Protein AF-A0A453CLT5-F1 (afdb_monomer)

InterPro domains:
  IPR008528 Protein unc-13 homologue [PTHR31280] (2-597)
  IPR014770 Munc13 homology 1 [PS51258] (158-284)
  IPR014772 Mammalian uncoordinated homology 13, domain 2 [PS51259] (436-546)
  IPR057984 PATROL1-like, C-terminal [PF25761] (194-598)
  IPR060298 Protein unc-13 homolog, third domain [PF27629] (1-44)

Mean predicted aligned error: 12.85 Å

Nearest PDB structures (foldseek):
  3sf4-assembly2_B  TM=1.846E-01  e=1.393E+00  Homo sapiens

Secondary structure (DSSP, 8-state):
-HHHHHHTTHHHH--GGGHHHHHHHHHHHHTTGGG--GGGTTT-SSPPPTT--HHHHHHHHHHHHHHHHHHHHHHHHHHHHHHHHT--HHHHHHHHHHHHHHHIIIIIHHHHTTT-TTHHHHHHHHHHHHHHHHHHHHHTSS---TTHHHHHHHHHHHHHHHHHHHHHHHTT----GGGGG-----HHHHHHHHHHHHHHHHHHHHHHHHHHHHHT-----SSSS--S-HHHHHHHHHHHHHHHHHHTT-SPP-HHHHHHHHHHHHHHHHHHHHHHHHT---HHHHSPPPPPP-B----S-TT--PPP-PPP---HHHHHHHHTSSHHHHHHHHHHHHHHHHHHHHHHHHHHHHHHHHHHHHHHHHHHHHHT-TT--------THHHHHHHHHHHHHHHHHHHHHHHHHHHHHHIIIIIITHHHHTTTTTSS-TTTS-GGGTHHHHHHHHHHHHHHS-HHHHHHHHHHHHHHHHHHHHHHHHHS-TT--B-TTHHHHHHHHHHHHHHHHHGGGTSS-HHHHHHHHHHHHHHHHHHHS-HHHHHHHHHHHHHHGGG------S----TTSHHHHHHHHHHB--HHHHHHHHHTS-PPBTTSGGGS-TTS---SPPPHHHHTTS-------HHHHHHHHHHHHHHHHHT--

Structure (mmCIF, N/CA/C/O backbone):
data_AF-A0A453CLT5-F1
#
_entry.id   AF-A0A453CLT5-F1
#
loop_
_atom_site.group_PDB
_atom_site.id
_atom_site.type_symbol
_atom_site.label_atom_id
_atom_site.label_alt_id
_atom_site.label_comp_id
_atom_site.label_asym_id
_atom_site.label_entity_id
_atom_site.label_seq_id
_atom_site.pdbx_PDB_ins_code
_atom_site.Cartn_x
_atom_site.Cartn_y
_atom_site.Cartn_z
_atom_site.occupancy
_atom_site.B_iso_or_equiv
_atom_site.auth_seq_id
_atom_site.auth_comp_id
_atom_site.auth_asym_id
_atom_site.auth_atom_id
_atom_site.pdbx_PDB_model_num
ATOM 1 N N . MET A 1 1 ? -49.923 3.909 52.647 1.00 74.25 1 MET A N 1
ATOM 2 C CA . MET A 1 1 ? -49.180 2.649 52.908 1.00 74.25 1 MET A CA 1
ATOM 3 C C . MET A 1 1 ? -49.037 1.741 51.689 1.00 74.25 1 MET A C 1
ATOM 5 O O . MET A 1 1 ? -47.903 1.484 51.310 1.00 74.25 1 MET A O 1
ATOM 9 N N . TRP A 1 2 ? -50.114 1.253 51.053 1.00 84.56 2 TRP A N 1
ATOM 10 C CA . TRP A 1 2 ? -49.980 0.349 49.893 1.00 84.56 2 TRP A CA 1
ATOM 11 C C . TRP A 1 2 ? -49.246 0.995 48.702 1.00 84.56 2 TRP A C 1
ATOM 13 O O . TRP A 1 2 ? -48.237 0.445 48.272 1.00 84.56 2 TRP A O 1
ATOM 23 N N . CYS A 1 3 ? -49.648 2.197 48.257 1.00 84.25 3 CYS A N 1
ATOM 24 C CA . CYS A 1 3 ? -48.964 2.916 47.165 1.00 84.25 3 CYS A CA 1
ATOM 25 C C . CYS A 1 3 ? -47.474 3.147 47.464 1.00 84.25 3 CYS A C 1
ATOM 27 O O . CYS A 1 3 ? -46.628 2.925 46.610 1.00 84.25 3 CYS A O 1
ATOM 29 N N . HIS A 1 4 ? -47.141 3.502 48.708 1.00 81.88 4 HIS A N 1
ATOM 30 C CA . HIS A 1 4 ? -45.757 3.704 49.142 1.00 81.88 4 HIS A CA 1
ATOM 31 C C . HIS A 1 4 ? -44.910 2.418 49.029 1.00 81.88 4 HIS A C 1
ATOM 33 O O . HIS A 1 4 ? -43.766 2.475 48.591 1.00 81.88 4 HIS A O 1
ATOM 39 N N . ARG A 1 5 ? -45.471 1.236 49.336 1.00 84.19 5 ARG A N 1
ATOM 40 C CA . ARG A 1 5 ? -44.775 -0.051 49.121 1.00 84.19 5 ARG A CA 1
ATOM 41 C C . ARG A 1 5 ? -44.568 -0.374 47.640 1.00 84.19 5 ARG A C 1
ATOM 43 O O . ARG A 1 5 ? -43.521 -0.908 47.297 1.00 84.19 5 ARG A O 1
ATOM 50 N N . GLN A 1 6 ? -45.543 -0.060 46.783 1.00 87.44 6 GLN A N 1
ATOM 51 C CA . GLN A 1 6 ? -45.415 -0.258 45.333 1.00 87.44 6 GLN A CA 1
ATOM 52 C C . GLN A 1 6 ? -44.332 0.657 44.747 1.00 87.44 6 GLN A C 1
ATOM 54 O O . GLN A 1 6 ? -43.494 0.202 43.975 1.00 87.44 6 GLN A O 1
ATOM 59 N N . LEU A 1 7 ? -44.291 1.925 45.174 1.00 88.19 7 LEU A N 1
ATOM 60 C CA . LEU A 1 7 ? -43.272 2.884 44.742 1.00 88.19 7 LEU A CA 1
ATOM 61 C C . LEU A 1 7 ? -41.869 2.545 45.270 1.00 88.19 7 LEU A C 1
ATOM 63 O O . LEU A 1 7 ? -40.902 2.790 44.569 1.00 88.19 7 LEU A O 1
ATOM 67 N N . LYS A 1 8 ? -41.721 1.906 46.440 1.00 87.19 8 LYS A N 1
ATOM 68 C CA . LYS A 1 8 ? -40.410 1.399 46.908 1.00 87.19 8 LYS A CA 1
ATOM 69 C C . LYS A 1 8 ? -39.799 0.328 45.982 1.00 87.19 8 LYS A C 1
ATOM 71 O O . LYS A 1 8 ? -38.637 -0.015 46.161 1.00 87.19 8 LYS A O 1
ATOM 76 N N . ASN A 1 9 ? -40.551 -0.207 45.017 1.00 90.06 9 ASN A N 1
ATOM 77 C CA . ASN A 1 9 ? -40.067 -1.152 44.008 1.00 90.06 9 ASN A CA 1
ATOM 78 C C . ASN A 1 9 ? -40.721 -0.883 42.638 1.00 90.06 9 ASN A C 1
ATOM 80 O O . ASN A 1 9 ? -41.242 -1.789 41.982 1.00 90.06 9 ASN A O 1
ATOM 84 N N . TYR A 1 10 ? -40.751 0.385 42.217 1.00 93.12 10 TYR A N 1
ATOM 85 C CA . TYR A 1 10 ? -41.467 0.789 41.007 1.00 93.12 10 TYR A CA 1
ATOM 86 C C . TYR A 1 10 ? -40.907 0.146 39.726 1.00 93.12 10 TYR A C 1
ATOM 88 O O . TYR A 1 10 ? -41.662 -0.102 38.787 1.00 93.12 10 TYR A O 1
ATOM 96 N N . HIS A 1 11 ? -39.618 -0.206 39.701 1.00 92.69 11 HIS A N 1
ATOM 97 C CA . HIS A 1 11 ? -38.995 -0.908 38.576 1.00 92.69 11 HIS A CA 1
ATOM 98 C C . HIS A 1 11 ? -39.641 -2.268 38.271 1.00 92.69 11 HIS A C 1
ATOM 100 O O . HIS A 1 11 ? -39.634 -2.687 37.111 1.00 92.69 11 HIS A O 1
ATOM 106 N N . LEU A 1 12 ? -40.205 -2.944 39.279 1.00 90.44 12 LEU A N 1
ATOM 107 C CA . LEU A 1 12 ? -40.882 -4.233 39.120 1.00 90.44 12 LEU A CA 1
ATOM 108 C C . LEU A 1 12 ? -42.325 -4.074 38.618 1.00 90.44 12 LEU A C 1
ATOM 110 O O . LEU A 1 12 ? -42.779 -4.854 37.785 1.00 90.44 12 LEU A O 1
ATOM 114 N N . TYR A 1 13 ? -43.049 -3.079 39.132 1.00 89.62 13 TYR A N 1
ATOM 115 C CA . TYR A 1 13 ? -44.499 -2.955 38.930 1.00 89.62 13 TYR A CA 1
ATOM 116 C C . TYR A 1 13 ? -44.898 -2.035 37.774 1.00 89.62 13 TYR A C 1
ATOM 118 O O . TYR A 1 13 ? -46.012 -2.134 37.252 1.00 89.62 13 TYR A O 1
ATOM 126 N N . PHE A 1 14 ? -44.002 -1.140 37.361 1.00 90.56 14 PHE A N 1
ATOM 127 C CA . PHE A 1 14 ? -44.271 -0.153 36.325 1.00 90.56 14 PHE A CA 1
ATOM 128 C C . PHE A 1 14 ? -43.300 -0.285 35.149 1.00 90.56 14 PHE A C 1
ATOM 130 O O . PHE A 1 14 ? -42.234 -0.900 35.215 1.00 90.56 14 PHE A O 1
ATOM 137 N N . SER A 1 15 ? -43.713 0.282 34.029 1.00 87.06 15 SER A N 1
ATOM 138 C CA . SER A 1 15 ? -43.074 0.273 32.721 1.00 87.06 15 SER A CA 1
ATOM 139 C C . SER A 1 15 ? -43.464 1.553 31.981 1.00 87.06 15 SER A C 1
ATOM 141 O O . SER A 1 15 ? -44.337 2.302 32.426 1.00 87.06 15 SER A O 1
ATOM 143 N N . GLN A 1 16 ? -42.872 1.782 30.813 1.00 79.81 16 GLN A N 1
ATOM 144 C CA . GLN A 1 16 ? -43.212 2.940 29.992 1.00 79.81 16 GLN A CA 1
ATOM 145 C C . GLN A 1 16 ? -44.701 2.963 29.590 1.00 79.81 16 GLN A C 1
ATOM 147 O O . GLN A 1 16 ? -45.319 4.024 29.574 1.00 79.81 16 GLN A O 1
ATOM 152 N N . ALA A 1 17 ? -45.312 1.793 29.364 1.00 82.19 17 ALA A N 1
ATOM 153 C CA . ALA A 1 17 ? -46.714 1.675 28.954 1.00 82.19 17 ALA A CA 1
ATOM 154 C C . ALA A 1 17 ? -47.724 2.091 30.043 1.00 82.19 17 ALA A C 1
ATOM 156 O O . ALA A 1 17 ? -48.846 2.477 29.728 1.00 82.19 17 ALA A O 1
ATOM 157 N N . ASN A 1 18 ? -47.343 2.026 31.322 1.00 87.06 18 ASN A N 1
ATOM 158 C CA . ASN A 1 18 ? -48.191 2.387 32.465 1.00 87.06 18 ASN A CA 1
ATOM 159 C C . ASN A 1 18 ? -47.590 3.519 33.320 1.00 87.06 18 ASN A C 1
ATOM 161 O O . ASN A 1 18 ? -47.897 3.639 34.508 1.00 87.06 18 ASN A O 1
ATOM 165 N N . CYS A 1 19 ? -46.781 4.383 32.701 1.00 84.31 19 CYS A N 1
ATOM 166 C CA . CYS A 1 19 ? -46.155 5.546 33.334 1.00 84.31 19 CYS A CA 1
ATOM 167 C C . CYS A 1 19 ? -47.181 6.528 33.949 1.00 84.31 19 CYS A C 1
ATOM 169 O O . CYS A 1 19 ? -46.962 7.066 35.032 1.00 84.31 19 CYS A O 1
ATOM 171 N N . SER A 1 20 ? -48.365 6.682 33.345 1.00 86.69 20 SER A N 1
ATOM 172 C CA . SER A 1 20 ? -49.446 7.525 33.891 1.00 86.69 20 SER A CA 1
ATOM 173 C C . SER A 1 20 ? -49.999 7.021 35.233 1.00 86.69 20 SER A C 1
ATOM 175 O O . SER A 1 20 ? -50.385 7.813 36.098 1.00 86.69 20 SER A O 1
ATOM 177 N N . ILE A 1 21 ? -50.011 5.698 35.440 1.00 89.62 21 ILE A N 1
ATOM 178 C CA . ILE A 1 21 ? -50.420 5.078 36.709 1.00 89.62 21 ILE A CA 1
ATOM 179 C C . ILE A 1 21 ? -49.354 5.340 37.775 1.00 89.62 21 ILE A C 1
ATOM 181 O O . ILE A 1 21 ? -49.693 5.674 38.911 1.00 89.62 21 ILE A O 1
ATOM 185 N N . PHE A 1 22 ? -48.077 5.239 37.398 1.00 92.56 22 PHE A N 1
ATOM 186 C CA . PHE A 1 22 ? -46.955 5.586 38.267 1.00 92.56 22 PHE A CA 1
ATOM 187 C C . PHE A 1 22 ? -47.036 7.049 38.728 1.00 92.56 22 PHE A C 1
ATOM 189 O O . PHE A 1 22 ? -47.011 7.303 39.931 1.00 92.56 22 PHE A O 1
ATOM 196 N N . GLU A 1 23 ? -47.240 7.997 37.806 1.00 91.12 23 GLU A N 1
ATOM 197 C CA . GLU A 1 23 ? -47.386 9.425 38.128 1.00 91.12 23 GLU A CA 1
ATOM 198 C C . GLU A 1 23 ? -48.579 9.690 39.061 1.00 91.12 23 GLU A C 1
ATOM 200 O O . GLU A 1 23 ? -48.472 10.444 40.031 1.00 91.12 23 GLU A O 1
ATOM 205 N N . SER A 1 24 ? -49.712 9.024 38.829 1.00 89.25 24 SER A N 1
ATOM 206 C CA . SER A 1 24 ? -50.896 9.154 39.688 1.00 89.25 24 SER A CA 1
ATOM 207 C C . SER A 1 24 ? -50.642 8.632 41.109 1.00 89.25 24 SER A C 1
ATOM 209 O O . SER A 1 24 ? -51.030 9.270 42.090 1.00 89.25 24 SER A O 1
ATOM 211 N N . MET A 1 25 ? -49.961 7.486 41.242 1.00 90.75 25 MET A N 1
ATOM 212 C CA . MET A 1 25 ? -49.598 6.928 42.549 1.00 90.75 25 MET A CA 1
ATOM 213 C C . MET A 1 25 ? -48.551 7.770 43.276 1.00 90.75 25 MET A C 1
ATOM 215 O O . MET A 1 25 ? -48.640 7.913 44.496 1.00 90.75 25 MET A O 1
ATOM 219 N N . LEU A 1 26 ? -47.589 8.334 42.544 1.00 90.56 26 LEU A N 1
ATOM 220 C CA . LEU A 1 26 ? -46.583 9.233 43.093 1.00 90.56 26 LEU A CA 1
ATOM 221 C C . LEU A 1 26 ? -47.243 10.476 43.697 1.00 90.56 26 LEU A C 1
ATOM 223 O O . LEU A 1 26 ? -47.007 10.775 44.864 1.00 90.56 26 LEU A O 1
ATOM 227 N N . ASN A 1 27 ? -48.145 11.129 42.958 1.00 88.81 27 ASN A N 1
ATOM 228 C CA . ASN A 1 27 ? -48.903 12.285 43.445 1.00 88.81 27 ASN A CA 1
ATOM 229 C C . ASN A 1 27 ? -49.668 11.987 44.745 1.00 88.81 27 ASN A C 1
ATOM 231 O O . ASN A 1 27 ? -49.615 12.767 45.692 1.00 88.81 27 ASN A O 1
ATOM 235 N N . LEU A 1 28 ? -50.329 10.827 44.828 1.00 88.19 28 LEU A N 1
ATOM 236 C CA . LEU A 1 28 ? -51.027 10.378 46.040 1.00 88.19 28 LEU A CA 1
ATOM 237 C C . LEU A 1 28 ? -50.095 10.221 47.248 1.00 88.19 28 LEU A C 1
ATOM 239 O O . LEU A 1 28 ? -50.496 10.502 48.375 1.00 88.19 28 LEU A O 1
ATOM 243 N N . VAL A 1 29 ? -48.870 9.742 47.028 1.00 85.75 29 VAL A N 1
ATOM 244 C CA . VAL A 1 29 ? -47.881 9.528 48.092 1.00 85.75 29 VAL A CA 1
ATOM 245 C C . VAL A 1 29 ? -47.214 10.841 48.510 1.00 85.75 29 VAL A C 1
ATOM 247 O O . VAL A 1 29 ? -46.989 11.040 49.704 1.00 85.75 29 VAL A O 1
ATOM 250 N N . LEU A 1 30 ? -46.995 11.771 47.577 1.00 85.88 30 LEU A N 1
ATOM 251 C CA . LEU A 1 30 ? -46.451 13.103 47.863 1.00 85.88 30 LEU A CA 1
ATOM 252 C C . LEU A 1 30 ? -47.357 13.933 48.782 1.00 85.88 30 LEU A C 1
ATOM 254 O O . LEU A 1 30 ? -46.853 14.629 49.656 1.00 85.88 30 LEU A O 1
ATOM 258 N N . LEU A 1 31 ? -48.682 13.768 48.702 1.00 83.19 31 LEU A N 1
ATOM 259 C CA . LEU A 1 31 ? -49.632 14.396 49.638 1.00 83.19 31 LEU A CA 1
ATOM 260 C C . LEU A 1 31 ? -49.427 13.978 51.108 1.00 83.19 31 LEU A C 1
ATOM 262 O O . LEU A 1 31 ? -49.980 14.601 52.011 1.00 83.19 31 LEU A O 1
ATOM 266 N N . THR A 1 32 ? -48.656 12.915 51.357 1.00 77.44 32 THR A N 1
ATOM 267 C CA . THR A 1 32 ? -48.351 12.394 52.699 1.00 77.44 32 THR A CA 1
ATOM 268 C C . THR A 1 32 ? -46.896 12.612 53.130 1.00 77.44 32 THR A C 1
ATOM 270 O O . THR A 1 32 ? -46.498 12.093 54.172 1.00 77.44 32 THR A O 1
ATOM 273 N N . ALA A 1 33 ? -46.110 13.385 52.368 1.00 70.00 33 ALA A N 1
ATOM 274 C CA . ALA A 1 33 ? -44.667 13.555 52.571 1.00 70.00 33 ALA A CA 1
ATOM 275 C C . ALA A 1 33 ? -44.272 14.168 53.929 1.00 70.00 33 ALA A C 1
ATOM 277 O O . ALA A 1 33 ? -43.183 13.901 54.422 1.00 70.00 33 ALA A O 1
ATOM 278 N N . ALA A 1 34 ? -45.170 14.910 54.582 1.00 63.00 34 ALA A N 1
ATOM 279 C CA . ALA A 1 34 ? -44.926 15.508 55.898 1.00 63.00 34 ALA A CA 1
ATOM 280 C C . ALA A 1 34 ? -44.800 14.495 57.063 1.00 63.00 34 ALA A C 1
ATOM 282 O O . ALA A 1 34 ? -44.411 14.889 58.157 1.00 63.00 34 ALA A O 1
ATOM 283 N N . ASN A 1 35 ? -45.124 13.211 56.849 1.00 64.31 35 ASN A N 1
ATOM 284 C CA . ASN A 1 35 ? -45.144 12.165 57.885 1.00 64.31 35 ASN A CA 1
ATOM 285 C C . ASN A 1 35 ? -43.993 11.144 57.751 1.00 64.31 35 ASN A C 1
ATOM 287 O O . ASN A 1 35 ? -44.181 9.967 58.069 1.00 64.31 35 ASN A O 1
ATOM 291 N N . LEU A 1 36 ? -42.833 11.553 57.226 1.00 62.50 36 LEU A N 1
ATOM 292 C CA . LEU A 1 36 ? -41.645 10.694 57.145 1.00 62.50 36 LEU A CA 1
ATOM 293 C C . LEU A 1 36 ? -41.210 10.233 58.551 1.00 62.50 36 LEU A C 1
ATOM 295 O O . LEU A 1 36 ? -41.209 11.016 59.498 1.00 62.50 36 LEU A O 1
ATOM 299 N N . THR A 1 37 ? -40.880 8.949 58.691 1.00 58.38 37 THR A N 1
ATOM 300 C CA . THR A 1 37 ? -40.383 8.334 59.935 1.00 58.38 37 THR A CA 1
ATOM 301 C C . THR A 1 37 ? -38.867 8.140 59.862 1.00 58.38 37 THR A C 1
ATOM 303 O O . THR A 1 37 ? -38.395 7.668 58.830 1.00 58.38 37 THR A O 1
ATOM 306 N N . ASP A 1 38 ? -38.137 8.422 60.949 1.00 52.56 38 ASP A N 1
ATOM 307 C CA . ASP A 1 38 ? -36.656 8.364 61.032 1.00 52.56 38 ASP A CA 1
ATOM 308 C C . ASP A 1 38 ? -36.026 7.051 60.508 1.00 52.56 38 ASP A C 1
ATOM 310 O O . ASP A 1 38 ? -34.965 7.085 59.886 1.00 52.56 38 ASP A O 1
ATOM 314 N N . ASP A 1 39 ? -36.702 5.901 60.656 1.00 54.94 39 ASP A N 1
ATOM 315 C CA . ASP A 1 39 ? -36.243 4.586 60.155 1.00 54.94 39 ASP A CA 1
ATOM 316 C C . ASP A 1 39 ? -35.973 4.549 58.631 1.00 54.94 39 ASP A C 1
ATOM 318 O O . ASP A 1 39 ? -35.261 3.670 58.133 1.00 54.94 39 ASP A O 1
ATOM 322 N N . ASP A 1 40 ? -36.571 5.460 57.853 1.00 56.31 40 ASP A N 1
ATOM 323 C CA . ASP A 1 40 ? -36.398 5.496 56.399 1.00 56.31 40 ASP A CA 1
ATOM 324 C C . ASP A 1 40 ? -35.089 6.194 55.959 1.00 56.31 40 ASP A C 1
ATOM 326 O O . ASP A 1 40 ? -34.603 5.881 54.865 1.00 56.31 40 ASP A O 1
ATOM 330 N N . GLU A 1 41 ? -34.482 7.051 56.797 1.00 56.31 41 GLU A N 1
ATOM 331 C CA . GLU A 1 41 ? -33.240 7.795 56.497 1.00 56.31 41 GLU A CA 1
ATOM 332 C C . GLU A 1 41 ? -31.952 7.054 56.912 1.00 56.31 41 GLU A C 1
ATOM 334 O O . GLU A 1 41 ? -30.930 7.159 56.233 1.00 56.31 41 GLU A O 1
ATOM 339 N N . GLU A 1 42 ? -31.984 6.236 57.970 1.00 50.72 42 GLU A N 1
ATOM 340 C CA . GLU A 1 42 ? -30.781 5.629 58.578 1.00 50.72 42 GLU A CA 1
ATOM 341 C C . GLU A 1 42 ? -30.080 4.565 57.694 1.00 50.72 42 GLU A C 1
ATOM 343 O O . GLU A 1 42 ? -28.945 4.166 57.948 1.00 50.72 42 GLU A O 1
ATOM 348 N N . ALA A 1 43 ? -30.730 4.114 56.613 1.00 51.34 43 ALA A N 1
ATOM 349 C CA . ALA A 1 43 ? -30.259 3.039 55.729 1.00 51.34 43 ALA A CA 1
ATOM 350 C C . ALA A 1 43 ? -29.882 3.498 54.301 1.00 51.34 43 ALA A C 1
ATOM 352 O O . ALA A 1 43 ? -29.842 2.675 53.376 1.00 51.34 43 ALA A O 1
ATOM 353 N N . MET A 1 44 ? -29.665 4.797 54.073 1.00 62.53 44 MET A N 1
ATOM 354 C CA . MET A 1 44 ? -29.409 5.326 52.728 1.00 62.53 44 MET A CA 1
ATOM 355 C C . MET A 1 44 ? -27.942 5.198 52.296 1.00 62.53 44 MET A C 1
ATOM 357 O O . MET A 1 44 ? -27.033 5.637 52.989 1.00 62.53 44 MET A O 1
ATOM 361 N N . LEU A 1 45 ? -27.719 4.657 51.090 1.00 62.66 45 LEU A N 1
ATOM 362 C CA . LEU A 1 45 ? -26.396 4.611 50.438 1.00 62.66 45 LEU A CA 1
ATOM 363 C C . LEU A 1 45 ? -25.869 6.003 50.053 1.00 62.66 45 LEU A C 1
ATOM 365 O O . LEU A 1 45 ? -24.662 6.200 49.963 1.00 62.66 45 LEU A O 1
ATOM 369 N N . ILE A 1 46 ? -26.775 6.950 49.794 1.00 70.00 46 ILE A N 1
ATOM 370 C CA . ILE A 1 46 ? -26.473 8.325 49.391 1.00 70.00 46 ILE A CA 1
ATOM 371 C C . ILE A 1 46 ? -27.376 9.253 50.205 1.00 70.00 46 ILE A C 1
ATOM 373 O O . ILE A 1 46 ? -28.598 9.088 50.182 1.00 70.00 46 ILE A O 1
ATOM 377 N N . GLY A 1 47 ? -26.784 10.215 50.915 1.00 65.62 47 GLY A N 1
ATOM 378 C CA . GLY A 1 47 ? -27.516 11.189 51.731 1.00 65.62 47 GLY A CA 1
ATOM 379 C C . GLY A 1 47 ? -28.304 12.207 50.899 1.00 65.62 47 GLY A C 1
ATOM 380 O O . GLY A 1 47 ? -27.998 12.450 49.730 1.00 65.62 47 GLY A O 1
ATOM 381 N N . THR A 1 48 ? -29.328 12.806 51.502 1.00 66.44 48 THR A N 1
ATOM 382 C CA . THR A 1 48 ? -30.109 13.902 50.911 1.00 66.44 48 THR A CA 1
ATOM 383 C C . THR A 1 48 ? -29.353 15.232 50.975 1.00 66.44 48 THR A C 1
ATOM 385 O O . THR A 1 48 ? -28.487 15.446 51.823 1.00 66.44 48 THR A O 1
ATOM 388 N N . SER A 1 49 ? -29.660 16.149 50.051 1.00 63.84 49 SER A N 1
ATOM 389 C CA . SER A 1 49 ? -29.042 17.482 50.027 1.00 63.84 49 SER A CA 1
ATOM 390 C C . SER A 1 49 ? -29.538 18.365 51.181 1.00 63.84 49 SER A C 1
ATOM 392 O O . SER A 1 49 ? -30.701 18.274 51.595 1.00 63.84 49 SER A O 1
ATOM 394 N N . LEU A 1 50 ? -28.662 19.245 51.679 1.00 56.06 50 LEU A N 1
ATOM 395 C CA . LEU A 1 50 ? -28.944 20.167 52.778 1.00 56.06 50 LEU A CA 1
ATOM 396 C C . LEU A 1 50 ? -30.003 21.199 52.340 1.00 56.06 50 LEU A C 1
ATOM 398 O O . LEU A 1 50 ? -29.758 21.997 51.440 1.00 56.06 50 LEU A O 1
ATOM 402 N N . GLY A 1 51 ? -31.182 21.183 52.974 1.00 59.06 51 GLY A N 1
ATOM 403 C CA . GLY A 1 51 ? -32.314 22.058 52.621 1.00 59.06 51 GLY A CA 1
ATOM 404 C C . GLY A 1 51 ? -33.345 21.445 51.660 1.00 59.06 51 GLY A C 1
ATOM 405 O O . GLY A 1 51 ? -34.132 22.178 51.064 1.00 59.06 51 GLY A O 1
ATOM 406 N N . SER A 1 52 ? -33.348 20.119 51.499 1.00 69.50 52 SER A N 1
ATOM 407 C CA . SER A 1 52 ? -34.354 19.388 50.717 1.00 69.50 52 SER A CA 1
ATOM 408 C C . SER A 1 52 ? -35.765 19.491 51.321 1.00 69.50 52 SER A C 1
ATOM 410 O O . SER A 1 52 ? -35.951 19.498 52.537 1.00 69.50 52 SER A O 1
ATOM 412 N N . THR A 1 53 ? -36.779 19.592 50.453 1.00 81.75 53 THR A N 1
ATOM 413 C CA . THR A 1 53 ? -38.192 19.542 50.868 1.00 81.75 53 THR A CA 1
ATOM 414 C C . THR A 1 53 ? -38.577 18.116 51.285 1.00 81.75 53 THR A C 1
ATOM 416 O O . THR A 1 53 ? -37.979 17.166 50.768 1.00 81.75 53 THR A O 1
ATOM 419 N N . PRO A 1 54 ? -39.586 17.922 52.159 1.00 80.31 54 PRO A N 1
ATOM 420 C CA . PRO A 1 54 ? -40.081 16.588 52.517 1.00 80.31 54 PRO A CA 1
ATOM 421 C C . PRO A 1 54 ? -40.440 15.736 51.291 1.00 80.31 54 PRO A C 1
ATOM 423 O O . PRO A 1 54 ? -40.191 14.533 51.256 1.00 80.31 54 PRO A O 1
ATOM 426 N N . GLU A 1 55 ? -40.981 16.368 50.249 1.00 82.94 55 GLU A N 1
ATOM 427 C CA . GLU A 1 55 ? -41.313 15.752 48.968 1.00 82.94 55 GLU A CA 1
ATOM 428 C C . GLU A 1 55 ? -40.061 15.275 48.219 1.00 82.94 55 GLU A C 1
ATOM 430 O O . GLU A 1 55 ? -40.020 14.138 47.745 1.00 82.94 55 GLU A O 1
ATOM 435 N N . SER A 1 56 ? -39.021 16.113 48.139 1.00 84.00 56 SER A N 1
ATOM 436 C CA . SER A 1 56 ? -37.738 15.749 47.526 1.00 84.00 56 SER A CA 1
ATOM 437 C C . SER A 1 56 ? -37.036 14.622 48.291 1.00 84.00 56 SER A C 1
ATOM 439 O O . SER A 1 56 ? -36.546 13.684 47.666 1.00 84.00 56 SER A O 1
ATOM 441 N N . THR A 1 57 ? -37.040 14.666 49.627 1.00 83.88 57 THR A N 1
ATOM 442 C CA . THR A 1 57 ? -36.487 13.609 50.494 1.00 83.88 57 THR A CA 1
ATOM 443 C C . THR A 1 57 ? -37.217 12.285 50.293 1.00 83.88 57 THR A C 1
ATOM 445 O O . THR A 1 57 ? -36.588 11.246 50.092 1.00 83.88 57 THR A O 1
ATOM 448 N N . LEU A 1 58 ? -38.552 12.313 50.251 1.00 86.56 58 LEU A N 1
ATOM 449 C CA . LEU A 1 58 ? -39.354 11.122 49.994 1.00 86.56 58 LEU A CA 1
ATOM 450 C C . LEU A 1 58 ? -39.057 10.518 48.614 1.00 86.56 58 LEU A C 1
ATOM 452 O O . LEU A 1 58 ? -38.907 9.301 48.501 1.00 86.56 58 LEU A O 1
ATOM 456 N N . ILE A 1 59 ? -38.943 11.340 47.566 1.00 88.19 59 ILE A N 1
ATOM 457 C CA . ILE A 1 59 ? -38.602 10.858 46.220 1.00 88.19 59 ILE A CA 1
ATOM 458 C C . ILE A 1 59 ? -37.200 10.252 46.191 1.00 88.19 59 ILE A C 1
ATOM 460 O O . ILE A 1 59 ? -37.030 9.162 45.646 1.00 88.19 59 ILE A O 1
ATOM 464 N N . HIS A 1 60 ? -36.221 10.916 46.807 1.00 88.12 60 HIS A N 1
ATOM 465 C CA . HIS A 1 60 ? -34.854 10.410 46.937 1.00 88.12 60 HIS A CA 1
ATOM 466 C C . HIS A 1 60 ? -34.841 9.007 47.565 1.00 88.12 60 HIS A C 1
ATOM 468 O O . HIS A 1 60 ? -34.247 8.080 47.012 1.00 88.12 60 HIS A O 1
ATOM 474 N N . ILE A 1 61 ? -35.596 8.804 48.651 1.00 86.31 61 ILE A N 1
ATOM 475 C CA . ILE A 1 61 ? -35.761 7.493 49.303 1.00 86.31 61 ILE A CA 1
ATOM 476 C C . ILE A 1 61 ? -36.383 6.454 48.372 1.00 86.31 61 ILE A C 1
ATOM 478 O O . ILE A 1 61 ? -35.886 5.327 48.290 1.00 86.31 61 ILE A O 1
ATOM 482 N N . LEU A 1 62 ? -37.454 6.804 47.661 1.00 89.31 62 LEU A N 1
ATOM 483 C CA . LEU A 1 62 ? -38.131 5.874 46.755 1.00 89.31 62 LEU A CA 1
ATOM 484 C C . LEU A 1 62 ? -37.219 5.418 45.608 1.00 89.31 62 LEU A C 1
ATOM 486 O O . LEU A 1 62 ? -37.187 4.224 45.306 1.00 89.31 62 LEU A O 1
ATOM 490 N N . VAL A 1 63 ? -36.452 6.340 45.021 1.00 91.56 63 VAL A N 1
ATOM 491 C CA . VAL A 1 63 ? -35.484 6.055 43.949 1.00 91.56 63 VAL A CA 1
ATOM 492 C C . VAL A 1 63 ? -34.407 5.093 44.440 1.00 91.56 63 VAL A C 1
ATOM 494 O O . VAL A 1 63 ? -34.264 3.999 43.891 1.00 91.56 63 VAL A O 1
ATOM 497 N N . VAL A 1 64 ? -33.712 5.433 45.532 1.00 90.25 64 VAL A N 1
ATOM 498 C CA . VAL A 1 64 ? -32.633 4.598 46.087 1.00 90.25 64 VAL A CA 1
ATOM 499 C C . VAL A 1 64 ? -33.143 3.190 46.423 1.00 90.25 64 VAL A C 1
ATOM 501 O O . VAL A 1 64 ? -32.522 2.196 46.041 1.00 90.25 64 VAL A O 1
ATOM 504 N N . ARG A 1 65 ? -34.301 3.077 47.090 1.00 89.50 65 ARG A N 1
ATOM 505 C CA . ARG A 1 65 ? -34.883 1.780 47.481 1.00 89.50 65 ARG A CA 1
ATOM 506 C C . ARG A 1 65 ? -35.313 0.951 46.276 1.00 89.50 65 ARG A C 1
ATOM 508 O O . ARG A 1 65 ? -35.056 -0.255 46.254 1.00 89.50 65 ARG A O 1
ATOM 515 N N . SER A 1 66 ? -35.937 1.573 45.274 1.00 93.62 66 SER A N 1
ATOM 516 C CA . SER A 1 66 ? -36.360 0.836 44.086 1.00 93.62 66 SER A CA 1
ATOM 517 C C . SER A 1 66 ? -35.173 0.328 43.283 1.00 93.62 66 SER A C 1
ATOM 519 O O . SER A 1 66 ? -35.259 -0.782 42.760 1.00 93.62 66 SER A O 1
ATOM 521 N N . ILE A 1 67 ? -34.085 1.092 43.194 1.00 94.50 67 ILE A N 1
ATOM 522 C CA . ILE A 1 67 ? -32.876 0.669 42.483 1.00 94.50 67 ILE A CA 1
ATOM 523 C C . ILE A 1 67 ? -32.178 -0.457 43.236 1.00 94.50 67 ILE A C 1
ATOM 525 O O . ILE A 1 67 ? -31.843 -1.465 42.626 1.00 94.50 67 ILE A O 1
ATOM 529 N N . GLN A 1 68 ? -32.040 -0.364 44.563 1.00 92.88 68 GLN A N 1
ATOM 530 C CA . GLN A 1 68 ? -31.509 -1.465 45.376 1.00 92.88 68 GLN A CA 1
ATOM 531 C C . GLN A 1 68 ? -32.317 -2.762 45.194 1.00 92.88 68 GLN A C 1
ATOM 533 O O . GLN A 1 68 ? -31.740 -3.849 45.133 1.00 92.88 68 GLN A O 1
ATOM 538 N N . ALA A 1 69 ? -33.649 -2.670 45.112 1.00 92.00 69 ALA A N 1
ATOM 539 C CA . ALA A 1 69 ? -3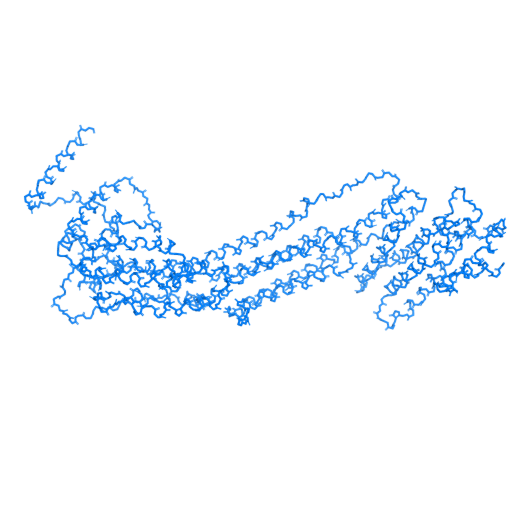4.510 -3.824 44.862 1.00 92.00 69 ALA A CA 1
ATOM 540 C C . ALA A 1 69 ? -34.329 -4.385 43.440 1.00 92.00 69 ALA A C 1
ATOM 542 O O . ALA A 1 69 ? -34.187 -5.597 43.277 1.00 92.00 69 ALA A O 1
ATOM 543 N N . ALA A 1 70 ? -34.285 -3.515 42.426 1.00 94.19 70 ALA A N 1
ATOM 544 C CA . ALA A 1 70 ? -34.056 -3.905 41.036 1.00 94.19 70 ALA A CA 1
ATOM 545 C C . ALA A 1 70 ? -32.680 -4.560 40.846 1.00 94.19 70 ALA A C 1
ATOM 547 O O . ALA A 1 70 ? -32.586 -5.624 40.243 1.00 94.19 70 ALA A O 1
ATOM 548 N N . TYR A 1 71 ? -31.640 -3.979 41.443 1.00 94.81 71 TYR A N 1
ATOM 549 C CA . TYR A 1 71 ? -30.278 -4.499 41.445 1.00 94.81 71 TYR A CA 1
ATOM 550 C C . TYR A 1 71 ? -30.192 -5.897 42.070 1.00 94.81 71 TYR A C 1
ATOM 552 O O . TYR A 1 71 ? -29.589 -6.791 41.489 1.00 94.81 71 TYR A O 1
ATOM 560 N N . LYS A 1 72 ? -30.838 -6.131 43.222 1.00 93.69 72 LYS A N 1
ATOM 561 C CA . LYS A 1 72 ? -30.863 -7.465 43.850 1.00 93.69 72 LYS A CA 1
ATOM 562 C C . LYS A 1 72 ? -31.515 -8.514 42.951 1.00 93.69 72 LYS A C 1
ATOM 564 O O . LYS A 1 72 ? -31.019 -9.633 42.872 1.00 93.69 72 LYS A O 1
ATOM 569 N N . ASN A 1 73 ? -32.603 -8.154 42.273 1.00 93.31 73 ASN A N 1
ATOM 570 C CA . ASN A 1 73 ? -33.256 -9.052 41.323 1.00 93.31 73 ASN A CA 1
ATOM 571 C C . ASN A 1 73 ? -32.354 -9.341 40.115 1.00 93.31 73 ASN A C 1
ATOM 573 O O . ASN A 1 73 ? -32.256 -10.497 39.710 1.00 93.31 73 ASN A O 1
ATOM 577 N N . ALA A 1 74 ? -31.673 -8.318 39.592 1.00 93.94 74 ALA A N 1
ATOM 578 C CA . ALA A 1 74 ? -30.725 -8.467 38.492 1.00 93.94 74 ALA A CA 1
ATOM 579 C C . ALA A 1 74 ? -29.530 -9.354 38.882 1.00 93.94 74 ALA A C 1
ATOM 581 O O . ALA A 1 74 ? -29.148 -10.261 38.155 1.00 93.94 74 ALA A O 1
ATOM 582 N N . LEU A 1 75 ? -28.994 -9.189 40.094 1.00 92.62 75 LEU A N 1
ATOM 583 C CA . LEU A 1 75 ? -27.906 -10.023 40.606 1.00 92.62 75 LEU A CA 1
ATOM 584 C C . LEU A 1 75 ? -28.293 -11.510 40.680 1.00 92.62 75 LEU A C 1
ATOM 586 O O . LEU A 1 75 ? -27.516 -12.369 40.275 1.00 92.62 75 LEU A O 1
ATOM 590 N N . ILE A 1 76 ? -29.505 -11.817 41.156 1.00 91.75 76 ILE A N 1
ATOM 591 C CA . ILE A 1 76 ? -30.022 -13.196 41.219 1.00 91.75 76 ILE A CA 1
ATOM 592 C C . ILE A 1 76 ? -30.252 -13.760 39.809 1.00 91.75 76 ILE A C 1
ATOM 594 O O . ILE A 1 76 ? -29.949 -14.925 39.552 1.00 91.75 76 ILE A O 1
ATOM 598 N N . SER A 1 77 ? -30.787 -12.940 38.900 1.00 91.31 77 SER A N 1
ATOM 599 C CA . SER A 1 77 ? -31.009 -13.313 37.500 1.00 91.31 77 SER A CA 1
ATOM 600 C C . SER A 1 77 ? -29.688 -13.640 36.799 1.00 91.31 77 SER A C 1
ATOM 602 O O . SER A 1 77 ? -29.543 -14.729 36.241 1.00 91.31 77 SER A O 1
ATOM 604 N N . ALA A 1 78 ? -28.695 -12.757 36.920 1.00 90.44 78 ALA A N 1
ATOM 605 C CA . ALA A 1 78 ? -27.358 -12.926 36.368 1.00 90.44 78 ALA A CA 1
ATOM 606 C C . ALA A 1 78 ? -26.646 -14.176 36.914 1.00 90.44 78 ALA A C 1
ATOM 608 O O . ALA A 1 78 ? -26.056 -14.931 36.140 1.00 90.44 78 ALA A O 1
ATOM 609 N N . ASP A 1 79 ? -26.733 -14.447 38.221 1.00 88.31 79 ASP A N 1
ATOM 610 C CA . ASP A 1 79 ? -26.155 -15.659 38.818 1.00 88.31 79 ASP A CA 1
ATOM 611 C C . ASP A 1 79 ? -26.831 -16.936 38.286 1.00 88.31 79 ASP A C 1
ATOM 613 O O . ASP A 1 79 ? -26.158 -17.905 37.926 1.00 88.31 79 ASP A O 1
ATOM 617 N N . GLY A 1 80 ? -28.159 -16.918 38.132 1.00 86.81 80 GLY A N 1
ATOM 618 C CA . GLY A 1 80 ? -28.914 -18.025 37.543 1.00 86.81 80 GLY A CA 1
ATOM 619 C C . GLY A 1 80 ? -28.579 -18.281 36.068 1.00 86.81 80 GLY A C 1
ATOM 620 O O . GLY A 1 80 ? -28.434 -19.436 35.662 1.00 86.81 80 GLY A O 1
ATOM 621 N N . GLN A 1 81 ? -28.430 -17.218 35.274 1.00 86.62 81 GLN A N 1
ATOM 622 C CA . GLN A 1 81 ? -28.133 -17.286 33.838 1.00 86.62 81 GLN A CA 1
ATOM 623 C C . GLN A 1 81 ? -26.665 -17.619 33.537 1.00 86.62 81 GLN A C 1
ATOM 625 O O . GLN A 1 81 ? -26.387 -18.226 32.502 1.00 86.62 81 GLN A O 1
ATOM 630 N N . SER A 1 82 ? -25.735 -17.299 34.444 1.00 84.88 82 SER A N 1
ATOM 631 C CA . SER A 1 82 ? -24.291 -17.528 34.266 1.00 84.88 82 SER A CA 1
ATOM 632 C C . SER A 1 82 ? -23.950 -18.956 33.823 1.00 84.88 82 SER A C 1
ATOM 634 O O . SER A 1 82 ? -23.141 -19.170 32.920 1.00 84.88 82 SER A O 1
ATOM 636 N N . LYS A 1 83 ? -24.641 -19.944 34.404 1.00 79.81 83 LYS A N 1
ATOM 637 C CA . LYS A 1 83 ? -24.464 -21.373 34.115 1.00 79.81 83 LYS A CA 1
ATOM 638 C C . LYS A 1 83 ? -25.027 -21.790 32.759 1.00 79.81 83 LYS A C 1
ATOM 640 O O . LYS A 1 83 ? -24.547 -22.761 32.188 1.00 79.81 83 LYS A O 1
ATOM 645 N N . ALA A 1 84 ? -26.058 -21.102 32.275 1.00 79.00 84 ALA A N 1
ATOM 646 C CA . ALA A 1 84 ? -26.700 -21.401 31.000 1.00 79.00 84 ALA A CA 1
ATOM 647 C C . ALA A 1 84 ? -25.947 -20.766 29.823 1.00 79.00 84 ALA A C 1
ATOM 649 O O . ALA A 1 84 ? -25.814 -21.391 28.774 1.00 79.00 84 ALA A O 1
ATOM 650 N N . GLU A 1 85 ? -25.436 -19.546 30.009 1.00 79.75 85 GLU A N 1
ATOM 651 C CA . GLU A 1 85 ? -24.722 -18.796 28.968 1.00 79.75 85 GLU A CA 1
ATOM 652 C C . GLU A 1 85 ? -23.205 -19.009 28.972 1.00 79.75 85 GLU A C 1
ATOM 654 O O . GLU A 1 85 ? -22.526 -18.492 28.089 1.00 79.75 85 GLU A O 1
ATOM 659 N N . PHE A 1 86 ? -22.669 -19.755 29.946 1.00 81.44 86 PHE A N 1
ATOM 660 C CA . PHE A 1 86 ? -21.225 -19.920 30.155 1.00 81.44 86 PHE A CA 1
ATOM 661 C C . PHE A 1 86 ? -20.482 -18.573 30.233 1.00 81.44 86 PHE A C 1
ATOM 663 O O . PHE A 1 86 ? -19.364 -18.437 29.744 1.00 81.44 86 PHE A O 1
ATOM 670 N N . LYS A 1 87 ? -21.111 -17.571 30.859 1.00 84.62 87 LYS A N 1
ATOM 671 C CA . LYS A 1 87 ? -20.566 -16.218 31.044 1.00 84.62 87 LYS A CA 1
ATOM 672 C C . LYS A 1 87 ? -20.458 -15.871 32.515 1.00 84.62 87 LYS A C 1
ATOM 674 O O . LYS A 1 87 ? -21.265 -16.309 33.335 1.00 84.62 87 LYS A O 1
ATOM 679 N N . HIS A 1 88 ? -19.487 -15.026 32.844 1.00 89.94 88 HIS A N 1
ATOM 680 C CA . HIS A 1 88 ? -19.321 -14.551 34.2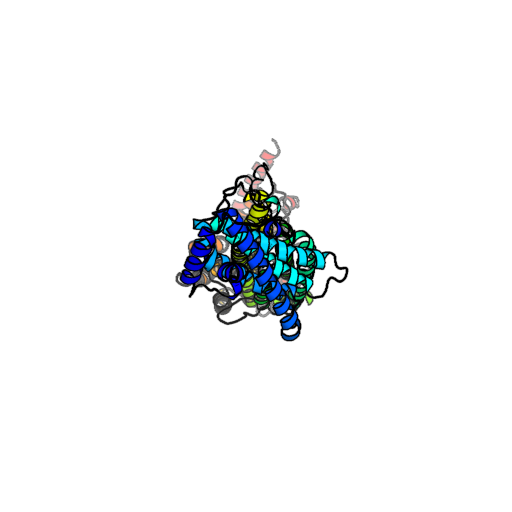11 1.00 89.94 88 HIS A CA 1
ATOM 681 C C . HIS A 1 88 ? -20.532 -13.700 34.658 1.00 89.94 88 HIS A C 1
ATOM 683 O O . HIS A 1 88 ? -20.963 -12.828 33.894 1.00 89.94 88 HIS A O 1
ATOM 689 N N . PRO A 1 89 ? -21.054 -13.871 35.892 1.00 90.56 89 PRO A N 1
ATOM 690 C CA . PRO A 1 89 ? -22.224 -13.133 36.380 1.00 90.56 89 PRO A CA 1
ATOM 691 C C . PRO A 1 89 ? -22.109 -11.606 36.257 1.00 90.56 89 PRO A C 1
ATOM 693 O O . PRO A 1 89 ? -23.094 -10.946 35.950 1.00 90.56 89 PRO A O 1
ATOM 696 N N . LEU A 1 90 ? -20.910 -11.030 36.425 1.00 92.00 90 LEU A N 1
ATOM 697 C CA . LEU A 1 90 ? -20.694 -9.577 36.288 1.00 92.00 90 LEU A CA 1
ATOM 698 C C . LEU A 1 90 ? -20.951 -9.033 34.876 1.00 92.00 90 LEU A C 1
ATOM 700 O O . LEU A 1 90 ? -21.344 -7.875 34.737 1.00 92.00 90 LEU A O 1
ATOM 704 N N . ILE A 1 91 ? -20.737 -9.849 33.840 1.00 92.44 91 ILE A N 1
ATOM 705 C CA . ILE A 1 91 ? -20.995 -9.466 32.445 1.00 92.44 91 ILE A CA 1
ATOM 706 C C . ILE A 1 91 ? -22.505 -9.369 32.226 1.00 92.44 91 ILE A C 1
ATOM 708 O O . ILE A 1 91 ? -23.009 -8.376 31.699 1.00 92.44 91 ILE A O 1
ATOM 712 N N . LEU A 1 92 ? -23.232 -10.391 32.685 1.00 92.88 92 LEU A N 1
ATOM 713 C CA . LEU A 1 92 ? -24.689 -10.443 32.602 1.00 92.88 92 LEU A CA 1
ATOM 714 C C . LEU A 1 92 ? -25.316 -9.326 33.438 1.00 92.88 92 LEU A C 1
ATOM 716 O O . LEU A 1 92 ? -26.182 -8.606 32.944 1.00 92.88 92 LEU A O 1
ATOM 720 N N . LEU A 1 93 ? -24.796 -9.092 34.645 1.00 95.31 93 LEU A N 1
ATOM 721 C CA . LEU A 1 93 ? -25.235 -8.006 35.514 1.00 95.31 93 LEU A CA 1
ATOM 722 C C . LEU A 1 93 ? -25.082 -6.640 34.834 1.00 95.31 93 LEU A C 1
ATOM 724 O O . LEU A 1 93 ? -26.036 -5.869 34.819 1.00 95.31 93 LEU A O 1
ATOM 728 N N . ALA A 1 94 ? -23.932 -6.350 34.215 1.00 95.25 94 ALA A N 1
ATOM 729 C CA . ALA A 1 94 ? -23.745 -5.107 33.463 1.00 95.25 94 ALA A CA 1
ATOM 730 C C . ALA A 1 94 ? -24.791 -4.951 32.347 1.00 95.25 94 ALA A C 1
ATOM 732 O O . ALA A 1 94 ? -25.336 -3.865 32.157 1.00 95.25 94 ALA A O 1
ATOM 733 N N . SER A 1 95 ? -25.098 -6.030 31.620 1.00 94.00 95 SER A N 1
ATOM 734 C CA . SER A 1 95 ? -26.097 -6.000 30.547 1.00 94.00 95 SER A CA 1
ATOM 735 C C . SER A 1 95 ? -27.520 -5.744 31.061 1.00 94.00 95 SER A C 1
ATOM 737 O O . SER A 1 95 ? -28.224 -4.895 30.512 1.00 94.00 95 SER A O 1
ATOM 739 N N . GLU A 1 96 ? -27.924 -6.389 32.159 1.00 94.81 96 GLU A N 1
ATOM 740 C CA . GLU A 1 96 ? -29.238 -6.181 32.773 1.00 94.81 96 GLU A CA 1
ATOM 741 C C . GLU A 1 96 ? -29.362 -4.776 33.379 1.00 94.81 96 GLU A C 1
ATOM 743 O O . GLU A 1 96 ? -30.394 -4.117 33.223 1.00 94.81 96 GLU A O 1
ATOM 748 N N . LEU A 1 97 ? -28.299 -4.270 34.014 1.00 96.44 97 LEU A N 1
ATOM 749 C CA . LEU A 1 97 ? -28.283 -2.917 34.566 1.00 96.44 97 LEU A CA 1
ATOM 750 C C . LEU A 1 97 ? -28.367 -1.843 33.476 1.00 96.44 97 LEU A C 1
ATOM 752 O O . LEU A 1 97 ? -29.061 -0.854 33.692 1.00 96.44 97 LEU A O 1
ATOM 756 N N . LYS A 1 98 ? -27.769 -2.031 32.289 1.00 96.44 98 LYS A N 1
ATOM 757 C CA . LYS A 1 98 ? -27.971 -1.104 31.152 1.00 96.44 98 LYS A CA 1
ATOM 758 C C . LYS A 1 98 ? -29.440 -0.995 30.754 1.00 96.44 98 LYS A C 1
ATOM 760 O O . LYS A 1 98 ? -29.935 0.107 30.533 1.00 96.44 98 LYS A O 1
ATOM 765 N N . LEU A 1 99 ? -30.151 -2.123 30.696 1.00 94.81 99 LEU A N 1
ATOM 766 C CA . LEU A 1 99 ? -31.582 -2.131 30.378 1.00 94.81 99 LEU A CA 1
ATOM 767 C C . LEU A 1 99 ? -32.405 -1.423 31.462 1.00 94.81 99 LEU A C 1
ATOM 769 O O . LEU A 1 99 ? -33.355 -0.703 31.150 1.00 94.81 99 LEU A O 1
ATOM 773 N N . LEU A 1 100 ? -32.036 -1.598 32.733 1.00 95.25 100 LEU A N 1
ATOM 774 C CA . LEU A 1 100 ? -32.678 -0.905 33.851 1.00 95.25 100 LEU A CA 1
ATOM 775 C C . LEU A 1 100 ? -32.404 0.602 33.837 1.00 95.25 100 LEU A C 1
ATOM 777 O O . LEU A 1 100 ? -33.335 1.373 34.049 1.00 95.25 100 LEU A O 1
ATOM 781 N N . VAL A 1 101 ? -31.178 1.021 33.523 1.00 96.25 101 VAL A N 1
ATOM 782 C CA . VAL A 1 101 ? -30.809 2.432 33.337 1.00 96.25 101 VAL A CA 1
ATOM 783 C C . VAL A 1 101 ? -31.622 3.058 32.206 1.00 96.25 101 VAL A C 1
ATOM 785 O O . VAL A 1 101 ? -32.198 4.129 32.386 1.00 96.25 101 VAL A O 1
ATOM 788 N N . GLU A 1 102 ? -31.747 2.379 31.063 1.00 94.50 102 GLU A N 1
ATOM 789 C CA . GLU A 1 102 ? -32.562 2.876 29.950 1.00 94.50 102 GLU A CA 1
ATOM 790 C C . GLU A 1 102 ? -34.030 3.038 30.360 1.00 94.50 102 GLU A C 1
ATOM 792 O O . GLU A 1 102 ? -34.667 4.053 30.066 1.00 94.50 102 GLU A O 1
ATOM 797 N N . LYS A 1 103 ? -34.567 2.057 31.093 1.00 93.31 103 LYS A N 1
ATOM 798 C CA . LYS A 1 103 ? -35.929 2.104 31.629 1.00 93.31 103 LYS A CA 1
ATOM 799 C C . LYS A 1 103 ? -36.111 3.260 32.617 1.00 93.31 103 LYS A C 1
ATOM 801 O O . LYS A 1 103 ? -37.119 3.958 32.545 1.00 93.31 103 LYS A O 1
ATOM 806 N N . GLU A 1 104 ? -35.155 3.480 33.512 1.00 94.62 104 GLU A N 1
ATOM 807 C CA . GLU A 1 104 ? -35.174 4.573 34.485 1.00 94.62 104 GLU A CA 1
ATOM 808 C C . GLU A 1 104 ? -35.185 5.938 33.793 1.00 94.62 104 GLU A C 1
ATOM 810 O O . GLU A 1 104 ? -36.094 6.738 34.029 1.00 94.62 104 GLU A O 1
ATOM 815 N N . CYS A 1 105 ? -34.251 6.167 32.869 1.00 92.88 105 CYS A N 1
ATOM 816 C CA . CYS A 1 105 ? -34.137 7.426 32.139 1.00 92.88 105 CYS A CA 1
ATOM 817 C C . CYS A 1 105 ? -35.352 7.707 31.239 1.00 92.88 105 CYS A C 1
ATOM 819 O O . CYS A 1 105 ? -35.775 8.856 31.130 1.00 92.88 105 CYS A O 1
ATOM 821 N N . SER A 1 106 ? -35.920 6.683 30.592 1.00 91.88 106 SER A N 1
ATOM 822 C CA . SER A 1 106 ? -37.021 6.855 29.632 1.00 91.88 106 SER A CA 1
ATOM 823 C C . SER A 1 106 ? -38.411 6.900 30.274 1.00 91.88 106 SER A C 1
ATOM 825 O O . SER A 1 106 ? -39.279 7.627 29.788 1.00 91.88 106 SER A O 1
ATOM 827 N N . ALA A 1 107 ? -38.650 6.135 31.345 1.00 90.62 107 ALA A N 1
ATOM 828 C CA . ALA A 1 107 ? -39.988 5.957 31.912 1.00 90.62 107 ALA A CA 1
ATOM 829 C C . ALA A 1 107 ? -40.210 6.688 33.242 1.00 90.62 107 ALA A C 1
ATOM 831 O O . ALA A 1 107 ? -41.336 7.115 33.502 1.00 90.62 107 ALA A O 1
ATOM 832 N N . PHE A 1 108 ? -39.189 6.819 34.094 1.00 93.31 108 PHE A N 1
ATOM 833 C CA . PHE A 1 108 ? -39.378 7.260 35.483 1.00 93.31 108 PHE A CA 1
ATOM 834 C C . PHE A 1 108 ? -38.760 8.627 35.758 1.00 93.31 108 PHE A C 1
ATOM 836 O O . PHE A 1 108 ? -39.447 9.518 36.264 1.00 93.31 108 PHE A O 1
ATOM 843 N N . SER A 1 109 ? -37.513 8.839 35.341 1.00 92.00 109 SER A N 1
ATOM 844 C CA . SER A 1 109 ? -36.791 10.098 35.525 1.00 92.00 109 SER A CA 1
ATOM 845 C C . SER A 1 109 ? -37.569 11.340 35.045 1.00 92.00 109 SER A C 1
ATOM 847 O O . SER A 1 109 ? -37.615 12.306 35.806 1.00 92.00 109 SER A O 1
ATOM 849 N N . PRO A 1 110 ? -38.275 11.351 33.889 1.00 90.69 110 PRO A N 1
ATOM 850 C CA . PRO A 1 110 ? -39.041 12.525 33.449 1.00 90.69 110 PRO A CA 1
ATOM 851 C C . PRO A 1 110 ? -40.216 12.888 34.370 1.00 90.69 110 PRO A C 1
ATOM 853 O O . PRO A 1 110 ? -40.575 14.059 34.495 1.00 90.69 110 PRO A O 1
ATOM 856 N N . VAL A 1 111 ? -40.828 11.893 35.022 1.00 91.38 111 VAL A N 1
ATOM 857 C CA . VAL A 1 111 ? -41.922 12.106 35.983 1.00 91.38 111 VAL A CA 1
ATOM 858 C C . VAL A 1 111 ? -41.360 12.599 37.311 1.00 91.38 111 VAL A C 1
ATOM 860 O O . VAL A 1 111 ? -41.867 13.563 37.882 1.00 91.38 111 VAL A O 1
ATOM 863 N N . LEU A 1 112 ? -40.292 11.958 37.784 1.00 91.25 112 LEU A N 1
ATOM 864 C CA . LEU A 1 112 ? -39.644 12.276 39.054 1.00 91.25 112 LEU A CA 1
ATOM 865 C C . LEU A 1 112 ? -38.999 13.670 39.040 1.00 91.25 112 LEU A C 1
ATOM 867 O O . LEU A 1 112 ? -39.101 14.398 40.027 1.00 91.25 112 LEU A O 1
ATOM 871 N N . HIS A 1 113 ? -38.428 14.080 37.903 1.00 89.12 113 HIS A N 1
ATOM 872 C CA . HIS A 1 113 ? -37.765 15.374 37.723 1.00 89.12 113 HIS A CA 1
ATOM 873 C C . HIS A 1 113 ? -38.683 16.575 38.006 1.00 89.12 113 HIS A C 1
ATOM 875 O O . HIS A 1 113 ? -38.209 17.609 38.468 1.00 89.12 113 HIS A O 1
ATOM 881 N N . LYS A 1 114 ? -40.005 16.435 37.803 1.00 88.75 114 LYS A N 1
ATOM 882 C CA . LYS A 1 114 ? -40.996 17.492 38.092 1.00 88.75 114 LYS A CA 1
ATOM 883 C C . LYS A 1 114 ? -41.034 17.895 39.570 1.00 88.75 114 LYS A C 1
ATOM 885 O O . LYS A 1 114 ? -41.408 19.020 39.884 1.00 88.75 114 LYS A O 1
ATOM 890 N N . TYR A 1 115 ? -40.684 16.969 40.458 1.00 86.56 115 TYR A N 1
ATOM 891 C CA . TYR A 1 115 ? -40.795 17.126 41.910 1.00 86.56 115 TYR A CA 1
ATOM 892 C C . TYR A 1 115 ? -39.427 17.097 42.602 1.00 86.56 115 TYR A C 1
ATOM 894 O O . TYR A 1 115 ? -39.252 17.689 43.665 1.00 86.56 115 TYR A O 1
ATOM 902 N N . TYR A 1 116 ? -38.452 16.415 42.001 1.00 87.56 116 TYR A N 1
ATOM 903 C CA . TYR A 1 116 ? -37.073 16.374 42.461 1.00 87.56 116 TYR A CA 1
ATOM 904 C C . TYR A 1 116 ? -36.120 16.381 41.252 1.00 87.56 116 TYR A C 1
ATOM 906 O O . TYR A 1 116 ? -35.898 15.331 40.643 1.00 87.56 116 TYR A O 1
ATOM 914 N N . PRO A 1 117 ? -35.545 17.543 40.886 1.00 85.69 117 PRO A N 1
ATOM 915 C CA . PRO A 1 117 ? -34.721 17.679 39.679 1.00 85.69 117 PRO A CA 1
ATOM 916 C C . PRO A 1 117 ? -33.513 16.727 39.619 1.00 85.69 117 PRO A C 1
ATOM 918 O O . PRO A 1 117 ? -33.150 16.232 38.546 1.00 85.69 117 PRO A O 1
ATOM 921 N N . GLU A 1 118 ? -32.935 16.404 40.779 1.00 83.50 118 GLU A N 1
ATOM 922 C CA . GLU A 1 118 ? -31.771 15.520 40.909 1.00 83.50 118 GLU A CA 1
ATOM 923 C C . GLU A 1 118 ? -32.134 14.019 40.896 1.00 83.50 118 GLU A C 1
ATOM 925 O O . GLU A 1 118 ? -31.234 13.186 40.940 1.00 83.50 118 GLU A O 1
ATOM 930 N N . ALA A 1 119 ? -33.417 13.637 40.792 1.00 88.25 119 ALA A N 1
ATOM 931 C CA . ALA A 1 119 ? -33.849 12.233 40.862 1.00 88.25 119 ALA A CA 1
ATOM 932 C C . ALA A 1 119 ? -33.120 11.315 39.864 1.00 88.25 119 ALA A C 1
ATOM 934 O O . ALA A 1 119 ? -32.673 10.232 40.235 1.00 88.25 119 ALA A O 1
ATOM 935 N N . GLY A 1 120 ? -32.959 11.769 38.616 1.00 89.19 120 GLY A N 1
ATOM 936 C CA . GLY A 1 120 ? -32.236 11.025 37.581 1.00 89.19 120 GLY A CA 1
ATOM 937 C C . GLY A 1 120 ? -30.739 10.888 37.877 1.00 89.19 120 GLY A C 1
ATOM 938 O O . GLY A 1 120 ? -30.181 9.806 37.704 1.00 89.19 120 GLY A O 1
ATOM 939 N N . ARG A 1 121 ? -30.092 11.944 38.398 1.00 86.88 121 ARG A N 1
ATOM 940 C CA . ARG A 1 121 ? -28.688 11.888 38.854 1.00 86.88 121 ARG A CA 1
ATOM 941 C C . ARG A 1 121 ? -28.523 10.874 39.971 1.00 86.88 121 ARG A C 1
ATOM 943 O O . ARG A 1 121 ? -27.676 9.999 39.857 1.00 86.88 121 ARG A O 1
ATOM 950 N N . VAL A 1 122 ? -29.369 10.944 41.001 1.00 88.75 122 VAL A N 1
ATOM 951 C CA . VAL A 1 122 ? -29.358 9.984 42.115 1.00 88.75 122 VAL A CA 1
ATOM 952 C C . VAL A 1 122 ? -29.496 8.564 41.587 1.00 88.75 122 VAL A C 1
ATOM 954 O O . VAL A 1 122 ? -28.725 7.694 41.982 1.00 88.75 122 VAL A O 1
ATOM 957 N N . ALA A 1 123 ? -30.426 8.328 40.661 1.00 92.25 123 ALA A N 1
ATOM 958 C CA . ALA A 1 123 ? -30.628 7.004 40.106 1.00 92.25 123 ALA A CA 1
ATOM 959 C C . ALA A 1 123 ? -29.368 6.449 39.421 1.00 92.25 123 ALA A C 1
ATOM 961 O O . ALA A 1 123 ? -28.903 5.357 39.755 1.00 92.25 123 ALA A O 1
ATOM 962 N N . LEU A 1 124 ? -28.782 7.228 38.510 1.00 92.81 124 LEU A N 1
ATOM 963 C CA . LEU A 1 124 ? -27.572 6.861 37.773 1.00 92.81 124 LEU A CA 1
ATOM 964 C C . LEU A 1 124 ? -26.368 6.654 38.707 1.00 92.81 124 LEU A C 1
ATOM 966 O O . LEU A 1 124 ? -25.629 5.685 38.540 1.00 92.81 124 LEU A O 1
ATOM 970 N N . THR A 1 125 ? -26.213 7.490 39.738 1.00 90.44 125 THR A N 1
ATOM 971 C CA . THR A 1 125 ? -25.172 7.326 40.764 1.00 90.44 125 THR A CA 1
ATOM 972 C C . THR A 1 125 ? -25.349 6.047 41.576 1.00 90.44 125 THR A C 1
ATOM 974 O O . THR A 1 125 ? -24.370 5.349 41.822 1.00 90.44 125 THR A O 1
ATOM 977 N N . VAL A 1 126 ? -26.574 5.691 41.977 1.00 91.75 126 VAL A N 1
ATOM 978 C CA . VAL A 1 126 ? -26.815 4.447 42.729 1.00 91.75 126 VAL A CA 1
ATOM 979 C C . VAL A 1 126 ? -26.536 3.219 41.859 1.00 91.75 126 VAL A C 1
ATOM 981 O O . VAL A 1 126 ? -25.923 2.269 42.342 1.00 91.75 126 VAL A O 1
ATOM 984 N N . PHE A 1 127 ? -26.943 3.231 40.584 1.00 94.88 127 PHE A N 1
ATOM 985 C CA . PHE A 1 127 ? -26.619 2.152 39.644 1.00 94.88 127 PHE A CA 1
ATOM 986 C C . PHE A 1 127 ? -25.105 1.970 39.481 1.00 94.88 127 PHE A C 1
ATOM 988 O O . PHE A 1 127 ? -24.611 0.846 39.584 1.00 94.88 127 PHE A O 1
ATOM 995 N N . HIS A 1 128 ? -24.377 3.072 39.277 1.00 93.75 128 HIS A N 1
ATOM 996 C CA . HIS A 1 128 ? -22.918 3.075 39.159 1.00 93.75 128 HIS A CA 1
ATOM 997 C C . HIS A 1 128 ? -22.238 2.558 40.435 1.00 93.75 128 HIS A C 1
ATOM 999 O O . HIS A 1 128 ? -21.401 1.658 40.362 1.00 93.75 128 HIS A O 1
ATOM 1005 N N . LEU A 1 129 ? -22.657 3.031 41.611 1.00 92.50 129 LEU A N 1
ATOM 1006 C CA . LEU A 1 129 ? -22.087 2.618 42.895 1.00 92.50 129 LEU A CA 1
ATOM 1007 C C . LEU A 1 129 ? -22.284 1.119 43.167 1.00 92.50 129 LEU A C 1
ATOM 1009 O O . LEU A 1 129 ? -21.344 0.435 43.567 1.00 92.50 129 LEU A O 1
ATOM 1013 N N . LEU A 1 130 ? -23.497 0.599 42.952 1.00 93.38 130 LEU A N 1
ATOM 1014 C CA . LEU A 1 130 ? -23.823 -0.802 43.243 1.00 93.38 130 LEU A CA 1
ATOM 1015 C C . LEU A 1 130 ? -23.041 -1.776 42.357 1.00 93.38 130 LEU A C 1
ATOM 1017 O O . LEU A 1 130 ? -22.560 -2.796 42.850 1.00 93.38 130 LEU A O 1
ATOM 1021 N N . TYR A 1 131 ? -22.893 -1.463 41.067 1.00 95.00 131 TYR A N 1
ATOM 1022 C CA . TYR A 1 131 ? -22.061 -2.267 40.174 1.00 95.00 131 TYR A CA 1
ATOM 1023 C C . TYR A 1 131 ? -20.575 -2.148 40.531 1.00 95.00 131 TYR A C 1
ATOM 1025 O O . TYR A 1 131 ? -19.887 -3.163 40.632 1.00 95.00 131 TYR A O 1
ATOM 1033 N N . GLY A 1 132 ? -20.101 -0.923 40.788 1.00 92.94 132 GLY A N 1
ATOM 1034 C CA . GLY A 1 132 ? -18.711 -0.640 41.146 1.00 92.94 132 GLY A CA 1
ATOM 1035 C C . GLY A 1 132 ? -18.240 -1.424 42.368 1.00 92.94 132 GLY A C 1
ATOM 1036 O O . GLY A 1 132 ? -17.165 -2.008 42.332 1.00 92.94 132 GLY A O 1
ATOM 1037 N N . GLN A 1 133 ? -19.081 -1.541 43.399 1.00 91.69 133 GLN A N 1
ATOM 1038 C CA . GLN A 1 133 ? -18.785 -2.355 44.584 1.00 91.69 133 GLN A CA 1
ATOM 1039 C C . GLN A 1 133 ? -18.570 -3.840 44.255 1.00 91.69 133 GLN A C 1
ATOM 1041 O O . GLN A 1 133 ? -17.712 -4.482 44.852 1.00 91.69 133 GLN A O 1
ATOM 1046 N N . GLN A 1 134 ? -19.332 -4.413 43.317 1.00 91.38 134 GLN A N 1
ATOM 1047 C CA . GLN A 1 134 ? -19.107 -5.805 42.904 1.00 91.38 134 GLN A CA 1
ATOM 1048 C C . GLN A 1 134 ? -17.858 -5.961 42.046 1.00 91.38 134 GLN A C 1
ATOM 1050 O O . GLN A 1 134 ? -17.159 -6.967 42.158 1.00 91.38 134 GLN A O 1
ATOM 1055 N N . LEU A 1 135 ? -17.592 -4.981 41.183 1.00 92.50 135 LEU A N 1
ATOM 1056 C CA . LEU A 1 135 ? -16.392 -4.968 40.362 1.00 92.50 135 LEU A CA 1
ATOM 1057 C C . LEU A 1 135 ? -15.134 -4.870 41.236 1.00 92.50 135 LEU A C 1
ATOM 1059 O O . LEU A 1 135 ? -14.197 -5.628 41.019 1.00 92.50 135 LEU A O 1
ATOM 1063 N N . GLU A 1 136 ? -15.132 -4.002 42.248 1.00 90.75 136 GLU A N 1
ATOM 1064 C CA . GLU A 1 136 ? -14.027 -3.842 43.201 1.00 90.75 136 GLU A CA 1
ATOM 1065 C C . GLU A 1 136 ? -13.747 -5.148 43.959 1.00 90.75 136 GLU A C 1
ATOM 1067 O O . GLU A 1 136 ? -12.619 -5.636 43.932 1.00 90.75 136 GLU A O 1
ATOM 1072 N N . LEU A 1 137 ? -14.785 -5.793 44.508 1.00 89.12 137 LEU A N 1
ATOM 1073 C CA . LEU A 1 137 ? -14.659 -7.100 45.170 1.00 89.12 137 LEU A CA 1
ATOM 1074 C C . LEU A 1 137 ? -14.079 -8.186 44.251 1.00 89.12 137 LEU A C 1
ATOM 1076 O O . LEU A 1 137 ? -13.354 -9.067 44.711 1.00 89.12 137 LEU A O 1
ATOM 1080 N N . PHE A 1 138 ? -14.404 -8.144 42.958 1.00 88.50 138 PHE A N 1
ATOM 1081 C CA . PHE A 1 138 ? -13.843 -9.067 41.975 1.00 88.50 138 PHE A CA 1
ATOM 1082 C C . PHE A 1 138 ? -12.370 -8.763 41.668 1.00 88.50 138 PHE A C 1
ATOM 1084 O O . PHE A 1 138 ? -11.562 -9.686 41.599 1.00 88.50 138 PHE A O 1
ATOM 1091 N N . LEU A 1 139 ? -12.011 -7.486 41.508 1.00 87.19 139 LEU A N 1
ATOM 1092 C CA . LEU A 1 139 ? -10.644 -7.055 41.197 1.00 87.19 139 LEU A CA 1
ATOM 1093 C C . LEU A 1 139 ? -9.670 -7.257 42.369 1.00 87.19 139 LEU A C 1
ATOM 1095 O O . LEU A 1 139 ? -8.485 -7.480 42.132 1.00 87.19 139 LEU A O 1
ATOM 1099 N N . GLU A 1 140 ? -10.154 -7.214 43.614 1.00 85.12 140 GLU A N 1
ATOM 1100 C CA . GLU A 1 140 ? -9.379 -7.561 44.816 1.00 85.12 140 GLU A CA 1
ATOM 1101 C C . GLU A 1 140 ? -9.132 -9.075 44.966 1.00 85.12 140 GLU A C 1
ATOM 1103 O O . GLU A 1 140 ? -8.252 -9.496 45.723 1.00 85.12 140 GLU A O 1
ATOM 1108 N N . GLY A 1 141 ? -9.890 -9.908 44.247 1.00 76.06 141 GLY A N 1
ATOM 1109 C CA . GLY A 1 141 ? -9.715 -11.356 44.228 1.00 76.06 141 GLY A CA 1
ATOM 1110 C C . GLY A 1 141 ? -8.413 -11.782 43.540 1.00 76.06 141 GLY A C 1
ATOM 1111 O O . GLY A 1 141 ? -8.025 -11.241 42.510 1.00 76.06 141 GLY A O 1
ATOM 1112 N N . SER A 1 142 ? -7.738 -12.799 44.086 1.00 54.91 142 SER A N 1
ATOM 1113 C CA . SER A 1 142 ? -6.444 -13.290 43.580 1.00 54.91 142 SER A CA 1
ATOM 1114 C C . SER A 1 142 ? -6.522 -14.145 42.304 1.00 54.91 142 SER A C 1
ATOM 1116 O O . SER A 1 142 ? -5.486 -14.407 41.699 1.00 54.91 142 SER A O 1
ATOM 1118 N N . ASP A 1 143 ? -7.718 -14.583 41.897 1.00 57.38 143 ASP A N 1
ATOM 1119 C CA . ASP A 1 143 ? -7.937 -15.405 40.699 1.00 57.38 143 ASP A CA 1
ATOM 1120 C C . ASP A 1 143 ? -8.457 -14.540 39.547 1.00 57.38 143 ASP A C 1
ATOM 1122 O O . ASP A 1 143 ? -9.658 -14.437 39.289 1.00 57.38 143 ASP A O 1
ATOM 1126 N N . HIS A 1 144 ? -7.539 -13.911 38.820 1.00 62.47 144 HIS A N 1
ATOM 1127 C CA . HIS A 1 144 ? -7.866 -13.300 37.536 1.00 62.47 144 HIS A CA 1
ATOM 1128 C C . HIS A 1 144 ? -8.157 -14.414 36.513 1.00 62.47 144 HIS A C 1
ATOM 1130 O O . HIS A 1 144 ? -7.243 -15.034 35.972 1.00 62.47 144 HIS A O 1
ATOM 1136 N N . SER A 1 145 ? -9.443 -14.712 36.309 1.00 62.12 145 SER A N 1
ATOM 1137 C CA . SER A 1 145 ? -9.922 -15.787 35.429 1.00 62.12 145 SER A CA 1
ATOM 1138 C C . SER A 1 145 ? -9.690 -15.497 33.935 1.00 62.12 145 SER A C 1
ATOM 1140 O O . SER A 1 145 ? -9.458 -14.353 33.535 1.00 62.12 145 SER A O 1
ATOM 1142 N N . GLU A 1 146 ? -9.854 -16.520 33.083 1.00 65.50 146 GLU A N 1
ATOM 1143 C CA . GLU A 1 146 ? -9.866 -16.390 31.610 1.00 65.50 146 GLU A CA 1
ATOM 1144 C C . GLU A 1 146 ? -10.854 -15.319 31.099 1.00 65.50 146 GLU A C 1
ATOM 1146 O O . GLU A 1 146 ? -10.646 -14.750 30.029 1.00 65.50 146 GLU A O 1
ATOM 1151 N N . SER A 1 147 ? -11.894 -14.979 31.873 1.00 80.56 147 SER A N 1
ATOM 1152 C CA . SER A 1 147 ? -12.921 -14.001 31.496 1.00 80.56 147 SER A CA 1
ATOM 1153 C C . SER A 1 147 ? -12.607 -12.556 31.909 1.00 80.56 147 SER A C 1
ATOM 1155 O O . SER A 1 147 ? -13.461 -11.686 31.736 1.00 80.56 147 SER A O 1
ATOM 1157 N N . LEU A 1 148 ? -11.420 -12.258 32.460 1.00 88.25 148 LEU A N 1
ATOM 1158 C CA . LEU A 1 148 ? -11.075 -10.906 32.930 1.00 88.25 148 LEU A CA 1
ATOM 1159 C C . LEU A 1 148 ? -11.260 -9.842 31.834 1.00 88.25 148 LEU A C 1
ATOM 1161 O O . LEU A 1 148 ? -11.866 -8.803 32.085 1.00 88.25 148 LEU A O 1
ATOM 1165 N N . LYS A 1 149 ? -10.798 -10.116 30.606 1.00 89.00 149 LYS A N 1
ATOM 1166 C CA . LYS A 1 149 ? -10.926 -9.193 29.464 1.00 89.00 149 LYS A CA 1
ATOM 1167 C C . LYS A 1 149 ? -12.391 -8.836 29.180 1.00 89.00 149 LYS A C 1
ATOM 1169 O O . LYS A 1 149 ? -12.716 -7.668 28.985 1.00 89.00 149 LYS A O 1
ATOM 1174 N N . GLU A 1 150 ? -13.269 -9.836 29.179 1.00 89.75 150 GLU A N 1
ATOM 1175 C CA . GLU A 1 150 ? -14.699 -9.662 28.904 1.00 89.75 150 GLU A CA 1
ATOM 1176 C C . GLU A 1 150 ? -15.412 -8.906 30.028 1.00 89.75 150 GLU A C 1
ATOM 1178 O O . GLU A 1 150 ? -16.262 -8.059 29.756 1.00 89.75 150 GLU A O 1
ATOM 1183 N N . ILE A 1 151 ? -15.037 -9.166 31.287 1.00 92.38 151 ILE A N 1
ATOM 1184 C CA . ILE A 1 151 ? -15.567 -8.442 32.449 1.00 92.38 151 ILE A CA 1
ATOM 1185 C C . ILE A 1 151 ? -15.181 -6.966 32.363 1.00 92.38 151 ILE A C 1
ATOM 1187 O O . ILE A 1 151 ? -16.061 -6.115 32.441 1.00 92.38 151 ILE A O 1
ATOM 1191 N N . LEU A 1 152 ? -13.900 -6.652 32.138 1.00 93.38 152 LEU A N 1
ATOM 1192 C CA . LEU A 1 152 ? -13.437 -5.267 32.000 1.00 93.38 152 LEU A CA 1
ATOM 1193 C C . LEU A 1 152 ? -14.142 -4.543 30.840 1.00 93.38 152 LEU A C 1
ATOM 1195 O O . LEU A 1 152 ? -14.558 -3.397 31.003 1.00 93.38 152 LEU A O 1
ATOM 1199 N N . GLY A 1 153 ? -14.346 -5.215 29.701 1.00 92.94 153 GLY A N 1
ATOM 1200 C CA . GLY A 1 153 ? -15.089 -4.653 28.569 1.00 92.94 153 GLY A CA 1
ATOM 1201 C C . GLY A 1 153 ? -16.566 -4.385 28.889 1.00 92.94 153 GLY A C 1
ATOM 1202 O O . GLY A 1 153 ? -17.095 -3.315 28.577 1.00 92.94 153 GLY A O 1
ATOM 1203 N N . ALA A 1 154 ? -17.237 -5.323 29.565 1.00 93.62 154 ALA A N 1
ATOM 1204 C CA . ALA A 1 154 ? -18.626 -5.159 29.990 1.00 93.62 154 ALA A CA 1
ATOM 1205 C C . ALA A 1 154 ? -18.787 -4.010 31.000 1.00 93.62 154 ALA A C 1
ATOM 1207 O O . ALA A 1 154 ? -19.700 -3.190 30.842 1.00 93.62 154 ALA A O 1
ATOM 1208 N N . SER A 1 155 ? -17.871 -3.920 31.971 1.00 94.75 155 SER A N 1
ATOM 1209 C CA . SER A 1 155 ? -17.787 -2.844 32.962 1.00 94.75 155 SER A CA 1
ATOM 1210 C C . SER A 1 155 ? -17.583 -1.481 32.308 1.00 94.75 155 SER A C 1
ATOM 1212 O O . SER A 1 155 ? -18.326 -0.550 32.607 1.00 94.75 155 SER A O 1
ATOM 1214 N N . ASN A 1 156 ? -16.635 -1.370 31.372 1.00 94.06 156 ASN A N 1
ATOM 1215 C CA . ASN A 1 156 ? -16.327 -0.118 30.676 1.00 94.06 156 ASN A CA 1
ATOM 1216 C C . ASN A 1 156 ? -17.532 0.368 29.876 1.00 94.06 156 ASN A C 1
ATOM 1218 O O . ASN A 1 156 ? -17.951 1.517 29.970 1.00 94.06 156 ASN A O 1
ATOM 1222 N N . SER A 1 157 ? -18.170 -0.546 29.147 1.00 93.62 157 SER A N 1
ATOM 1223 C CA . SER A 1 157 ? -19.370 -0.222 28.387 1.00 93.62 157 SER A CA 1
ATOM 1224 C C . SER A 1 157 ? -20.558 0.162 29.291 1.00 93.62 157 SER A C 1
ATOM 1226 O O . SER A 1 157 ? -21.403 0.958 28.884 1.00 93.62 157 SER A O 1
ATOM 1228 N N . PHE A 1 158 ? -20.667 -0.387 30.510 1.00 95.38 158 PHE A N 1
ATOM 1229 C CA . PHE A 1 158 ? -21.673 0.050 31.490 1.00 95.38 158 PHE A CA 1
ATOM 1230 C C . PHE A 1 158 ? -21.366 1.442 32.046 1.00 95.38 158 PHE A C 1
ATOM 1232 O O . PHE A 1 158 ? -22.257 2.288 32.081 1.00 95.38 158 PHE A O 1
ATOM 1239 N N . GLU A 1 159 ? -20.114 1.710 32.402 1.00 93.69 159 GLU A N 1
ATOM 1240 C CA . GLU A 1 159 ? -19.689 3.017 32.900 1.00 93.69 159 GLU A CA 1
ATOM 1241 C C . GLU A 1 159 ? -19.880 4.126 31.857 1.00 93.69 159 GLU A C 1
ATOM 1243 O O . GLU A 1 159 ? -20.462 5.167 32.163 1.00 93.69 159 GLU A O 1
ATOM 1248 N N . LEU A 1 160 ? -19.509 3.866 30.599 1.00 92.38 160 LEU A N 1
ATOM 1249 C CA . LEU A 1 160 ? -19.762 4.774 29.479 1.00 92.38 160 LEU A CA 1
ATOM 1250 C C . LEU A 1 160 ? -21.258 5.025 29.260 1.00 92.38 160 LEU A C 1
ATOM 1252 O O . LEU A 1 160 ? -21.651 6.154 28.975 1.00 92.38 160 LEU A O 1
ATOM 1256 N N . CYS A 1 161 ? -22.109 4.008 29.437 1.00 94.31 161 CYS A N 1
ATOM 1257 C CA . CYS A 1 161 ? -23.563 4.173 29.358 1.00 94.31 161 CYS A CA 1
ATOM 1258 C C . CYS A 1 161 ? -24.073 5.149 30.431 1.00 94.31 161 CYS A C 1
ATOM 1260 O O . CYS A 1 161 ? -24.838 6.063 30.118 1.00 94.31 161 CYS A O 1
ATOM 1262 N N . ILE A 1 162 ? -23.606 5.008 31.677 1.00 93.12 162 ILE A N 1
ATOM 1263 C CA . ILE A 1 162 ? -23.936 5.939 32.764 1.00 93.12 162 ILE A CA 1
ATOM 1264 C C . ILE A 1 162 ? -23.437 7.353 32.440 1.00 93.12 162 ILE A C 1
ATOM 1266 O O . ILE A 1 162 ? -24.214 8.306 32.534 1.00 93.12 162 ILE A O 1
ATOM 1270 N N . ALA A 1 163 ? -22.175 7.493 32.021 1.00 91.00 163 ALA A N 1
ATOM 1271 C CA . ALA A 1 163 ? -21.569 8.777 31.672 1.00 91.00 163 ALA A CA 1
ATOM 1272 C C . ALA A 1 163 ? -22.344 9.490 30.556 1.00 91.00 163 ALA A C 1
ATOM 1274 O O . ALA A 1 163 ? -22.690 10.665 30.683 1.00 91.00 163 ALA A O 1
ATOM 1275 N N . GLN A 1 164 ? -22.694 8.761 29.494 1.00 91.31 164 GLN A N 1
ATOM 1276 C CA . GLN A 1 164 ? -23.462 9.278 28.366 1.00 91.31 164 GLN A CA 1
ATOM 1277 C C . GLN A 1 164 ? -24.852 9.758 28.798 1.00 91.31 164 GLN A C 1
ATOM 1279 O O . GLN A 1 164 ? -25.282 10.842 28.397 1.00 91.31 164 GLN A O 1
ATOM 1284 N N . LYS A 1 165 ? -25.564 8.985 29.632 1.00 91.75 165 LYS A N 1
ATOM 1285 C CA . LYS A 1 165 ? -26.885 9.384 30.141 1.00 91.75 165 LYS A CA 1
ATOM 1286 C C . LYS A 1 165 ? -26.791 10.625 31.022 1.00 91.75 165 LYS A C 1
ATOM 1288 O O . LYS A 1 165 ? -27.565 11.559 30.808 1.00 91.75 165 LYS A O 1
ATOM 1293 N N . LEU A 1 166 ? -25.812 10.684 31.926 1.00 88.75 166 LEU A N 1
ATOM 1294 C CA . LEU A 1 166 ? -25.556 11.863 32.758 1.00 88.75 166 LEU A CA 1
ATOM 1295 C C . LEU A 1 166 ? -25.275 13.108 31.907 1.00 88.75 166 LEU A C 1
ATOM 1297 O O . LEU A 1 166 ? -25.941 14.127 32.091 1.00 88.75 166 LEU A O 1
ATOM 1301 N N . TYR A 1 167 ? -24.365 13.003 30.936 1.00 86.62 167 TYR A N 1
ATOM 1302 C CA . TYR A 1 167 ? -24.032 14.101 30.031 1.00 86.62 167 TYR A CA 1
ATOM 1303 C C . TYR A 1 167 ? -25.255 14.565 29.224 1.00 86.62 167 TYR A C 1
ATOM 1305 O O . TYR A 1 167 ? -25.544 15.757 29.161 1.00 86.62 167 TYR A O 1
ATOM 1313 N N . SER A 1 168 ? -26.040 13.632 28.674 1.00 87.50 168 SER A N 1
ATOM 1314 C CA . SER A 1 168 ? -27.222 13.962 27.863 1.00 87.50 168 SER A CA 1
ATOM 1315 C C . SER A 1 168 ? -28.335 14.674 28.641 1.00 87.50 168 SER A C 1
ATOM 1317 O O . SER A 1 168 ? -29.023 15.529 28.088 1.00 87.50 168 SER A O 1
ATOM 1319 N N . MET A 1 169 ? -28.527 14.325 29.917 1.00 84.25 169 MET A N 1
ATOM 1320 C CA . MET A 1 169 ? -29.613 14.861 30.739 1.00 84.25 169 MET A CA 1
ATOM 1321 C C . MET A 1 169 ? -29.246 16.188 31.406 1.00 84.25 169 MET A C 1
ATOM 1323 O O . MET A 1 169 ? -30.135 16.992 31.683 1.00 84.25 169 MET A O 1
ATOM 1327 N N . TYR A 1 170 ? -27.960 16.411 31.688 1.00 79.25 170 TYR A N 1
ATOM 1328 C CA . TYR A 1 170 ? -27.527 17.499 32.564 1.00 79.25 170 TYR A CA 1
ATOM 1329 C C . TYR A 1 170 ? -26.423 18.396 31.985 1.00 79.25 170 TYR A C 1
ATOM 1331 O O . TYR A 1 170 ? -26.104 19.421 32.592 1.00 79.25 170 TYR A O 1
ATOM 1339 N N . GLY A 1 171 ? -25.864 18.053 30.822 1.00 76.81 171 GLY A N 1
ATOM 1340 C CA . GLY A 1 171 ? -24.798 18.809 30.164 1.00 76.81 171 GLY A CA 1
ATOM 1341 C C . GLY A 1 171 ? -23.559 19.008 31.045 1.00 76.81 171 GLY A C 1
ATOM 1342 O O . GLY A 1 171 ? -23.273 18.220 31.947 1.00 76.81 171 GLY A O 1
ATOM 1343 N N . GLU A 1 172 ? -22.839 20.106 30.814 1.00 64.62 172 GLU A N 1
ATOM 1344 C CA . GLU A 1 172 ? -21.623 20.493 31.553 1.00 64.62 172 GLU A CA 1
ATOM 1345 C C . GLU A 1 172 ? -21.890 21.124 32.932 1.00 64.62 172 GLU A C 1
ATOM 1347 O O . GLU A 1 172 ? -20.965 21.633 33.562 1.00 64.62 172 GLU A O 1
ATOM 1352 N N . ALA A 1 173 ? -23.138 21.144 33.417 1.00 54.50 173 ALA A N 1
ATOM 1353 C CA . ALA A 1 173 ? -23.495 21.830 34.658 1.00 54.50 173 ALA A CA 1
ATOM 1354 C C . ALA A 1 173 ? -22.876 21.138 35.891 1.00 54.50 173 ALA A C 1
ATOM 1356 O O . ALA A 1 173 ? -23.496 20.279 36.531 1.00 54.50 173 ALA A O 1
ATOM 1357 N N . ALA A 1 174 ? -21.644 21.543 36.209 1.00 50.19 174 ALA A N 1
ATOM 1358 C CA . ALA A 1 174 ? -20.866 21.133 37.363 1.00 50.19 174 ALA A CA 1
ATOM 1359 C C . ALA A 1 174 ? -21.441 21.754 38.641 1.00 50.19 174 ALA A C 1
ATOM 1361 O O . ALA A 1 174 ? -21.612 22.970 38.742 1.00 50.19 174 ALA A O 1
ATOM 1362 N N . GLY A 1 175 ? -21.731 20.903 39.623 1.00 57.41 175 GLY A N 1
ATOM 1363 C CA . GLY A 1 175 ? -22.176 21.326 40.949 1.00 57.41 175 GLY A CA 1
ATOM 1364 C C . GLY A 1 175 ? -23.375 20.532 41.446 1.00 57.41 175 GLY A C 1
ATOM 1365 O O . GLY A 1 175 ? -24.496 21.030 41.467 1.00 57.41 175 GLY A O 1
ATOM 1366 N N . SER A 1 176 ? -23.138 19.292 41.873 1.00 60.34 176 SER A N 1
ATOM 1367 C CA . SER A 1 176 ? -24.062 18.571 42.755 1.00 60.34 176 SER A CA 1
ATOM 1368 C C . SER A 1 176 ? -23.253 17.853 43.831 1.00 60.34 176 SER A C 1
ATOM 1370 O O . SER A 1 176 ? -22.171 17.346 43.551 1.00 60.34 176 SER A O 1
ATOM 1372 N N . SER A 1 177 ? -23.784 17.761 45.051 1.00 61.53 177 SER A N 1
ATOM 1373 C CA . SER A 1 177 ? -23.163 17.021 46.164 1.00 61.53 177 SER A CA 1
ATOM 1374 C C . SER A 1 177 ? -22.986 15.519 45.884 1.00 61.53 177 SER A C 1
ATOM 1376 O O . SER A 1 177 ? -22.296 14.822 46.626 1.00 61.53 177 SER A O 1
ATOM 1378 N N . LEU A 1 178 ? -23.629 15.014 44.825 1.00 65.81 178 LEU A N 1
ATOM 1379 C CA . LEU A 1 178 ? -23.610 13.620 44.384 1.00 65.81 178 LEU A CA 1
ATOM 1380 C C . LEU A 1 178 ? -22.319 13.240 43.661 1.00 65.81 178 LEU A C 1
ATOM 1382 O O . LEU A 1 178 ? -22.032 12.055 43.497 1.00 65.81 178 LEU A O 1
ATOM 1386 N N . SER A 1 179 ? -21.522 14.223 43.251 1.00 66.69 179 SER A N 1
ATOM 1387 C CA . SER A 1 179 ? -20.311 13.960 42.493 1.00 66.69 179 SER A CA 1
ATOM 1388 C C . SER A 1 179 ? -19.247 13.187 43.268 1.00 66.69 179 SER A C 1
ATOM 1390 O O . SER A 1 179 ? -18.517 12.402 42.676 1.00 66.69 179 SER A O 1
ATOM 1392 N N . ASN A 1 180 ? -19.219 13.297 44.597 1.00 68.50 180 ASN A N 1
ATOM 1393 C CA . ASN A 1 180 ? -18.309 12.525 45.450 1.00 68.50 180 ASN A CA 1
ATOM 1394 C C . ASN A 1 180 ? -18.478 10.998 45.313 1.00 68.50 180 ASN A C 1
ATOM 1396 O O . ASN A 1 180 ? -17.555 10.250 45.644 1.00 68.50 180 ASN A O 1
ATOM 1400 N N . PHE A 1 181 ? -19.639 10.540 44.832 1.00 71.94 181 PHE A N 1
ATOM 1401 C CA . PHE A 1 181 ? -19.984 9.126 44.681 1.00 71.94 181 PHE A CA 1
ATOM 1402 C C . PHE A 1 181 ? -19.775 8.588 43.253 1.00 71.94 181 PHE A C 1
ATOM 1404 O O . PHE A 1 181 ? -19.848 7.380 43.058 1.00 71.94 181 PHE A O 1
ATOM 1411 N N . LEU A 1 182 ? -19.504 9.451 42.266 1.00 76.69 182 LEU A N 1
ATOM 1412 C CA . LEU A 1 182 ? -19.327 9.093 40.851 1.00 76.69 182 LEU A CA 1
ATOM 1413 C C . LEU A 1 182 ? -17.839 9.067 40.475 1.00 76.69 182 LEU A C 1
ATOM 1415 O O . LEU A 1 182 ? -17.365 9.912 39.722 1.00 76.69 182 LEU A O 1
ATOM 1419 N N . LYS A 1 183 ? -17.080 8.115 41.024 1.00 80.69 183 LYS A N 1
ATOM 1420 C CA . LYS A 1 183 ? -15.657 7.942 40.683 1.00 80.69 183 LYS A CA 1
ATOM 1421 C C . LYS A 1 183 ? -15.497 6.907 39.569 1.00 80.69 183 LYS A C 1
ATOM 1423 O O . LYS A 1 183 ? -16.051 5.826 39.735 1.00 80.69 183 LYS A O 1
ATOM 1428 N N . PRO A 1 184 ? -14.720 7.173 38.503 1.00 86.00 184 PRO A N 1
ATOM 1429 C CA . PRO A 1 184 ? -14.486 6.178 37.466 1.00 86.00 184 PRO A CA 1
ATOM 1430 C C . PRO A 1 184 ? -13.920 4.869 38.024 1.00 86.00 184 PRO A C 1
ATOM 1432 O O . PRO A 1 184 ? -13.122 4.893 38.965 1.00 86.00 184 PRO A O 1
ATOM 1435 N N . TYR A 1 185 ? -14.260 3.740 37.408 1.00 89.56 185 TYR A N 1
ATOM 1436 C CA . TYR A 1 185 ? -13.791 2.415 37.815 1.00 89.56 185 TYR A CA 1
ATOM 1437 C C . TYR A 1 185 ? -12.294 2.174 37.553 1.00 89.56 185 TYR A C 1
ATOM 1439 O O . TYR A 1 185 ? -11.761 1.155 37.990 1.00 89.56 185 TYR A O 1
ATOM 1447 N N . MET A 1 186 ? -11.600 3.092 36.867 1.00 86.75 186 MET A N 1
ATOM 1448 C CA . MET A 1 186 ? -10.164 2.999 36.544 1.00 86.75 186 MET A CA 1
ATOM 1449 C C . MET A 1 186 ? -9.810 1.713 35.778 1.00 86.75 186 MET A C 1
ATOM 1451 O O . MET A 1 186 ? -8.808 1.047 36.055 1.00 86.75 186 MET A O 1
ATOM 1455 N N . ILE A 1 187 ? -10.673 1.325 34.833 1.00 89.31 187 ILE A N 1
ATOM 1456 C CA . ILE A 1 187 ? -10.537 0.085 34.052 1.00 89.31 187 ILE A CA 1
ATOM 1457 C C . ILE A 1 187 ? -9.244 0.082 33.232 1.00 89.31 187 ILE A C 1
ATOM 1459 O O . ILE A 1 187 ? -8.622 -0.971 33.089 1.00 89.31 187 ILE A O 1
ATOM 1463 N N . ASP A 1 188 ? -8.808 1.252 32.766 1.00 86.19 188 ASP A N 1
ATOM 1464 C CA . ASP A 1 188 ? -7.568 1.486 32.020 1.00 86.19 188 ASP A CA 1
ATOM 1465 C C . ASP A 1 188 ? -6.335 0.908 32.725 1.00 86.19 188 ASP A C 1
ATOM 1467 O O . ASP A 1 188 ? -5.491 0.267 32.091 1.00 86.19 188 ASP A O 1
ATOM 1471 N N . ARG A 1 189 ? -6.275 1.025 34.056 1.00 88.12 189 ARG A N 1
ATOM 1472 C CA . ARG A 1 189 ? -5.169 0.507 34.868 1.00 88.12 189 ARG A CA 1
ATOM 1473 C C . ARG A 1 189 ? -5.036 -1.014 34.782 1.00 88.12 189 ARG A C 1
ATOM 1475 O O . ARG A 1 189 ? -3.923 -1.536 34.857 1.00 88.12 189 ARG A O 1
ATOM 1482 N N . PHE A 1 190 ? -6.157 -1.720 34.654 1.00 88.44 190 PHE A N 1
ATOM 1483 C CA . PHE A 1 190 ? -6.196 -3.181 34.592 1.00 88.44 190 PHE A CA 1
ATOM 1484 C C . PHE A 1 190 ? -6.160 -3.695 33.151 1.00 88.44 190 PHE A C 1
ATOM 1486 O O . PHE A 1 190 ? -5.577 -4.747 32.889 1.00 88.44 190 PHE A O 1
ATOM 1493 N N . SER A 1 191 ? -6.752 -2.962 32.205 1.00 91.19 191 SER A N 1
ATOM 1494 C CA . SER A 1 191 ? -6.821 -3.371 30.803 1.00 91.19 191 SER A CA 1
ATOM 1495 C C . SER A 1 191 ? -5.546 -3.071 30.023 1.00 91.19 191 SER A C 1
ATOM 1497 O O . SER A 1 191 ? -5.228 -3.834 29.113 1.00 91.19 191 SER A O 1
ATOM 1499 N N . SER A 1 192 ? -4.792 -2.019 30.362 1.00 91.50 192 SER A N 1
ATOM 1500 C CA . SER A 1 192 ? -3.617 -1.608 29.578 1.00 91.50 192 SER A CA 1
ATOM 1501 C C . SER A 1 192 ? -2.572 -2.726 29.391 1.00 91.50 192 SER A C 1
ATOM 1503 O O . SER A 1 192 ? -2.216 -3.016 28.244 1.00 91.50 192 SER A O 1
ATOM 1505 N N . PRO A 1 193 ? -2.141 -3.465 30.438 1.00 91.38 193 PRO A N 1
ATOM 1506 C CA . PRO A 1 193 ? -1.211 -4.583 30.256 1.00 91.38 193 PRO A CA 1
ATOM 1507 C C . PRO A 1 193 ? -1.771 -5.693 29.354 1.00 91.38 193 PRO A C 1
ATOM 1509 O O . PRO A 1 193 ? -1.034 -6.274 28.560 1.00 91.38 193 PRO A O 1
ATOM 1512 N N . ILE A 1 194 ? -3.078 -5.962 29.443 1.00 91.00 194 ILE A N 1
ATOM 1513 C CA . ILE A 1 194 ? -3.767 -6.994 28.654 1.00 91.00 194 ILE A CA 1
ATOM 1514 C C . ILE A 1 194 ? -3.805 -6.593 27.176 1.00 91.00 194 ILE A C 1
ATOM 1516 O O . ILE A 1 194 ? -3.527 -7.419 26.305 1.00 91.00 194 ILE A O 1
ATOM 1520 N N . ILE A 1 195 ? -4.117 -5.326 26.885 1.00 94.06 195 ILE A N 1
ATOM 1521 C CA . ILE A 1 195 ? -4.144 -4.787 25.519 1.00 94.06 195 ILE A CA 1
ATOM 1522 C C . ILE A 1 195 ? -2.742 -4.839 24.914 1.00 94.06 195 ILE A C 1
ATOM 1524 O O . ILE A 1 195 ? -2.582 -5.320 23.795 1.00 94.06 195 ILE A O 1
ATOM 1528 N N . LEU A 1 196 ? -1.715 -4.403 25.650 1.00 94.44 196 LEU A N 1
ATOM 1529 C CA . LEU A 1 196 ? -0.330 -4.432 25.171 1.00 94.44 196 LEU A CA 1
ATOM 1530 C C . LEU A 1 196 ? 0.182 -5.858 24.939 1.00 94.44 196 LEU A C 1
ATOM 1532 O O . LEU A 1 196 ? 0.848 -6.107 23.935 1.00 94.44 196 LEU A O 1
ATOM 1536 N N . GLN A 1 197 ? -0.150 -6.806 25.819 1.00 93.62 197 GLN A N 1
ATOM 1537 C CA . GLN A 1 197 ? 0.206 -8.213 25.632 1.00 93.62 197 GLN A CA 1
ATOM 1538 C C . GLN A 1 197 ? -0.490 -8.813 24.404 1.00 93.62 197 GLN A C 1
ATOM 1540 O O . GLN A 1 197 ? 0.141 -9.538 23.632 1.00 93.62 197 GLN A O 1
ATOM 1545 N N . TRP A 1 198 ? -1.771 -8.493 24.195 1.00 94.38 198 TRP A N 1
ATOM 1546 C CA . TRP A 1 198 ? -2.500 -8.905 22.998 1.00 94.38 198 TRP A CA 1
ATOM 1547 C C . TRP A 1 198 ? -1.890 -8.289 21.733 1.00 94.38 198 TRP A C 1
ATOM 1549 O O . TRP A 1 198 ? -1.621 -9.028 20.791 1.00 94.38 198 TRP A O 1
ATOM 1559 N N . LEU A 1 199 ? -1.587 -6.985 21.729 1.00 96.00 199 LEU A N 1
ATOM 1560 C CA . LEU A 1 199 ? -0.935 -6.300 20.605 1.00 96.00 199 LEU A CA 1
ATOM 1561 C C . LEU A 1 199 ? 0.415 -6.932 20.272 1.00 96.00 199 LEU A C 1
ATOM 1563 O O . LEU A 1 199 ? 0.681 -7.214 19.112 1.00 96.00 199 LEU A O 1
ATOM 1567 N N . HIS A 1 200 ? 1.241 -7.229 21.277 1.00 94.19 200 HIS A N 1
ATOM 1568 C CA . HIS A 1 200 ? 2.509 -7.924 21.066 1.00 94.19 200 HIS A CA 1
ATOM 1569 C C . HIS A 1 200 ? 2.304 -9.284 20.380 1.00 94.19 200 HIS A C 1
ATOM 1571 O O . HIS A 1 200 ? 2.999 -9.601 19.418 1.00 94.19 200 HIS A O 1
ATOM 1577 N N . ALA A 1 201 ? 1.343 -10.088 20.846 1.00 94.50 201 ALA A N 1
ATOM 1578 C CA . ALA A 1 201 ? 1.029 -11.368 20.213 1.00 94.50 201 ALA A CA 1
ATOM 1579 C C . ALA A 1 201 ? 0.531 -11.188 18.768 1.00 94.50 201 ALA A C 1
ATOM 1581 O O . ALA A 1 201 ? 0.945 -11.938 17.886 1.00 94.50 201 ALA A O 1
ATOM 1582 N N . GLN A 1 202 ? -0.304 -10.176 18.506 1.00 93.56 202 GLN A N 1
ATOM 1583 C CA . GLN A 1 202 ? -0.745 -9.868 17.146 1.00 93.56 202 GLN A CA 1
ATOM 1584 C C . GLN A 1 202 ? 0.409 -9.422 16.254 1.00 93.56 202 GLN A C 1
ATOM 1586 O O . GLN A 1 202 ? 0.509 -9.892 15.128 1.00 93.56 202 GLN A O 1
ATOM 1591 N N . HIS A 1 203 ? 1.321 -8.582 16.742 1.00 94.00 203 HIS A N 1
ATOM 1592 C CA . HIS A 1 203 ? 2.476 -8.141 15.962 1.00 94.00 203 HIS A CA 1
ATOM 1593 C C . HIS A 1 203 ? 3.337 -9.323 15.512 1.00 94.00 203 HIS A C 1
ATOM 1595 O O . HIS A 1 203 ? 3.678 -9.406 14.334 1.00 94.00 203 HIS A O 1
ATOM 1601 N N . GLU A 1 204 ? 3.643 -10.256 16.418 1.00 94.12 204 GLU A N 1
ATOM 1602 C CA . GLU A 1 204 ? 4.400 -11.468 16.085 1.00 94.12 204 GLU A CA 1
ATOM 1603 C C . GLU A 1 204 ? 3.655 -12.328 15.052 1.00 94.12 204 GLU A C 1
ATOM 1605 O O . GLU A 1 204 ? 4.252 -12.748 14.059 1.00 94.12 204 GLU A O 1
ATOM 1610 N N . ASN A 1 205 ? 2.342 -12.515 15.224 1.00 92.75 205 ASN A N 1
ATOM 1611 C CA . ASN A 1 205 ? 1.513 -13.287 14.295 1.00 92.75 205 ASN A CA 1
ATOM 1612 C C . ASN A 1 205 ? 1.477 -12.661 12.892 1.00 92.75 205 ASN A C 1
ATOM 1614 O O . ASN A 1 205 ? 1.738 -13.350 11.905 1.00 92.75 205 ASN A O 1
ATOM 1618 N N . VAL A 1 206 ? 1.183 -11.360 12.791 1.00 93.56 206 VAL A N 1
ATOM 1619 C CA . VAL A 1 206 ? 1.113 -10.627 11.514 1.00 93.56 206 VAL A CA 1
ATOM 1620 C C . VAL A 1 206 ? 2.469 -10.647 10.816 1.00 93.56 206 VAL A C 1
ATOM 1622 O O . VAL A 1 206 ? 2.547 -10.862 9.605 1.00 93.56 206 VAL A O 1
ATOM 1625 N N . LEU A 1 207 ? 3.554 -10.464 11.566 1.00 93.94 207 LEU A N 1
ATOM 1626 C CA . LEU A 1 207 ? 4.908 -10.436 11.028 1.00 93.94 207 LEU A CA 1
ATOM 1627 C C . LEU A 1 207 ? 5.371 -11.815 10.544 1.00 93.94 207 LEU A C 1
ATOM 1629 O O . LEU A 1 207 ? 5.950 -11.919 9.460 1.00 93.94 207 LEU A O 1
ATOM 1633 N N . GLU A 1 208 ? 5.113 -12.881 11.303 1.00 93.25 208 GLU A N 1
ATOM 1634 C CA . GLU A 1 208 ? 5.410 -14.250 10.874 1.00 93.25 208 GLU A CA 1
ATOM 1635 C C . GLU A 1 208 ? 4.588 -14.636 9.640 1.00 93.25 208 GLU A C 1
ATOM 1637 O O . GLU A 1 208 ? 5.127 -15.186 8.676 1.00 93.25 208 GLU A O 1
ATOM 1642 N N . TRP A 1 209 ? 3.299 -14.305 9.645 1.00 93.31 209 TRP A N 1
ATOM 1643 C CA . TRP A 1 209 ? 2.415 -14.572 8.524 1.00 93.31 209 TRP A CA 1
ATOM 1644 C C . TRP A 1 209 ? 2.879 -13.830 7.264 1.00 93.31 209 TRP A C 1
ATOM 1646 O O . TRP A 1 209 ? 3.040 -14.445 6.212 1.00 93.31 209 TRP A O 1
ATOM 1656 N N . THR A 1 210 ? 3.220 -12.544 7.389 1.00 94.56 210 THR A N 1
ATOM 1657 C CA . THR A 1 210 ? 3.745 -11.727 6.282 1.00 94.56 210 THR A CA 1
ATOM 1658 C C . THR A 1 210 ? 4.990 -12.356 5.660 1.00 94.56 210 THR A C 1
ATOM 1660 O O . THR A 1 210 ? 5.076 -12.455 4.436 1.00 94.56 210 THR A O 1
ATOM 1663 N N . LYS A 1 211 ? 5.933 -12.835 6.485 1.00 93.69 211 LYS A N 1
ATOM 1664 C CA . LYS A 1 211 ? 7.148 -13.523 6.015 1.00 93.69 211 LYS A CA 1
ATOM 1665 C C . LYS A 1 211 ? 6.821 -14.790 5.228 1.00 93.69 211 LYS A C 1
ATOM 1667 O O . LYS A 1 211 ? 7.323 -14.960 4.122 1.00 93.69 211 LYS A O 1
ATOM 1672 N N . ARG A 1 212 ? 5.956 -15.653 5.764 1.00 92.88 212 ARG A N 1
ATOM 1673 C CA . ARG A 1 212 ? 5.577 -16.913 5.101 1.00 92.88 212 ARG A CA 1
ATOM 1674 C C . ARG A 1 212 ? 4.897 -16.662 3.759 1.00 92.88 212 ARG A C 1
ATOM 1676 O O . ARG A 1 212 ? 5.185 -17.348 2.784 1.00 92.88 212 ARG A O 1
ATOM 1683 N N . THR A 1 213 ? 4.019 -15.669 3.701 1.00 92.81 213 THR A N 1
ATOM 1684 C CA . THR A 1 213 ? 3.237 -15.374 2.500 1.00 92.81 213 THR A CA 1
ATOM 1685 C C . THR A 1 213 ? 4.088 -14.752 1.399 1.00 92.81 213 THR A C 1
ATOM 1687 O O . THR A 1 213 ? 3.941 -15.131 0.240 1.00 92.81 213 THR A O 1
ATOM 1690 N N . ILE A 1 214 ? 5.017 -13.847 1.728 1.00 92.25 214 ILE A N 1
ATOM 1691 C CA . ILE A 1 214 ? 5.918 -13.294 0.707 1.00 92.25 214 ILE A CA 1
ATOM 1692 C C . ILE A 1 214 ? 6.964 -14.315 0.228 1.00 92.25 214 ILE A C 1
ATOM 1694 O O . ILE A 1 214 ? 7.378 -14.266 -0.927 1.00 92.25 214 ILE A O 1
ATOM 1698 N N . GLU A 1 215 ? 7.378 -15.264 1.076 1.00 89.44 215 GLU A N 1
ATOM 1699 C CA . GLU A 1 215 ? 8.334 -16.318 0.701 1.00 89.44 215 GLU A CA 1
ATOM 1700 C C . GLU A 1 215 ? 7.808 -17.255 -0.393 1.00 89.44 215 GLU A C 1
ATOM 1702 O O . GLU A 1 215 ? 8.599 -17.758 -1.193 1.00 89.44 215 GLU A O 1
ATOM 1707 N N . ILE A 1 216 ? 6.493 -17.478 -0.442 1.00 89.88 216 ILE A N 1
ATOM 1708 C CA . ILE A 1 216 ? 5.844 -18.349 -1.432 1.00 89.88 216 ILE A CA 1
ATOM 1709 C C . ILE A 1 216 ? 5.290 -17.587 -2.647 1.00 89.88 216 ILE A C 1
ATOM 1711 O O . ILE A 1 216 ? 4.705 -18.208 -3.530 1.00 89.88 216 ILE A O 1
ATOM 1715 N N . GLU A 1 217 ? 5.452 -16.262 -2.694 1.00 92.25 217 GLU A N 1
ATOM 1716 C CA . GLU A 1 217 ? 4.908 -15.406 -3.753 1.00 92.25 217 GLU A CA 1
ATOM 1717 C C . GLU A 1 217 ? 5.629 -15.632 -5.093 1.00 92.25 217 GLU A C 1
ATOM 1719 O O . GLU A 1 217 ? 6.861 -15.561 -5.187 1.00 92.25 217 GLU A O 1
ATOM 1724 N N . ASP A 1 218 ? 4.851 -15.857 -6.153 1.00 91.31 218 ASP A N 1
ATOM 1725 C CA . ASP A 1 218 ? 5.352 -16.075 -7.511 1.00 91.31 218 ASP A CA 1
ATOM 1726 C C . ASP A 1 218 ? 5.277 -14.820 -8.393 1.00 91.31 218 ASP A C 1
ATOM 1728 O O . ASP A 1 218 ? 5.964 -14.771 -9.423 1.00 91.31 218 ASP A O 1
ATOM 1732 N N . TRP A 1 219 ? 4.569 -13.782 -7.929 1.00 93.50 219 TRP A N 1
ATOM 1733 C CA . TRP A 1 219 ? 4.330 -12.505 -8.606 1.00 93.50 219 TRP A CA 1
ATOM 1734 C C . TRP A 1 219 ? 3.458 -12.613 -9.855 1.00 93.50 219 TRP A C 1
ATOM 1736 O O . TRP A 1 219 ? 3.607 -11.812 -10.782 1.00 93.50 219 TRP A O 1
ATOM 1746 N N . GLU A 1 220 ? 2.543 -13.575 -9.871 1.00 92.38 220 GLU A N 1
ATOM 1747 C CA . GLU A 1 220 ? 1.465 -13.636 -10.848 1.00 92.38 220 GLU A CA 1
ATOM 1748 C C . GLU A 1 220 ? 0.286 -12.732 -10.427 1.00 92.38 220 GLU A C 1
ATOM 1750 O O . GLU A 1 220 ? 0.066 -12.481 -9.236 1.00 92.38 220 GLU A O 1
ATOM 1755 N N . PRO A 1 221 ? -0.478 -12.178 -11.385 1.00 91.06 221 PRO A N 1
ATOM 1756 C CA . PRO A 1 221 ? -1.623 -11.338 -11.061 1.00 91.06 221 PRO A CA 1
ATOM 1757 C C . PRO A 1 221 ? -2.723 -12.162 -10.379 1.00 91.06 221 PRO A C 1
ATOM 1759 O O . PRO A 1 221 ? -3.130 -13.205 -10.889 1.00 91.06 221 PRO A O 1
ATOM 1762 N N . LEU A 1 222 ? -3.273 -11.647 -9.275 1.00 87.88 222 LEU A N 1
ATOM 1763 C CA . LEU A 1 222 ? -4.367 -12.283 -8.529 1.00 87.88 222 LEU A CA 1
ATOM 1764 C C . LEU A 1 222 ? -5.567 -12.650 -9.423 1.00 87.88 222 LEU A C 1
ATOM 1766 O O . LEU A 1 222 ? -6.208 -13.681 -9.234 1.00 87.88 222 LEU A O 1
ATOM 1770 N N . SER A 1 223 ? -5.918 -11.784 -10.376 1.00 86.44 223 SER A N 1
ATOM 1771 C CA . SER A 1 223 ? -6.927 -12.069 -11.403 1.00 86.44 223 SER A CA 1
ATOM 1772 C C . SER A 1 223 ? -6.778 -11.130 -12.601 1.00 86.44 223 SER A C 1
ATOM 1774 O O . SER A 1 223 ? -6.056 -10.138 -12.540 1.00 86.44 223 SER A O 1
ATOM 1776 N N . VAL A 1 224 ? -7.550 -11.379 -13.665 1.00 78.06 224 VAL A N 1
ATOM 1777 C CA . VAL A 1 224 ? -7.612 -10.508 -14.859 1.00 78.06 224 VAL A CA 1
ATOM 1778 C C . VAL A 1 224 ? -7.959 -9.054 -14.500 1.00 78.06 224 VAL A C 1
ATOM 1780 O O . VAL A 1 224 ? -7.464 -8.120 -15.123 1.00 78.06 224 VAL A O 1
ATOM 1783 N N . HIS A 1 225 ? -8.789 -8.847 -13.474 1.00 79.81 225 HIS A N 1
ATOM 1784 C CA . HIS A 1 225 ? -9.206 -7.511 -13.035 1.00 79.81 225 HIS A CA 1
ATOM 1785 C C . HIS A 1 225 ? -8.338 -6.949 -11.901 1.00 79.81 225 HIS A C 1
ATOM 1787 O O . HIS A 1 225 ? -8.215 -5.734 -11.770 1.00 79.81 225 HIS A O 1
ATOM 1793 N N . ARG A 1 226 ? -7.726 -7.814 -11.081 1.00 85.19 226 ARG A N 1
ATOM 1794 C CA . ARG A 1 226 ? -6.820 -7.429 -9.989 1.00 85.19 226 ARG A CA 1
ATOM 1795 C C . ARG A 1 226 ? -5.399 -7.866 -10.317 1.00 85.19 226 ARG A C 1
ATOM 1797 O O . ARG A 1 226 ? -4.974 -8.962 -9.970 1.00 85.19 226 ARG A O 1
ATOM 1804 N N . LYS A 1 227 ? -4.666 -6.964 -10.962 1.00 90.88 227 LYS A N 1
ATOM 1805 C CA . LYS A 1 227 ? -3.317 -7.174 -11.506 1.00 90.88 227 LYS A CA 1
ATOM 1806 C C . LYS A 1 227 ? -2.212 -7.013 -10.442 1.00 90.88 227 LYS A C 1
ATOM 1808 O O . LYS A 1 227 ? -1.172 -6.414 -10.699 1.00 90.88 227 LYS A O 1
ATOM 1813 N N . LEU A 1 228 ? -2.475 -7.460 -9.219 1.00 92.56 228 LEU A N 1
ATOM 1814 C CA . LEU A 1 228 ? -1.640 -7.247 -8.031 1.00 92.56 228 LEU A CA 1
ATOM 1815 C C . LEU A 1 228 ? -1.278 -8.583 -7.374 1.00 92.56 228 LEU A C 1
ATOM 1817 O O . LEU A 1 228 ? -1.897 -9.601 -7.687 1.00 92.56 228 LEU A O 1
ATOM 1821 N N . ALA A 1 229 ? -0.273 -8.575 -6.499 1.00 93.81 229 ALA A N 1
ATOM 1822 C CA . ALA A 1 229 ? 0.192 -9.775 -5.812 1.00 93.81 229 ALA A CA 1
ATOM 1823 C C . ALA A 1 229 ? -0.841 -10.271 -4.789 1.00 93.81 229 ALA A C 1
ATOM 1825 O O . ALA A 1 229 ? -1.406 -9.481 -4.025 1.00 93.81 229 ALA A O 1
ATOM 1826 N N . THR A 1 230 ? -1.049 -11.587 -4.744 1.00 92.94 230 THR A N 1
ATOM 1827 C CA . THR A 1 230 ? -1.988 -12.221 -3.805 1.00 92.94 230 THR A CA 1
ATOM 1828 C C . THR A 1 230 ? -1.549 -12.003 -2.360 1.00 92.94 230 THR A C 1
ATOM 1830 O O . THR A 1 230 ? -2.378 -11.693 -1.504 1.00 92.94 230 THR A O 1
ATOM 1833 N N . SER A 1 231 ? -0.242 -12.098 -2.096 1.00 94.75 231 SER A N 1
ATOM 1834 C CA . SER A 1 231 ? 0.314 -11.936 -0.752 1.00 94.75 231 SER A CA 1
ATOM 1835 C C . SER A 1 231 ? -0.058 -10.607 -0.108 1.00 94.75 231 SER A C 1
ATOM 1837 O O . SER A 1 231 ? -0.439 -10.583 1.058 1.00 94.75 231 SER A O 1
ATOM 1839 N N . MET A 1 232 ? 0.002 -9.505 -0.859 1.00 95.00 232 MET A N 1
ATOM 1840 C CA . MET A 1 232 ? -0.227 -8.174 -0.302 1.00 95.00 232 MET A CA 1
ATOM 1841 C C . MET A 1 232 ? -1.691 -7.938 0.077 1.00 95.00 232 MET A C 1
ATOM 1843 O O . MET A 1 232 ? -1.964 -7.290 1.083 1.00 95.00 232 MET A O 1
ATOM 1847 N N . VAL A 1 233 ? -2.643 -8.479 -0.690 1.00 93.69 233 VAL A N 1
ATOM 1848 C CA . VAL A 1 233 ? -4.073 -8.384 -0.339 1.00 93.69 233 VAL A CA 1
ATOM 1849 C C . VAL A 1 233 ? -4.331 -9.045 1.001 1.00 93.69 233 VAL A C 1
ATOM 1851 O O . VAL A 1 233 ? -5.030 -8.494 1.842 1.00 93.69 233 VAL A O 1
ATOM 1854 N N . GLU A 1 234 ? -3.743 -10.213 1.207 1.00 93.19 234 GLU A N 1
ATOM 1855 C CA . GLU A 1 234 ? -3.970 -10.987 2.413 1.00 93.19 234 GLU A CA 1
ATOM 1856 C C . GLU A 1 234 ? -3.219 -10.400 3.626 1.00 93.19 234 GLU A C 1
ATOM 1858 O O . GLU A 1 234 ? -3.772 -10.395 4.723 1.00 93.19 234 GLU A O 1
ATOM 1863 N N . VAL A 1 235 ? -2.033 -9.793 3.440 1.00 95.31 235 VAL A N 1
ATOM 1864 C CA . VAL A 1 235 ? -1.392 -8.990 4.504 1.00 95.31 235 VAL A CA 1
ATOM 1865 C C . VAL A 1 235 ? -2.319 -7.853 4.944 1.00 95.31 235 VAL A C 1
ATOM 1867 O O . VAL A 1 235 ? -2.555 -7.697 6.140 1.00 95.31 235 VAL A O 1
ATOM 1870 N N . PHE A 1 236 ? -2.877 -7.080 4.003 1.00 95.44 236 PHE A N 1
ATOM 1871 C CA . PHE A 1 236 ? -3.797 -5.994 4.354 1.00 95.44 236 PHE A CA 1
ATOM 1872 C C . PHE A 1 236 ? -5.093 -6.506 4.983 1.00 95.44 236 PHE A C 1
ATOM 1874 O O . PHE A 1 236 ? -5.535 -5.919 5.961 1.00 95.44 236 PHE A O 1
ATOM 1881 N N . ARG A 1 237 ? -5.635 -7.642 4.527 1.00 95.00 237 ARG A N 1
ATOM 1882 C CA . ARG A 1 237 ? -6.804 -8.276 5.154 1.00 95.00 237 ARG A CA 1
ATOM 1883 C C . ARG A 1 237 ? -6.565 -8.568 6.638 1.00 95.00 237 ARG A C 1
ATOM 1885 O O . ARG A 1 237 ? -7.438 -8.324 7.462 1.00 95.00 237 ARG A O 1
ATOM 1892 N N . ILE A 1 238 ? -5.391 -9.095 6.986 1.00 94.25 238 ILE A N 1
ATOM 1893 C CA . ILE A 1 238 ? -5.044 -9.410 8.380 1.00 94.25 238 ILE A CA 1
ATOM 1894 C C . ILE A 1 238 ? -4.793 -8.127 9.183 1.00 94.25 238 ILE A C 1
ATOM 1896 O O . ILE A 1 238 ? -5.172 -8.051 10.352 1.00 94.25 238 ILE A O 1
ATOM 1900 N N . VAL A 1 239 ? -4.171 -7.114 8.574 1.00 95.50 239 VAL A N 1
ATOM 1901 C CA . VAL A 1 239 ? -3.994 -5.793 9.195 1.00 95.50 239 VAL A CA 1
ATOM 1902 C C . VAL A 1 239 ? -5.350 -5.160 9.514 1.00 95.50 239 VAL A C 1
ATOM 1904 O O . VAL A 1 239 ? -5.560 -4.755 10.653 1.00 95.50 239 VAL A O 1
ATOM 1907 N N . GLU A 1 240 ? -6.277 -5.133 8.558 1.00 95.69 240 GLU A N 1
ATOM 1908 C CA . GLU A 1 240 ? -7.651 -4.646 8.737 1.00 95.69 240 GLU A CA 1
ATOM 1909 C C . GLU A 1 240 ? -8.379 -5.429 9.833 1.00 95.69 240 GLU A C 1
ATOM 1911 O O . GLU A 1 240 ? -8.908 -4.831 10.764 1.00 95.69 240 GLU A O 1
ATOM 1916 N N . GLU A 1 241 ? -8.310 -6.762 9.808 1.00 95.69 241 GLU A N 1
ATOM 1917 C CA . GLU A 1 241 ? -8.894 -7.610 10.853 1.00 95.69 241 GLU A CA 1
ATOM 1918 C C . GLU A 1 241 ? -8.305 -7.299 12.244 1.00 95.69 241 GLU A C 1
ATOM 1920 O O . GLU A 1 241 ? -9.025 -7.278 13.244 1.00 95.69 241 GLU A O 1
ATOM 1925 N N . THR A 1 242 ? -7.003 -7.010 12.325 1.00 95.56 242 THR A N 1
ATOM 1926 C CA . THR A 1 242 ? -6.333 -6.622 13.577 1.00 95.56 242 THR A CA 1
ATOM 1927 C C . THR A 1 242 ? -6.806 -5.251 14.065 1.00 95.56 242 THR A C 1
ATOM 1929 O O . THR A 1 242 ? -7.046 -5.082 15.262 1.00 95.56 242 THR A O 1
ATOM 1932 N N . ILE A 1 243 ? -6.965 -4.284 13.157 1.00 96.19 243 ILE A N 1
ATOM 1933 C CA . ILE A 1 243 ? -7.503 -2.949 13.455 1.00 96.19 243 ILE A CA 1
ATOM 1934 C C . ILE A 1 243 ? -8.942 -3.070 13.974 1.00 96.19 243 ILE A C 1
ATOM 1936 O O . ILE A 1 243 ? -9.261 -2.527 15.034 1.00 96.19 243 ILE A O 1
ATOM 1940 N N . ASP A 1 244 ? -9.783 -3.847 13.294 1.00 95.44 244 ASP A N 1
ATOM 1941 C CA . ASP A 1 244 ? -11.166 -4.085 13.700 1.00 95.44 244 ASP A CA 1
ATOM 1942 C C . ASP A 1 244 ? -11.233 -4.728 15.089 1.00 95.44 244 ASP A C 1
ATOM 1944 O O . ASP A 1 244 ? -11.996 -4.285 15.948 1.00 95.44 244 ASP A O 1
ATOM 1948 N N . GLN A 1 245 ? -10.420 -5.753 15.360 1.00 94.56 245 GLN A N 1
ATOM 1949 C CA . GLN A 1 245 ? -10.372 -6.391 16.680 1.00 94.56 245 GLN A CA 1
ATOM 1950 C C . GLN A 1 245 ? -9.867 -5.442 17.778 1.00 94.56 245 GLN A C 1
ATOM 1952 O O . GLN A 1 245 ? -10.331 -5.524 18.920 1.00 94.56 245 GLN A O 1
ATOM 1957 N N . PHE A 1 246 ? -8.934 -4.544 17.450 1.00 95.25 246 PHE A N 1
ATOM 1958 C CA . PHE A 1 246 ? -8.404 -3.547 18.377 1.00 95.25 246 PHE A CA 1
ATOM 1959 C C . PHE A 1 246 ? -9.495 -2.563 18.824 1.00 95.25 246 PHE A C 1
ATOM 1961 O O . PHE A 1 246 ? -9.740 -2.423 20.028 1.00 95.25 246 PHE A O 1
ATOM 1968 N N . PHE A 1 247 ? -10.207 -1.954 17.871 1.00 94.50 247 PHE A N 1
ATOM 1969 C CA . PHE A 1 247 ? -11.270 -0.988 18.163 1.00 94.50 247 PHE A CA 1
ATOM 1970 C C . PHE A 1 247 ? -12.538 -1.639 18.740 1.00 94.50 247 PHE A C 1
ATOM 1972 O O . PHE A 1 247 ? -13.189 -1.054 19.603 1.00 94.50 247 PHE A O 1
ATOM 1979 N N . ASN A 1 248 ? -12.848 -2.887 18.372 1.00 90.88 248 ASN A N 1
ATOM 1980 C CA . ASN A 1 248 ? -13.997 -3.623 18.918 1.00 90.88 248 ASN A CA 1
ATOM 1981 C C . ASN A 1 248 ? -13.740 -4.267 20.295 1.00 90.88 248 ASN A C 1
ATOM 1983 O O . ASN A 1 248 ? -14.615 -4.943 20.840 1.00 90.88 248 ASN A O 1
ATOM 1987 N N . SER A 1 249 ? -12.564 -4.065 20.899 1.00 84.69 249 SER A N 1
ATOM 1988 C CA . SER A 1 249 ? -12.184 -4.706 22.167 1.00 84.69 249 SER A CA 1
ATOM 1989 C C . SER A 1 249 ? -13.057 -4.316 23.372 1.00 84.69 249 SER A C 1
ATOM 1991 O O . SER A 1 249 ? -13.002 -4.997 24.394 1.00 84.69 249 SER A O 1
ATOM 1993 N N . SER A 1 250 ? -13.880 -3.263 23.263 1.00 85.88 250 SER A N 1
ATOM 1994 C CA . SER A 1 250 ? -14.699 -2.680 24.347 1.00 85.88 250 SER A CA 1
ATOM 1995 C C . SER A 1 250 ? -13.898 -2.194 25.565 1.00 85.88 250 SER A C 1
ATOM 1997 O O . SER A 1 250 ? -14.484 -1.813 26.580 1.00 85.88 250 SER A O 1
ATOM 1999 N N . LEU A 1 251 ? -12.568 -2.187 25.478 1.00 91.12 251 LEU A N 1
ATOM 2000 C CA . LEU A 1 251 ? -11.663 -1.732 26.526 1.00 91.12 251 LEU A CA 1
ATOM 2001 C C . LEU A 1 251 ? -11.267 -0.270 26.290 1.00 91.12 251 LEU A C 1
ATOM 2003 O O . LEU A 1 251 ? -11.265 0.179 25.144 1.00 91.12 251 LEU A O 1
ATOM 2007 N N . PRO A 1 252 ? -10.913 0.478 27.346 1.00 90.81 252 PRO A N 1
ATOM 2008 C CA . PRO A 1 252 ? -10.383 1.825 27.186 1.00 90.81 252 PRO A CA 1
ATOM 2009 C C . PRO A 1 252 ? -9.013 1.767 26.495 1.00 90.81 252 PRO A C 1
ATOM 2011 O O . PRO A 1 252 ? -8.102 1.067 26.945 1.00 90.81 252 PRO A O 1
ATOM 2014 N N . LEU A 1 253 ? -8.895 2.493 25.383 1.00 92.62 253 LEU A N 1
ATOM 2015 C CA . LEU A 1 253 ? -7.680 2.604 24.576 1.00 92.62 253 LEU A CA 1
ATOM 2016 C C . LEU A 1 253 ? -7.008 3.956 24.842 1.00 92.62 253 LEU A C 1
ATOM 2018 O O . LEU A 1 253 ? -7.673 4.942 25.150 1.00 92.62 253 LEU A O 1
ATOM 2022 N N . ASP A 1 254 ? -5.686 4.003 24.695 1.00 89.88 254 ASP A N 1
ATOM 2023 C CA . ASP A 1 254 ? -4.883 5.214 24.892 1.00 89.88 254 ASP A CA 1
ATOM 2024 C C . ASP A 1 254 ? -3.848 5.382 23.766 1.00 89.88 254 ASP A C 1
ATOM 2026 O O . ASP A 1 254 ? -3.672 4.507 22.910 1.00 89.88 254 ASP A O 1
ATOM 2030 N N . ILE A 1 255 ? -3.149 6.517 23.773 1.00 90.81 255 ILE A N 1
ATOM 2031 C CA . ILE A 1 255 ? -2.153 6.860 22.750 1.00 90.81 255 ILE A CA 1
ATOM 2032 C C . ILE A 1 255 ? -1.017 5.823 22.677 1.00 90.81 255 ILE A C 1
ATOM 2034 O O . ILE A 1 255 ? -0.473 5.582 21.598 1.00 90.81 255 ILE A O 1
ATOM 2038 N N . VAL A 1 256 ? -0.652 5.184 23.793 1.00 92.06 256 VAL A N 1
ATOM 2039 C CA . VAL A 1 256 ? 0.400 4.157 23.820 1.00 92.06 256 VAL A CA 1
ATOM 2040 C C . VAL A 1 256 ? -0.062 2.913 23.065 1.00 92.06 256 VAL A C 1
ATOM 2042 O O . VAL A 1 256 ? 0.704 2.364 22.268 1.00 92.06 256 VAL A O 1
ATOM 2045 N N . HIS A 1 257 ? -1.317 2.501 23.255 1.00 94.25 257 HIS A N 1
ATOM 2046 C CA . HIS A 1 257 ? -1.917 1.391 22.519 1.00 94.25 257 HIS A CA 1
ATOM 2047 C C . HIS A 1 257 ? -2.000 1.683 21.014 1.00 94.25 257 HIS A C 1
ATOM 2049 O O . HIS A 1 257 ? -1.576 0.845 20.217 1.00 94.25 257 HIS A O 1
ATOM 2055 N N . LEU A 1 258 ? -2.464 2.879 20.625 1.00 95.19 258 LEU A N 1
ATOM 2056 C CA . LEU A 1 258 ? -2.517 3.294 19.218 1.00 95.19 258 LEU A CA 1
ATOM 2057 C C . LEU A 1 258 ? -1.124 3.284 18.584 1.00 95.19 258 LEU A C 1
ATOM 2059 O O . LEU A 1 258 ? -0.914 2.679 17.536 1.00 95.19 258 LEU A O 1
ATOM 2063 N N . ARG A 1 259 ? -0.142 3.905 19.244 1.00 94.38 259 ARG A N 1
ATOM 2064 C CA . ARG A 1 259 ? 1.239 3.937 18.755 1.00 94.38 259 ARG A CA 1
ATOM 2065 C C . ARG A 1 259 ? 1.804 2.530 18.570 1.00 94.38 259 ARG A C 1
ATOM 2067 O O . ARG A 1 259 ? 2.485 2.276 17.581 1.00 94.38 259 ARG A O 1
ATOM 2074 N N . SER A 1 260 ? 1.529 1.626 19.508 1.00 95.06 260 SER A N 1
ATOM 2075 C CA . SER A 1 260 ? 1.946 0.227 19.415 1.00 95.06 260 SER A CA 1
ATOM 2076 C C . SER A 1 260 ? 1.337 -0.452 18.180 1.00 95.06 260 SER A C 1
ATOM 2078 O O . SER A 1 260 ? 2.091 -0.999 17.378 1.00 95.06 260 SER A O 1
ATOM 2080 N N . LEU A 1 261 ? 0.022 -0.322 17.955 1.00 96.44 261 LEU A N 1
ATOM 2081 C CA . LEU A 1 261 ? -0.657 -0.843 16.760 1.00 96.44 261 LEU A CA 1
ATOM 2082 C C . LEU A 1 261 ? -0.009 -0.332 15.461 1.00 96.44 261 LEU A C 1
ATOM 2084 O O . LEU A 1 261 ? 0.328 -1.125 14.581 1.00 96.44 261 LEU A O 1
ATOM 2088 N N . LEU A 1 262 ? 0.217 0.983 15.356 1.00 96.00 262 LEU A N 1
ATOM 2089 C CA . LEU A 1 262 ? 0.829 1.599 14.173 1.00 96.00 262 LEU A CA 1
ATOM 2090 C C . LEU A 1 262 ? 2.246 1.066 13.912 1.00 96.00 262 LEU A C 1
ATOM 2092 O O . LEU A 1 262 ? 2.606 0.801 12.762 1.00 96.00 262 LEU A O 1
ATOM 2096 N N . ILE A 1 263 ? 3.043 0.854 14.967 1.00 95.00 263 ILE A N 1
ATOM 2097 C CA . ILE A 1 263 ? 4.372 0.231 14.866 1.00 95.00 263 ILE A CA 1
ATOM 2098 C C . ILE A 1 263 ? 4.260 -1.202 14.335 1.00 95.00 263 ILE A C 1
ATOM 2100 O O . ILE A 1 263 ? 5.038 -1.579 13.458 1.00 95.00 263 ILE A O 1
ATOM 2104 N N . GLY A 1 264 ? 3.300 -1.991 14.824 1.00 94.69 264 GLY A N 1
ATOM 2105 C CA . GLY A 1 264 ? 3.064 -3.359 14.359 1.00 94.69 264 GLY A CA 1
ATOM 2106 C C . GLY A 1 264 ? 2.745 -3.433 12.867 1.00 94.69 264 GLY A C 1
ATOM 2107 O O . GLY A 1 264 ? 3.401 -4.169 12.125 1.00 94.69 264 GLY A O 1
ATOM 2108 N N . ILE A 1 265 ? 1.796 -2.607 12.416 1.00 95.62 265 ILE A N 1
ATOM 2109 C CA . ILE A 1 265 ? 1.404 -2.504 11.003 1.00 95.62 265 ILE A CA 1
ATOM 2110 C C . ILE A 1 265 ? 2.611 -2.099 10.155 1.00 95.62 265 ILE A C 1
ATOM 2112 O O . ILE A 1 265 ? 2.977 -2.798 9.209 1.00 95.62 265 ILE A O 1
ATOM 2116 N N . THR A 1 266 ? 3.287 -1.015 10.538 1.00 95.75 266 THR A N 1
ATOM 2117 C CA . THR A 1 266 ? 4.445 -0.486 9.806 1.00 95.75 266 THR A CA 1
ATOM 2118 C C . THR A 1 266 ? 5.561 -1.523 9.704 1.00 95.75 266 THR A C 1
ATOM 2120 O O . THR A 1 266 ? 6.099 -1.740 8.620 1.00 95.75 266 THR A O 1
ATOM 2123 N N . SER A 1 267 ? 5.884 -2.208 10.802 1.00 94.81 267 SER A N 1
ATOM 2124 C CA . SER A 1 267 ? 6.917 -3.247 10.838 1.00 94.81 267 SER A CA 1
ATOM 2125 C C . SER A 1 267 ? 6.619 -4.380 9.850 1.00 94.81 267 SER A C 1
ATOM 2127 O O . SER A 1 267 ? 7.496 -4.776 9.078 1.00 94.81 267 SER A O 1
ATOM 2129 N N . SER A 1 268 ? 5.369 -4.855 9.797 1.00 94.62 268 SER A N 1
ATOM 2130 C CA . SER A 1 268 ? 4.968 -5.906 8.852 1.00 94.62 268 SER A CA 1
ATOM 2131 C C . SER A 1 268 ? 5.153 -5.477 7.388 1.00 94.62 268 SER A C 1
ATOM 2133 O O . SER A 1 268 ? 5.768 -6.198 6.596 1.00 94.62 268 SER A O 1
ATOM 2135 N N . LEU A 1 269 ? 4.736 -4.256 7.042 1.00 96.69 269 LEU A N 1
ATOM 2136 C CA . LEU A 1 269 ? 4.874 -3.708 5.692 1.00 96.69 269 LEU A CA 1
ATOM 2137 C C . LEU A 1 269 ? 6.339 -3.445 5.325 1.00 96.69 269 LEU A C 1
ATOM 2139 O O . LEU A 1 269 ? 6.755 -3.719 4.201 1.00 96.69 269 LEU A O 1
ATOM 2143 N N . GLN A 1 270 ? 7.156 -2.972 6.268 1.00 95.88 270 GLN A N 1
ATOM 2144 C CA . GLN A 1 270 ? 8.592 -2.787 6.053 1.00 95.88 270 GLN A CA 1
ATOM 2145 C C . GLN A 1 270 ? 9.300 -4.112 5.760 1.00 95.88 270 GLN A C 1
ATOM 2147 O O . GLN A 1 270 ? 10.138 -4.161 4.861 1.00 95.88 270 GLN A O 1
ATOM 2152 N N . VAL A 1 271 ? 8.945 -5.198 6.457 1.00 95.56 271 VAL A N 1
ATOM 2153 C CA . VAL A 1 271 ? 9.477 -6.541 6.166 1.00 95.56 271 VAL A CA 1
ATOM 2154 C C . VAL A 1 271 ? 9.109 -6.979 4.747 1.00 95.56 271 VAL A C 1
ATOM 2156 O O . VAL A 1 271 ? 9.968 -7.495 4.026 1.00 95.56 271 VAL A O 1
ATOM 2159 N N . TYR A 1 272 ? 7.868 -6.728 4.321 1.00 96.56 272 TYR A N 1
ATOM 2160 C CA . TYR A 1 272 ? 7.413 -7.024 2.962 1.00 96.56 272 TYR A CA 1
ATOM 2161 C C . TYR A 1 272 ? 8.224 -6.246 1.909 1.00 96.56 272 TYR A C 1
ATOM 2163 O O . TYR A 1 272 ? 8.787 -6.829 0.977 1.00 96.56 272 TYR A O 1
ATOM 2171 N N . LEU A 1 273 ? 8.362 -4.929 2.089 1.00 96.94 273 LEU A N 1
ATOM 2172 C CA . LEU A 1 273 ? 9.113 -4.059 1.178 1.00 96.94 273 LEU A CA 1
ATOM 2173 C C . LEU A 1 273 ? 10.606 -4.415 1.127 1.00 96.94 273 LEU A C 1
ATOM 2175 O O . LEU A 1 273 ? 11.183 -4.492 0.042 1.00 96.94 273 LEU A O 1
ATOM 2179 N N . LEU A 1 274 ? 11.225 -4.703 2.274 1.00 95.25 274 LEU A N 1
ATOM 2180 C CA . LEU A 1 274 ? 12.627 -5.116 2.347 1.00 95.25 274 LEU A CA 1
ATOM 2181 C C . LEU A 1 274 ? 12.865 -6.426 1.584 1.00 95.25 274 LEU A C 1
ATOM 2183 O O . LEU A 1 274 ? 13.878 -6.588 0.901 1.00 95.25 274 LEU A O 1
ATOM 2187 N N . HIS A 1 275 ? 11.928 -7.372 1.660 1.00 93.69 275 HIS A N 1
ATOM 2188 C CA . HIS A 1 275 ? 12.009 -8.596 0.871 1.00 93.69 275 HIS A CA 1
ATOM 2189 C C . HIS A 1 275 ? 11.956 -8.296 -0.637 1.00 93.69 275 HIS A C 1
ATOM 2191 O O . HIS A 1 275 ? 12.777 -8.823 -1.392 1.00 93.69 275 HIS A O 1
ATOM 2197 N N . MET A 1 276 ? 11.057 -7.410 -1.085 1.00 93.50 276 MET A N 1
ATOM 2198 C CA . MET A 1 276 ? 10.999 -6.975 -2.490 1.00 93.50 276 MET A CA 1
ATOM 2199 C C . MET A 1 276 ? 12.293 -6.295 -2.957 1.00 93.50 276 MET A C 1
ATOM 2201 O O . MET A 1 276 ? 12.722 -6.503 -4.096 1.00 93.50 276 MET A O 1
ATOM 2205 N N . GLU A 1 277 ? 12.921 -5.496 -2.094 1.00 92.50 277 GLU A N 1
ATOM 2206 C CA . GLU A 1 277 ? 14.192 -4.825 -2.370 1.00 92.50 277 GLU A CA 1
ATOM 2207 C C . GLU A 1 277 ? 15.348 -5.832 -2.509 1.00 92.50 277 GLU A C 1
ATOM 2209 O O . GLU A 1 277 ? 16.116 -5.782 -3.471 1.00 92.50 277 GLU A O 1
ATOM 2214 N N . ASN A 1 278 ? 15.418 -6.833 -1.628 1.00 90.81 278 ASN A N 1
ATOM 2215 C CA . ASN A 1 278 ? 16.456 -7.874 -1.654 1.00 90.81 278 ASN A CA 1
ATOM 2216 C C . ASN A 1 278 ? 16.406 -8.781 -2.903 1.00 90.81 278 ASN A C 1
ATOM 2218 O O . ASN A 1 278 ? 17.408 -9.415 -3.280 1.00 90.81 278 ASN A O 1
ATOM 2222 N N . GLN A 1 279 ? 15.249 -8.849 -3.566 1.00 88.00 279 GLN A N 1
ATOM 2223 C CA . GLN A 1 279 ? 15.076 -9.575 -4.824 1.00 88.00 279 GLN A CA 1
ATOM 2224 C C . GLN A 1 279 ? 15.609 -8.818 -6.051 1.00 88.00 279 GLN A C 1
ATOM 2226 O O . GLN A 1 279 ? 15.749 -9.432 -7.109 1.00 88.00 279 GLN A O 1
ATOM 2231 N N . GLN A 1 280 ? 15.924 -7.524 -5.943 1.00 87.25 280 GLN A N 1
ATOM 2232 C CA . GLN A 1 280 ? 16.372 -6.718 -7.081 1.00 87.25 280 GLN A CA 1
ATOM 2233 C C . GLN A 1 280 ? 17.761 -7.142 -7.592 1.00 87.25 280 GLN A C 1
ATOM 2235 O O . GLN A 1 280 ? 18.586 -7.724 -6.879 1.00 87.25 280 GLN A O 1
ATOM 2240 N N . VAL A 1 281 ? 18.030 -6.832 -8.863 1.00 88.69 281 VAL A N 1
ATOM 2241 C CA . VAL A 1 281 ? 19.328 -7.043 -9.520 1.00 88.69 281 VAL A CA 1
ATOM 2242 C C . VAL A 1 281 ? 19.830 -5.710 -10.061 1.00 88.69 281 VAL A C 1
ATOM 2244 O O . VAL A 1 281 ? 19.064 -4.909 -10.593 1.00 88.69 281 VAL A O 1
ATOM 2247 N N . SER A 1 282 ? 21.139 -5.468 -9.953 1.00 87.38 282 SER A N 1
ATOM 2248 C CA . SER A 1 282 ? 21.738 -4.251 -10.497 1.00 87.38 282 SER A CA 1
ATOM 2249 C C . SER A 1 282 ? 21.551 -4.173 -12.012 1.00 87.38 282 SER A C 1
ATOM 2251 O O . SER A 1 282 ? 21.890 -5.098 -12.754 1.00 87.38 282 SER A O 1
ATOM 2253 N N . ARG A 1 283 ? 21.091 -3.012 -12.489 1.00 87.75 283 ARG A N 1
ATOM 2254 C CA . ARG A 1 283 ? 20.979 -2.688 -13.918 1.00 87.75 283 ARG A CA 1
ATOM 2255 C C . ARG A 1 283 ? 22.281 -2.961 -14.680 1.00 87.75 283 ARG A C 1
ATOM 2257 O O . ARG A 1 283 ? 22.244 -3.438 -15.812 1.00 87.75 283 ARG A O 1
ATOM 2264 N N . ALA A 1 284 ? 23.429 -2.691 -14.053 1.00 86.00 284 ALA A N 1
ATOM 2265 C CA . ALA A 1 284 ? 24.746 -2.867 -14.662 1.00 86.00 284 ALA A CA 1
ATOM 2266 C C . ALA A 1 284 ? 25.030 -4.319 -15.078 1.00 86.00 284 ALA A C 1
ATOM 2268 O O . ALA A 1 284 ? 25.737 -4.545 -16.054 1.00 86.00 284 ALA A O 1
ATOM 2269 N N . THR A 1 285 ? 24.434 -5.296 -14.391 1.00 85.75 285 THR A N 1
ATOM 2270 C CA . THR A 1 285 ? 24.615 -6.729 -14.660 1.00 85.75 285 THR A CA 1
ATOM 2271 C C . THR A 1 285 ? 23.998 -7.165 -15.996 1.00 85.75 285 THR A C 1
ATOM 2273 O O . THR A 1 285 ? 24.452 -8.134 -16.613 1.00 85.75 285 THR A O 1
ATOM 2276 N N . LEU A 1 286 ? 22.970 -6.453 -16.470 1.00 87.62 286 LEU A N 1
ATOM 2277 C CA . LEU A 1 286 ? 22.294 -6.769 -17.732 1.00 87.62 286 LEU A CA 1
ATOM 2278 C C . LEU A 1 286 ? 23.009 -6.187 -18.952 1.00 87.62 286 LEU A C 1
ATOM 2280 O O . LEU A 1 286 ? 22.914 -6.760 -20.038 1.00 87.62 286 LEU A O 1
ATOM 2284 N N . LEU A 1 287 ? 23.740 -5.088 -18.770 1.00 86.00 287 LEU A N 1
ATOM 2285 C CA . LEU A 1 287 ? 24.384 -4.364 -19.857 1.00 86.00 287 LEU A CA 1
ATOM 2286 C C . LEU A 1 287 ? 25.551 -5.173 -20.455 1.00 86.00 287 LEU A C 1
ATOM 2288 O O . LEU A 1 287 ? 26.344 -5.750 -19.708 1.00 86.00 287 LEU A O 1
ATOM 2292 N N . PRO A 1 288 ? 25.688 -5.222 -21.792 1.00 82.94 288 PRO A N 1
ATOM 2293 C CA . PRO A 1 288 ? 26.820 -5.873 -22.435 1.00 82.94 288 PRO A CA 1
ATOM 2294 C C . PRO A 1 288 ? 28.109 -5.074 -22.227 1.00 82.94 288 PRO A C 1
ATOM 2296 O O . PRO A 1 288 ? 28.107 -3.843 -22.131 1.00 82.94 288 PRO A O 1
ATOM 2299 N N . VAL A 1 289 ? 29.232 -5.789 -22.221 1.00 80.75 289 VAL A N 1
ATOM 2300 C CA . VAL A 1 289 ? 30.563 -5.178 -22.246 1.00 80.75 289 VAL A CA 1
ATOM 2301 C C . VAL A 1 289 ? 30.819 -4.622 -23.647 1.00 80.75 289 VAL A C 1
ATOM 2303 O O . VAL A 1 289 ? 30.528 -5.287 -24.641 1.00 80.75 289 VAL A O 1
ATOM 2306 N N . ALA A 1 290 ? 31.347 -3.399 -23.729 1.00 80.06 290 ALA A N 1
ATOM 2307 C CA . ALA A 1 290 ? 31.705 -2.803 -25.012 1.00 80.06 290 ALA A CA 1
ATOM 2308 C C . ALA A 1 290 ? 32.803 -3.645 -25.697 1.00 80.06 290 ALA A C 1
ATOM 2310 O O . ALA A 1 290 ? 33.790 -3.993 -25.040 1.00 80.06 290 ALA A O 1
ATOM 2311 N N . PRO A 1 291 ? 32.653 -3.982 -26.989 1.00 81.56 291 PRO A N 1
ATOM 2312 C CA . PRO A 1 291 ? 33.656 -4.741 -27.723 1.00 81.56 291 PRO A CA 1
ATOM 2313 C C . PRO A 1 291 ? 34.933 -3.920 -27.924 1.00 81.56 291 PRO A C 1
ATOM 2315 O O . PRO A 1 291 ? 34.933 -2.689 -27.832 1.00 81.56 291 PRO A O 1
ATOM 2318 N N . VAL A 1 292 ? 36.035 -4.610 -28.223 1.00 82.31 292 VAL A N 1
ATOM 2319 C CA . VAL A 1 292 ? 37.316 -3.954 -28.515 1.00 82.31 292 VAL A CA 1
ATOM 2320 C C . VAL A 1 292 ? 37.167 -3.067 -29.751 1.00 82.31 292 VAL A C 1
ATOM 2322 O O . VAL A 1 292 ? 36.571 -3.471 -30.753 1.00 82.31 292 VAL A O 1
ATOM 2325 N N . LEU A 1 293 ? 37.727 -1.857 -29.685 1.00 87.50 293 LEU A N 1
ATOM 2326 C CA . LEU A 1 293 ? 37.731 -0.938 -30.817 1.00 87.50 293 LEU A CA 1
ATOM 2327 C C . LEU A 1 293 ? 38.558 -1.528 -31.961 1.00 87.50 293 LEU A C 1
ATOM 2329 O O . LEU A 1 293 ? 39.727 -1.879 -31.799 1.00 87.50 293 LEU A O 1
ATOM 2333 N N . THR A 1 294 ? 37.944 -1.607 -33.134 1.00 87.81 294 THR A N 1
ATOM 2334 C CA . THR A 1 294 ? 38.589 -2.048 -34.371 1.00 87.81 294 THR A CA 1
ATOM 2335 C C . THR A 1 294 ? 38.388 -0.988 -35.437 1.00 87.81 294 THR A C 1
ATOM 2337 O O . THR A 1 294 ? 37.456 -0.191 -35.369 1.00 87.81 294 THR A O 1
ATOM 2340 N N . ARG A 1 295 ? 39.259 -0.980 -36.440 1.00 89.75 295 ARG A N 1
ATOM 2341 C CA . ARG A 1 295 ? 39.060 -0.172 -37.645 1.00 89.75 295 ARG A CA 1
ATOM 2342 C C . ARG A 1 295 ? 38.501 -1.032 -38.769 1.00 89.75 295 ARG A C 1
ATOM 2344 O O . ARG A 1 295 ? 38.908 -2.188 -38.926 1.00 89.75 295 ARG A O 1
ATOM 2351 N N . TYR A 1 296 ? 37.641 -0.439 -39.591 1.00 86.75 296 TYR A N 1
ATOM 2352 C CA . TYR A 1 296 ? 37.115 -1.094 -40.783 1.00 86.75 296 TYR A CA 1
ATOM 2353 C C . TYR A 1 296 ? 38.240 -1.646 -41.673 1.00 86.75 296 TYR A C 1
ATOM 2355 O O . TYR A 1 296 ? 39.217 -0.956 -41.988 1.00 86.75 296 TYR A O 1
ATOM 2363 N N . ALA A 1 297 ? 38.094 -2.899 -42.088 1.00 82.12 297 ALA A N 1
ATOM 2364 C CA . ALA A 1 297 ? 38.876 -3.501 -43.152 1.00 82.12 297 ALA A CA 1
ATOM 2365 C C . ALA A 1 297 ? 37.978 -4.391 -44.008 1.00 82.12 297 ALA A C 1
ATOM 2367 O O . ALA A 1 297 ? 37.211 -5.207 -43.489 1.00 82.12 297 ALA A O 1
ATOM 2368 N N . GLU A 1 298 ? 38.105 -4.243 -45.321 1.00 69.50 298 GLU A N 1
ATOM 2369 C CA . GLU A 1 298 ? 37.413 -5.088 -46.281 1.00 69.50 298 GLU A CA 1
ATOM 2370 C C . GLU A 1 298 ? 37.997 -6.506 -46.218 1.00 69.50 298 GLU A C 1
ATOM 2372 O O . GLU A 1 298 ? 39.211 -6.705 -46.324 1.00 69.50 298 GLU A O 1
ATOM 2377 N N . SER A 1 299 ? 37.147 -7.500 -45.950 1.00 61.88 299 SER A N 1
ATOM 2378 C CA . SER A 1 299 ? 37.589 -8.889 -45.828 1.00 61.88 299 SER A CA 1
ATOM 2379 C C . SER A 1 299 ? 37.935 -9.448 -47.203 1.00 61.88 299 SER A C 1
ATOM 2381 O O . SER A 1 299 ? 37.078 -9.501 -48.081 1.00 61.88 299 SER A O 1
ATOM 2383 N N . VAL A 1 300 ? 39.160 -9.948 -47.361 1.00 53.62 300 VAL A N 1
ATOM 2384 C CA . VAL A 1 300 ? 39.645 -10.560 -48.613 1.00 53.62 300 VAL A CA 1
ATOM 2385 C C . VAL A 1 300 ? 38.941 -11.898 -48.918 1.00 53.62 300 VAL A C 1
ATOM 2387 O O . VAL A 1 300 ? 38.994 -12.379 -50.045 1.00 53.62 300 VAL A O 1
ATOM 2390 N N . ASN A 1 301 ? 38.241 -12.493 -47.941 1.00 54.00 301 ASN A N 1
ATOM 2391 C CA . ASN A 1 301 ? 37.464 -13.722 -48.110 1.00 54.00 301 ASN A CA 1
ATOM 2392 C C . ASN A 1 301 ? 36.004 -13.541 -47.627 1.00 54.00 301 ASN A C 1
ATOM 2394 O O . ASN A 1 301 ? 35.780 -13.473 -46.415 1.00 54.00 301 ASN A O 1
ATOM 2398 N N . PRO A 1 302 ? 35.008 -13.496 -48.532 1.00 49.84 302 PRO A N 1
ATOM 2399 C CA . PRO A 1 302 ? 33.598 -13.283 -48.186 1.00 49.84 302 PRO A CA 1
ATOM 2400 C C . PRO A 1 302 ? 32.931 -14.463 -47.449 1.00 49.84 302 PRO A C 1
ATOM 2402 O O . PRO A 1 302 ? 31.809 -14.318 -46.974 1.00 49.84 302 PRO A O 1
ATOM 2405 N N . PHE A 1 303 ? 33.604 -15.617 -47.314 1.00 43.25 303 PHE A N 1
ATOM 2406 C CA . PHE A 1 303 ? 33.061 -16.828 -46.672 1.00 43.25 303 PHE A CA 1
ATOM 2407 C C . PHE A 1 303 ? 33.546 -17.070 -45.230 1.00 43.25 303 PHE A C 1
ATOM 2409 O O . PHE A 1 303 ? 33.157 -18.062 -44.609 1.00 43.25 303 PHE A O 1
ATOM 2416 N N . ALA A 1 304 ? 34.390 -16.194 -44.673 1.00 47.34 304 ALA A N 1
ATOM 2417 C CA . ALA A 1 304 ? 34.824 -16.308 -43.283 1.00 47.34 304 ALA A CA 1
ATOM 2418 C C . ALA A 1 304 ? 33.647 -16.004 -42.337 1.00 47.34 304 ALA A C 1
ATOM 2420 O O . ALA A 1 304 ? 33.234 -14.855 -42.174 1.00 47.34 304 ALA A O 1
ATOM 2421 N N . LYS A 1 305 ? 33.080 -17.046 -41.715 1.00 45.50 305 LYS A N 1
ATOM 2422 C CA . LYS A 1 305 ? 32.054 -16.902 -40.674 1.00 45.50 305 LYS A CA 1
ATOM 2423 C C . LYS A 1 305 ? 32.674 -16.201 -39.462 1.00 45.50 305 LYS A C 1
ATOM 2425 O O . LYS A 1 305 ? 33.365 -16.848 -38.681 1.00 45.50 305 LYS A O 1
ATOM 2430 N N . ARG A 1 306 ? 32.403 -14.901 -39.299 1.00 52.94 306 ARG A N 1
ATOM 2431 C CA . ARG A 1 306 ? 32.710 -14.153 -38.066 1.00 52.94 306 ARG A CA 1
ATOM 2432 C C . ARG A 1 306 ? 32.020 -14.863 -36.899 1.00 52.94 306 ARG A C 1
ATOM 2434 O O . ARG A 1 306 ? 30.789 -15.002 -36.932 1.00 52.94 306 ARG A O 1
ATOM 2441 N N . LYS A 1 307 ? 32.791 -15.366 -35.927 1.00 45.34 307 LYS A N 1
ATOM 2442 C CA . LYS A 1 307 ? 32.246 -16.147 -34.804 1.00 45.34 307 LYS A CA 1
ATOM 2443 C C . LYS A 1 307 ? 31.170 -15.351 -34.060 1.00 45.34 307 LYS A C 1
ATOM 2445 O O . LYS A 1 307 ? 31.204 -14.123 -33.986 1.00 45.34 307 LYS A O 1
ATOM 2450 N N . LEU A 1 308 ? 30.166 -16.067 -33.553 1.00 45.28 308 LEU A N 1
ATOM 2451 C CA . LEU A 1 308 ? 29.149 -15.495 -32.676 1.00 45.28 308 LEU A CA 1
ATOM 2452 C C . LEU A 1 308 ? 29.868 -14.936 -31.439 1.00 45.28 308 LEU A C 1
ATOM 2454 O O . LEU A 1 308 ? 30.710 -15.631 -30.874 1.00 45.28 308 LEU A O 1
ATOM 2458 N N . ILE A 1 309 ? 29.558 -13.706 -31.023 1.00 49.12 309 ILE A N 1
ATOM 2459 C CA . ILE A 1 309 ? 29.958 -13.247 -29.691 1.00 49.12 309 ILE A CA 1
ATOM 2460 C C . ILE A 1 309 ? 29.217 -14.163 -28.718 1.00 49.12 309 ILE A C 1
ATOM 2462 O O . ILE A 1 309 ? 28.001 -14.045 -28.567 1.00 49.12 309 ILE A O 1
ATOM 2466 N N . GLU A 1 310 ? 29.924 -15.131 -28.137 1.00 41.91 310 GLU A N 1
ATOM 2467 C CA . GLU A 1 310 ? 29.341 -15.998 -27.122 1.00 41.91 310 GLU A CA 1
ATOM 2468 C C . GLU A 1 310 ? 28.989 -15.130 -25.912 1.00 41.91 310 GLU A C 1
ATOM 2470 O O . GLU A 1 310 ? 29.844 -14.390 -25.407 1.00 41.91 310 GLU A O 1
ATOM 2475 N N . PRO A 1 311 ? 27.730 -15.156 -25.450 1.00 47.16 311 PRO A N 1
ATOM 2476 C CA . PRO A 1 311 ? 27.371 -14.442 -24.245 1.00 47.16 311 PRO A CA 1
ATOM 2477 C C . PRO A 1 311 ? 28.183 -15.024 -23.091 1.00 47.16 311 PRO A C 1
ATOM 2479 O O . PRO A 1 311 ? 28.137 -16.228 -22.846 1.00 47.16 311 PRO A O 1
ATOM 2482 N N . ALA A 1 312 ? 28.935 -14.165 -22.396 1.00 50.59 312 ALA A N 1
ATOM 2483 C CA . ALA A 1 312 ? 29.685 -14.557 -21.210 1.00 50.59 312 ALA A CA 1
ATOM 2484 C C . ALA A 1 312 ? 28.776 -15.375 -20.280 1.00 50.59 312 ALA A C 1
ATOM 2486 O O . ALA A 1 312 ? 27.663 -14.939 -19.975 1.00 50.59 312 ALA A O 1
ATOM 2487 N N . VAL A 1 313 ? 29.237 -16.563 -19.879 1.00 45.62 313 VAL A N 1
ATOM 2488 C CA . VAL A 1 313 ? 28.527 -17.468 -18.966 1.00 45.62 313 VAL A CA 1
ATOM 2489 C C . VAL A 1 313 ? 28.183 -16.682 -17.702 1.00 45.62 313 VAL A C 1
ATOM 2491 O O . VAL A 1 313 ? 29.065 -16.299 -16.935 1.00 45.62 313 VAL A O 1
ATOM 2494 N N . ARG A 1 314 ? 26.899 -16.359 -17.534 1.00 58.06 314 ARG A N 1
ATOM 2495 C CA . ARG A 1 314 ? 26.401 -15.590 -16.390 1.00 58.06 314 ARG A CA 1
ATOM 2496 C C . ARG A 1 314 ? 26.173 -16.541 -15.217 1.00 58.06 314 ARG A C 1
ATOM 2498 O O . ARG A 1 314 ? 25.656 -17.637 -15.407 1.00 58.06 314 ARG A O 1
ATOM 2505 N N . GLU A 1 315 ? 26.568 -16.116 -14.018 1.00 59.78 315 GLU A N 1
ATOM 2506 C CA . GLU A 1 315 ? 26.439 -16.897 -12.784 1.00 59.78 315 GLU A CA 1
ATOM 2507 C C . GLU A 1 315 ? 24.996 -17.397 -12.588 1.00 59.78 315 GLU A C 1
ATOM 2509 O O . GLU A 1 315 ? 24.049 -16.608 -12.597 1.00 59.78 315 GLU A O 1
ATOM 2514 N N . GLU A 1 316 ? 24.828 -18.702 -12.365 1.00 66.06 316 GLU A N 1
ATOM 2515 C CA . GLU A 1 316 ? 23.536 -19.392 -12.195 1.00 66.06 316 GLU A CA 1
ATOM 2516 C C . GLU A 1 316 ? 22.629 -18.719 -11.142 1.00 66.06 316 GLU A C 1
ATOM 2518 O O . GLU A 1 316 ? 21.412 -18.625 -11.302 1.00 66.06 316 GLU A O 1
ATOM 2523 N N . LYS A 1 317 ? 23.232 -18.124 -10.104 1.00 67.38 317 LYS A N 1
ATOM 2524 C CA . LYS A 1 317 ? 22.530 -17.358 -9.061 1.00 67.38 317 LYS A CA 1
ATOM 2525 C C . LYS A 1 317 ? 21.839 -16.093 -9.587 1.00 67.38 317 LYS A C 1
ATOM 2527 O O . LYS A 1 317 ? 20.747 -15.763 -9.128 1.00 67.38 317 LYS A O 1
ATOM 2532 N N . VAL A 1 318 ? 22.452 -15.382 -10.536 1.00 75.31 318 VAL A N 1
ATOM 2533 C CA . VAL A 1 318 ? 21.868 -14.179 -11.153 1.00 75.31 318 VAL A CA 1
ATOM 2534 C C . VAL A 1 318 ? 20.736 -14.576 -12.096 1.00 75.31 318 VAL A C 1
ATOM 2536 O O . VAL A 1 318 ? 19.693 -13.927 -12.096 1.00 75.31 318 VAL A O 1
ATOM 2539 N N . ALA A 1 319 ? 20.906 -15.666 -12.848 1.00 76.75 319 ALA A N 1
ATOM 2540 C CA . ALA A 1 319 ? 19.866 -16.193 -13.728 1.00 76.75 319 ALA A CA 1
ATOM 2541 C C . ALA A 1 319 ? 18.592 -16.570 -12.947 1.00 76.75 319 ALA A C 1
ATOM 2543 O O . ALA A 1 319 ? 17.499 -16.170 -13.338 1.00 76.75 319 ALA A O 1
ATOM 2544 N N . ASN A 1 320 ? 18.733 -17.226 -11.791 1.00 79.75 320 ASN A N 1
ATOM 2545 C CA . ASN A 1 320 ? 17.588 -17.588 -10.950 1.00 79.75 320 ASN A CA 1
ATOM 2546 C C . ASN A 1 320 ? 16.847 -16.365 -10.388 1.00 79.75 320 ASN A C 1
ATOM 2548 O O . ASN A 1 320 ? 15.619 -16.338 -10.416 1.00 79.75 320 ASN A O 1
ATOM 2552 N N . LYS A 1 321 ? 17.560 -15.319 -9.939 1.00 83.88 321 LYS A N 1
ATOM 2553 C CA . LYS A 1 321 ? 16.913 -14.060 -9.517 1.00 83.88 321 LYS A CA 1
ATOM 2554 C C . LYS A 1 321 ? 16.153 -13.394 -10.664 1.00 83.88 321 LYS A C 1
ATOM 2556 O O . LYS A 1 321 ? 15.066 -12.863 -10.462 1.00 83.88 321 LYS A O 1
ATOM 2561 N N . LEU A 1 322 ? 16.709 -13.441 -11.872 1.00 88.75 322 LEU A N 1
ATOM 2562 C CA . LEU A 1 322 ? 16.110 -12.835 -13.056 1.00 88.75 322 LEU A CA 1
ATOM 2563 C C . LEU A 1 322 ? 14.805 -13.508 -13.503 1.00 88.75 322 LEU A C 1
ATOM 2565 O O . LEU A 1 322 ? 13.965 -12.829 -14.090 1.00 88.75 322 LEU A O 1
ATOM 2569 N N . ASN A 1 323 ? 14.589 -14.783 -13.170 1.00 87.38 323 ASN A N 1
ATOM 2570 C CA . ASN A 1 323 ? 13.309 -15.461 -13.409 1.00 87.38 323 ASN A CA 1
ATOM 2571 C C . ASN A 1 323 ? 12.153 -14.840 -12.598 1.00 87.38 323 ASN A C 1
ATOM 2573 O O . ASN A 1 323 ? 11.007 -14.881 -13.034 1.00 87.38 323 ASN A O 1
ATOM 2577 N N . ASN A 1 324 ? 12.449 -14.203 -11.459 1.00 88.31 324 ASN A N 1
ATOM 2578 C CA . ASN A 1 324 ? 11.473 -13.466 -10.641 1.00 88.31 324 ASN A CA 1
ATOM 2579 C C . ASN A 1 324 ? 11.402 -11.965 -10.983 1.00 88.31 324 ASN A C 1
ATOM 2581 O O . ASN A 1 324 ? 10.769 -11.184 -10.264 1.00 88.31 324 ASN A O 1
ATOM 2585 N N . LEU A 1 325 ? 12.078 -11.551 -12.059 1.00 94.06 325 LEU A N 1
ATOM 2586 C CA . LEU A 1 325 ? 12.165 -10.170 -12.537 1.00 94.06 325 LEU A CA 1
ATOM 2587 C C . LEU A 1 325 ? 11.861 -10.074 -14.042 1.00 94.06 325 LEU A C 1
ATOM 2589 O O . LEU A 1 325 ? 12.414 -9.222 -14.734 1.00 94.06 325 LEU A O 1
ATOM 2593 N N . THR A 1 326 ? 11.009 -10.957 -14.564 1.00 94.75 326 THR A N 1
ATOM 2594 C CA . THR A 1 326 ? 10.450 -10.833 -15.919 1.00 94.75 326 THR A CA 1
ATOM 2595 C C . THR A 1 326 ? 9.527 -9.617 -16.006 1.00 94.75 326 THR A C 1
ATOM 2597 O O . THR A 1 326 ? 8.948 -9.216 -14.997 1.00 94.75 326 THR A O 1
ATOM 2600 N N . VAL A 1 327 ? 9.337 -9.052 -17.204 1.00 96.12 327 VAL A N 1
ATOM 2601 C CA . VAL A 1 327 ? 8.488 -7.858 -17.405 1.00 96.12 327 VAL A CA 1
ATOM 2602 C C . VAL A 1 327 ? 7.092 -7.998 -16.759 1.00 96.12 327 VAL A C 1
ATOM 2604 O O . VAL A 1 327 ? 6.756 -7.118 -15.966 1.00 96.12 327 VAL A O 1
ATOM 2607 N N . PRO A 1 328 ? 6.339 -9.107 -16.942 1.00 95.56 328 PRO A N 1
ATOM 2608 C CA . PRO A 1 328 ? 5.048 -9.305 -16.269 1.00 95.56 328 PRO A CA 1
ATOM 2609 C C . PRO A 1 328 ? 5.108 -9.203 -14.738 1.00 95.56 328 PRO A C 1
ATOM 2611 O O . PRO A 1 328 ? 4.375 -8.430 -14.124 1.00 95.56 328 PRO A O 1
ATOM 2614 N N . LYS A 1 329 ? 6.049 -9.919 -14.114 1.00 95.75 329 LYS A N 1
ATOM 2615 C CA . LYS A 1 329 ? 6.258 -9.918 -12.658 1.00 95.75 329 LYS A CA 1
ATOM 2616 C C . LYS A 1 329 ? 6.667 -8.543 -12.135 1.00 95.75 329 LYS A C 1
ATOM 2618 O O . LYS A 1 329 ? 6.251 -8.139 -11.052 1.00 95.75 329 LYS A O 1
ATOM 2623 N N . LEU A 1 330 ? 7.470 -7.796 -12.897 1.00 97.00 330 LEU A N 1
ATOM 2624 C CA . LEU A 1 330 ? 7.819 -6.416 -12.553 1.00 97.00 330 LEU A CA 1
ATOM 2625 C C . LEU A 1 330 ? 6.589 -5.496 -12.606 1.00 97.00 330 LEU A C 1
ATOM 2627 O O . LEU A 1 330 ? 6.452 -4.649 -11.726 1.00 97.00 330 LEU A O 1
ATOM 2631 N N . CYS A 1 331 ? 5.674 -5.684 -13.564 1.00 97.25 331 CYS A N 1
ATOM 2632 C CA . CYS A 1 331 ? 4.396 -4.966 -13.599 1.00 97.25 331 CYS A CA 1
ATOM 2633 C C . CYS A 1 331 ? 3.531 -5.279 -12.368 1.00 97.25 331 CYS A C 1
ATOM 2635 O O . CYS A 1 331 ? 3.059 -4.351 -11.715 1.00 97.25 331 CYS A O 1
ATOM 2637 N N . VAL A 1 332 ? 3.393 -6.554 -11.984 1.00 96.81 332 VAL A N 1
ATOM 2638 C CA . VAL A 1 332 ? 2.648 -6.950 -10.771 1.00 96.81 332 VAL A CA 1
ATOM 2639 C C . VAL A 1 332 ? 3.269 -6.335 -9.511 1.00 96.81 332 VAL A C 1
ATOM 2641 O O . VAL A 1 332 ? 2.552 -5.794 -8.667 1.00 96.81 332 VAL A O 1
ATOM 2644 N N . LYS A 1 333 ? 4.603 -6.329 -9.397 1.00 96.81 333 LYS A N 1
ATOM 2645 C CA . LYS A 1 333 ? 5.325 -5.661 -8.299 1.00 96.81 333 LYS A CA 1
ATOM 2646 C C . LYS A 1 333 ? 5.048 -4.158 -8.250 1.00 96.81 333 LYS A C 1
ATOM 2648 O O . LYS A 1 333 ? 4.775 -3.632 -7.176 1.00 96.81 333 LYS A O 1
ATOM 2653 N N . LEU A 1 334 ? 5.085 -3.470 -9.393 1.00 97.75 334 LEU A N 1
ATOM 2654 C CA . LEU A 1 334 ? 4.780 -2.037 -9.487 1.00 97.75 334 LEU A CA 1
ATOM 2655 C C . LEU A 1 334 ? 3.341 -1.728 -9.061 1.00 97.75 334 LEU A C 1
ATOM 2657 O O . LEU A 1 334 ? 3.121 -0.814 -8.268 1.00 97.75 334 LEU A O 1
ATOM 2661 N N . ASN A 1 335 ? 2.375 -2.519 -9.527 1.00 97.38 335 ASN A N 1
ATOM 2662 C CA . ASN A 1 335 ? 0.979 -2.374 -9.121 1.00 97.38 335 ASN A CA 1
ATOM 2663 C C . ASN A 1 335 ? 0.795 -2.616 -7.623 1.00 97.38 335 ASN A C 1
ATOM 2665 O O . ASN A 1 335 ? 0.046 -1.898 -6.972 1.00 97.38 335 ASN A O 1
ATOM 2669 N N . THR A 1 336 ? 1.500 -3.604 -7.071 1.00 97.12 336 THR A N 1
ATOM 2670 C CA . THR A 1 336 ? 1.460 -3.925 -5.640 1.00 97.12 336 THR A CA 1
ATOM 2671 C C . THR A 1 336 ? 2.026 -2.777 -4.801 1.00 97.12 336 THR A C 1
ATOM 2673 O O . THR A 1 336 ? 1.433 -2.410 -3.795 1.00 97.12 336 THR A O 1
ATOM 2676 N N . LEU A 1 337 ? 3.121 -2.145 -5.235 1.00 97.75 337 LEU A N 1
ATOM 2677 C CA . LEU A 1 337 ? 3.684 -0.966 -4.565 1.00 97.75 337 LEU A CA 1
ATOM 2678 C C . LEU A 1 337 ? 2.741 0.240 -4.618 1.00 97.75 337 LEU A C 1
ATOM 2680 O O . LEU A 1 337 ? 2.630 0.965 -3.633 1.00 97.75 337 LEU A O 1
ATOM 2684 N N . GLN A 1 338 ? 2.051 0.447 -5.743 1.00 96.00 338 GLN A N 1
ATOM 2685 C CA . GLN A 1 338 ? 1.017 1.476 -5.847 1.00 96.00 338 GLN A CA 1
ATOM 2686 C C . GLN A 1 338 ? -0.155 1.174 -4.905 1.00 96.00 338 GLN A C 1
ATOM 2688 O O . GLN A 1 338 ? -0.555 2.044 -4.141 1.00 96.00 338 GLN A O 1
ATOM 2693 N N . TYR A 1 339 ? -0.621 -0.076 -4.882 1.00 96.31 339 TYR A N 1
ATOM 2694 C CA . TYR A 1 339 ? -1.679 -0.531 -3.986 1.00 96.31 339 TYR A CA 1
ATOM 2695 C C . TYR A 1 339 ? -1.327 -0.322 -2.508 1.00 96.31 339 TYR A C 1
ATOM 2697 O O . TYR A 1 339 ? -2.153 0.191 -1.767 1.00 96.31 339 TYR A O 1
ATOM 2705 N N . ILE A 1 340 ? -0.097 -0.640 -2.081 1.00 97.12 340 ILE A N 1
ATOM 2706 C CA . ILE A 1 340 ? 0.363 -0.387 -0.703 1.00 97.12 340 ILE A CA 1
ATOM 2707 C C . ILE A 1 340 ? 0.201 1.088 -0.330 1.00 97.12 340 ILE A C 1
ATOM 2709 O O . ILE A 1 340 ? -0.239 1.389 0.775 1.00 97.12 340 ILE A O 1
ATOM 2713 N N . ARG A 1 341 ? 0.545 2.007 -1.240 1.00 95.56 341 ARG A N 1
ATOM 2714 C CA . ARG A 1 341 ? 0.424 3.450 -0.993 1.00 95.56 341 ARG A CA 1
ATOM 2715 C C . ARG A 1 341 ? -1.039 3.864 -0.840 1.00 95.56 341 ARG A C 1
ATOM 2717 O O . ARG A 1 341 ? -1.368 4.516 0.141 1.00 95.56 341 ARG A O 1
ATOM 2724 N N . ASP A 1 342 ? -1.898 3.418 -1.750 1.00 94.75 342 ASP A N 1
ATOM 2725 C CA . ASP A 1 342 ? -3.323 3.769 -1.740 1.00 94.75 342 ASP A CA 1
ATOM 2726 C C . ASP A 1 342 ? -4.057 3.165 -0.519 1.00 94.75 342 ASP A C 1
ATOM 2728 O O . ASP A 1 342 ? -4.937 3.791 0.077 1.00 94.75 342 ASP A O 1
ATOM 2732 N N . GLN A 1 343 ? -3.681 1.949 -0.105 1.00 95.62 343 GLN A N 1
ATOM 2733 C CA . GLN A 1 343 ? -4.232 1.297 1.087 1.00 95.62 343 GLN A CA 1
ATOM 2734 C C . GLN A 1 343 ? -3.758 1.937 2.390 1.00 95.62 343 GLN A C 1
ATOM 2736 O O . GLN A 1 343 ? -4.550 2.047 3.320 1.00 95.62 343 GLN A O 1
ATOM 2741 N N . LEU A 1 344 ? -2.501 2.385 2.470 1.00 95.62 344 LEU A N 1
ATOM 2742 C CA . LEU A 1 344 ? -2.004 3.103 3.647 1.00 95.62 344 LEU A CA 1
ATOM 2743 C C . LEU A 1 344 ? -2.803 4.377 3.909 1.00 95.62 344 LEU A C 1
ATOM 2745 O O . LEU A 1 344 ? -3.143 4.638 5.057 1.00 95.62 344 LEU A O 1
ATOM 2749 N N . ASP A 1 345 ? -3.149 5.124 2.860 1.00 93.25 345 ASP A N 1
ATOM 2750 C CA . ASP A 1 345 ? -3.975 6.327 2.992 1.00 93.25 345 ASP A CA 1
ATOM 2751 C C . ASP A 1 345 ? -5.389 5.971 3.486 1.00 93.25 345 ASP A C 1
ATOM 2753 O O . ASP A 1 345 ? -5.927 6.624 4.374 1.00 93.25 345 ASP A O 1
ATOM 2757 N N . THR A 1 346 ? -5.964 4.874 2.985 1.00 95.31 346 THR A N 1
ATOM 2758 C CA . THR A 1 346 ? -7.286 4.393 3.425 1.00 95.31 346 THR A CA 1
ATOM 2759 C C . THR A 1 346 ? -7.280 3.943 4.891 1.00 95.31 346 THR A C 1
ATOM 2761 O O . THR A 1 346 ? -8.193 4.273 5.647 1.00 95.31 346 THR A O 1
ATOM 2764 N N . ILE A 1 347 ? -6.247 3.205 5.307 1.00 95.44 347 ILE A N 1
ATOM 2765 C CA . ILE A 1 347 ? -6.090 2.717 6.682 1.00 95.44 347 ILE A CA 1
ATOM 2766 C C . ILE A 1 347 ? -5.806 3.866 7.644 1.00 95.44 347 ILE A C 1
ATOM 2768 O O . ILE A 1 347 ? -6.361 3.880 8.738 1.00 95.44 347 ILE A O 1
ATOM 2772 N N . GLU A 1 348 ? -4.968 4.829 7.259 1.00 95.12 348 GLU A N 1
ATOM 2773 C CA . GLU A 1 348 ? -4.701 6.018 8.068 1.00 95.12 348 GLU A CA 1
ATOM 2774 C C . GLU A 1 348 ? -5.996 6.771 8.381 1.00 95.12 348 GLU A C 1
ATOM 2776 O O . GLU A 1 348 ? -6.308 6.983 9.553 1.00 95.12 348 GLU A O 1
ATOM 2781 N N . GLU A 1 349 ? -6.787 7.095 7.356 1.00 93.56 349 GLU A N 1
ATOM 2782 C CA . GLU A 1 349 ? -8.067 7.784 7.534 1.00 93.56 349 GLU A CA 1
ATOM 2783 C C . GLU A 1 349 ? -9.068 6.941 8.340 1.00 93.56 349 GLU A C 1
ATOM 2785 O O . GLU A 1 349 ? -9.745 7.459 9.230 1.00 93.56 349 GLU A O 1
ATOM 2790 N N . GLY A 1 350 ? -9.123 5.627 8.097 1.00 94.75 350 GLY A N 1
ATOM 2791 C CA . GLY A 1 350 ? -9.970 4.704 8.855 1.00 94.75 350 GLY A CA 1
ATOM 2792 C C . GLY A 1 350 ? -9.628 4.672 10.348 1.00 94.75 350 GLY A C 1
ATOM 2793 O O . GLY A 1 350 ? -10.514 4.824 11.188 1.00 94.75 350 GLY A O 1
ATOM 2794 N N . ILE A 1 351 ? -8.341 4.544 10.691 1.00 95.69 351 ILE A N 1
ATOM 2795 C CA . ILE A 1 351 ? -7.875 4.541 12.084 1.00 95.69 351 ILE A CA 1
ATOM 2796 C C . ILE A 1 351 ? -8.143 5.899 12.738 1.00 95.69 351 ILE A C 1
ATOM 2798 O O . ILE A 1 351 ? -8.621 5.926 13.872 1.00 95.69 351 ILE A O 1
ATOM 2802 N N . LYS A 1 352 ? -7.869 7.020 12.052 1.00 93.38 352 LYS A N 1
ATOM 2803 C CA . LYS A 1 352 ? -8.162 8.368 12.573 1.00 93.38 352 LYS A CA 1
ATOM 2804 C C . LYS A 1 352 ? -9.645 8.521 12.892 1.00 93.38 352 LYS A C 1
ATOM 2806 O O . LYS A 1 352 ? -9.987 8.966 13.985 1.00 93.38 352 LYS A O 1
ATOM 2811 N N . GLN A 1 353 ? -10.521 8.082 11.990 1.00 92.88 353 GLN A N 1
ATOM 2812 C CA . GLN A 1 353 ? -11.963 8.146 12.199 1.00 92.88 353 GLN A CA 1
ATOM 2813 C C . GLN A 1 353 ? -12.413 7.300 13.398 1.00 92.88 353 GLN A C 1
ATOM 2815 O O . GLN A 1 353 ? -13.170 7.793 14.232 1.00 92.88 353 GLN A O 1
ATOM 2820 N N . SER A 1 354 ? -11.924 6.063 13.532 1.00 93.56 354 SER A N 1
ATOM 2821 C CA . SER A 1 354 ? -12.216 5.218 14.700 1.00 93.56 354 SER A CA 1
ATOM 2822 C C . SER A 1 354 ? -11.631 5.780 16.000 1.00 93.56 354 SER A C 1
ATOM 2824 O O . SER A 1 354 ? -12.189 5.583 17.079 1.00 93.56 354 SER A O 1
ATOM 2826 N N . TRP A 1 355 ? -10.519 6.513 15.926 1.00 93.75 355 TRP A N 1
ATOM 2827 C CA . TRP A 1 355 ? -9.897 7.140 17.089 1.00 93.75 355 TRP A CA 1
ATOM 2828 C C . TRP A 1 355 ? -10.724 8.297 17.665 1.00 93.75 355 TRP A C 1
ATOM 2830 O O . TRP A 1 355 ? -10.751 8.478 18.883 1.00 93.75 355 TRP A O 1
ATOM 2840 N N . VAL A 1 356 ? -11.461 9.035 16.829 1.00 90.75 356 VAL A N 1
ATOM 2841 C CA . VAL A 1 356 ? -12.391 10.089 17.284 1.00 90.75 356 VAL A CA 1
ATOM 2842 C C . VAL A 1 356 ? -13.466 9.519 18.218 1.00 90.75 356 VAL A C 1
ATOM 2844 O O . VAL A 1 356 ? -13.817 10.141 19.227 1.00 90.75 356 VAL A O 1
ATOM 2847 N N . ASP A 1 357 ? -13.951 8.308 17.939 1.00 88.00 357 ASP A N 1
ATOM 2848 C CA . ASP A 1 357 ? -14.927 7.630 18.797 1.00 88.00 357 ASP A CA 1
ATOM 2849 C C . ASP A 1 357 ? -14.313 7.254 20.157 1.00 88.00 357 ASP A C 1
ATOM 2851 O O . ASP A 1 357 ? -14.941 7.435 21.205 1.00 88.00 357 ASP A O 1
ATOM 2855 N N . VAL A 1 358 ? -13.050 6.809 20.164 1.00 89.69 358 VAL A N 1
ATOM 2856 C CA . VAL A 1 358 ? -12.291 6.533 21.396 1.00 89.69 358 VAL A CA 1
ATOM 2857 C C . VAL A 1 358 ? -12.113 7.809 22.220 1.00 89.69 358 VAL A C 1
ATOM 2859 O O . VAL A 1 358 ? -12.375 7.801 23.421 1.00 89.69 358 VAL A O 1
ATOM 2862 N N . GLN A 1 359 ? -11.717 8.919 21.594 1.00 87.38 359 GLN A N 1
ATOM 2863 C CA . GLN A 1 359 ? -11.559 10.207 22.278 1.00 87.38 359 GLN A CA 1
ATOM 2864 C C . GLN A 1 359 ? -12.876 10.708 22.871 1.00 87.38 359 GLN A C 1
ATOM 2866 O O . GLN A 1 359 ? -12.895 11.223 23.988 1.00 87.38 359 GLN A O 1
ATOM 2871 N N . SER A 1 360 ? -13.984 10.511 22.157 1.00 86.81 360 SER A N 1
ATOM 2872 C CA . SER A 1 360 ? -15.319 10.854 22.650 1.00 86.81 360 SER A CA 1
ATOM 2873 C C . SER A 1 360 ? -15.680 10.040 23.898 1.00 86.81 360 SER A C 1
ATOM 2875 O O . SER A 1 360 ? -16.202 10.589 24.868 1.00 86.81 360 SER A O 1
ATOM 2877 N N . ALA A 1 361 ? -15.349 8.744 23.917 1.00 86.25 361 ALA A N 1
ATOM 2878 C CA . ALA A 1 361 ? -15.531 7.890 25.089 1.00 86.25 361 ALA A CA 1
ATOM 2879 C C . ALA A 1 361 ? -14.640 8.317 26.272 1.00 86.25 361 ALA A C 1
ATOM 2881 O O . ALA A 1 361 ? -15.120 8.383 27.404 1.00 86.25 361 ALA A O 1
ATOM 2882 N N . VAL A 1 362 ? -13.374 8.671 26.021 1.00 85.00 362 VAL A N 1
ATOM 2883 C CA . VAL A 1 362 ? -12.463 9.205 27.051 1.00 85.00 362 VAL A CA 1
ATOM 2884 C C . VAL A 1 362 ? -13.007 10.511 27.635 1.00 85.00 362 VAL A C 1
ATOM 2886 O O . VAL A 1 362 ? -13.070 10.646 28.853 1.00 85.00 362 VAL A O 1
ATOM 2889 N N . GLY A 1 363 ? -13.500 11.427 26.796 1.00 82.75 363 GLY A N 1
ATOM 2890 C CA . GLY A 1 363 ? -14.112 12.680 27.247 1.00 82.75 363 GLY A CA 1
ATOM 2891 C C . GLY A 1 363 ? -15.322 12.475 28.169 1.00 82.75 363 GLY A C 1
ATOM 2892 O O . GLY A 1 363 ? -15.503 13.224 29.129 1.00 82.75 363 GLY A O 1
ATOM 2893 N N . LEU A 1 364 ? -16.124 11.427 27.940 1.00 84.25 364 LEU A N 1
ATOM 2894 C CA . LEU A 1 364 ? -17.231 11.056 28.833 1.00 84.25 364 LEU A CA 1
ATOM 2895 C C . LEU A 1 364 ? -16.746 10.548 30.203 1.00 84.25 364 LEU A C 1
ATOM 2897 O O . LEU A 1 364 ? -17.376 10.836 31.222 1.00 84.25 364 LEU A O 1
ATOM 2901 N N . LEU A 1 365 ? -15.635 9.810 30.255 1.00 82.81 365 LEU A N 1
ATOM 2902 C CA . LEU A 1 365 ? -15.045 9.344 31.517 1.00 82.81 365 LEU A CA 1
ATOM 2903 C C . LEU A 1 365 ? -14.329 10.476 32.271 1.00 82.81 365 LEU A C 1
ATOM 2905 O O . LEU A 1 365 ? -14.424 10.567 33.499 1.00 82.81 365 LEU A O 1
ATOM 2909 N N . ASP A 1 366 ? -13.679 11.389 31.550 1.00 80.19 366 ASP A N 1
ATOM 2910 C CA . ASP A 1 366 ? -13.111 12.611 32.124 1.00 80.19 366 ASP A CA 1
ATOM 2911 C C . ASP A 1 366 ? -14.209 13.502 32.713 1.00 80.19 366 ASP A C 1
ATOM 2913 O O . ASP A 1 366 ? -14.040 14.044 33.805 1.00 80.19 366 ASP A O 1
ATOM 2917 N N . TYR A 1 367 ? -15.376 13.583 32.066 1.00 77.19 367 TYR A N 1
ATOM 2918 C CA . TYR A 1 367 ? -16.546 14.265 32.620 1.00 77.19 367 TYR A CA 1
ATOM 2919 C C . TYR A 1 367 ? -16.967 13.688 33.984 1.00 77.19 367 TYR A C 1
ATOM 2921 O O . TYR A 1 367 ? -17.194 14.456 34.923 1.00 77.19 367 TYR A O 1
ATOM 2929 N N . LEU A 1 368 ? -17.004 12.355 34.140 1.00 76.00 368 LEU A N 1
ATOM 2930 C CA . LEU A 1 368 ? -17.261 11.725 35.445 1.00 76.00 368 LEU A CA 1
ATOM 2931 C C . LEU A 1 368 ? -16.205 12.132 36.485 1.00 76.00 368 LEU A C 1
ATOM 2933 O O . LEU A 1 368 ? -16.548 12.480 37.614 1.00 76.00 368 LEU A O 1
ATOM 2937 N N . SER A 1 369 ? -14.930 12.157 36.090 1.00 72.56 369 SER A N 1
ATOM 2938 C CA . SER A 1 369 ? -13.826 12.580 36.962 1.00 72.56 369 SER A CA 1
ATOM 2939 C C . SER A 1 369 ? -13.949 14.043 37.397 1.00 72.56 369 SER A C 1
ATOM 2941 O O . SER A 1 369 ? -13.805 14.351 38.581 1.00 72.56 369 SER A O 1
ATOM 2943 N N . CYS A 1 370 ? -14.244 14.957 36.470 1.00 64.69 370 CYS A N 1
ATOM 2944 C CA . CYS A 1 370 ? -14.349 16.393 36.730 1.00 64.69 370 CYS A CA 1
ATOM 2945 C C . CYS A 1 370 ? -15.513 16.747 37.652 1.00 64.69 370 CYS A C 1
ATOM 2947 O O . CYS A 1 370 ? -15.386 17.670 38.454 1.00 64.69 370 CYS A O 1
ATOM 2949 N N . MET A 1 371 ? -16.612 15.990 37.609 1.00 59.72 371 MET A N 1
ATOM 2950 C CA . MET A 1 371 ? -17.709 16.167 38.560 1.00 59.72 371 MET A CA 1
ATOM 2951 C C . MET A 1 371 ? -17.205 16.037 40.007 1.00 59.72 371 MET A C 1
ATOM 2953 O O . MET A 1 371 ? -17.649 16.787 40.876 1.00 59.72 371 MET A O 1
ATOM 2957 N N . THR A 1 372 ? -16.263 15.125 40.278 1.00 54.25 372 THR A N 1
ATOM 2958 C CA . THR A 1 372 ? -15.772 14.811 41.635 1.00 54.25 372 THR A CA 1
ATOM 2959 C C . THR A 1 372 ? -14.805 15.850 42.223 1.00 54.25 372 THR A C 1
ATOM 2961 O O . THR A 1 372 ? -14.527 15.819 43.421 1.00 54.25 372 THR A O 1
ATOM 2964 N N . SER A 1 373 ? -14.286 16.776 41.406 1.00 51.06 373 SER A N 1
ATOM 2965 C CA . SER A 1 373 ? -13.289 17.768 41.814 1.00 51.06 373 SER A CA 1
ATOM 2966 C C . SER A 1 373 ? -13.903 19.167 41.872 1.00 51.06 373 SER A C 1
ATOM 2968 O O . SER A 1 373 ? -14.112 19.815 40.848 1.00 51.06 373 SER A O 1
ATOM 2970 N N . GLU A 1 374 ? -14.130 19.682 43.082 1.00 43.34 374 GLU A N 1
ATOM 2971 C CA . GLU A 1 374 ? -14.315 21.121 43.292 1.00 43.34 374 GLU A CA 1
ATOM 2972 C C . GLU A 1 374 ? -13.002 21.850 42.936 1.00 43.34 374 GLU A C 1
ATOM 2974 O O . GLU A 1 374 ? -12.116 22.021 43.771 1.00 43.34 374 GLU A O 1
ATOM 2979 N N . GLY A 1 375 ? -12.848 22.255 41.670 1.00 44.53 375 GLY A N 1
ATOM 2980 C CA . GLY A 1 375 ? -11.847 23.247 41.259 1.00 44.53 375 GLY A CA 1
ATOM 2981 C C . GLY A 1 375 ? -10.594 22.769 40.512 1.00 44.53 375 GLY A C 1
ATOM 2982 O O . GLY A 1 375 ? -9.578 23.459 40.587 1.00 44.53 375 GLY A O 1
ATOM 2983 N N . ALA A 1 376 ? -10.617 21.666 39.758 1.00 36.50 376 ALA A N 1
ATOM 2984 C CA . ALA A 1 376 ? -9.522 21.359 38.829 1.00 36.50 376 ALA A CA 1
ATOM 2985 C C . ALA A 1 376 ? -9.737 22.033 37.463 1.00 36.50 376 ALA A C 1
ATOM 2987 O O . ALA A 1 376 ? -10.687 21.739 36.740 1.00 36.50 376 ALA A O 1
ATOM 2988 N N . THR A 1 377 ? -8.826 22.942 37.112 1.00 38.91 377 THR A N 1
ATOM 2989 C CA . THR A 1 377 ? -8.694 23.533 35.779 1.00 38.91 377 THR A CA 1
ATOM 2990 C C . THR A 1 377 ? -8.668 22.446 34.709 1.00 38.91 377 THR A C 1
ATOM 2992 O O . THR A 1 377 ? -7.903 21.487 34.819 1.00 38.91 377 THR A O 1
ATOM 2995 N N . SER A 1 378 ? -9.486 22.631 33.668 1.00 40.12 378 SER A N 1
ATOM 2996 C CA . SER A 1 378 ? -9.492 21.825 32.449 1.00 40.12 378 SER A CA 1
ATOM 2997 C C . SER A 1 378 ? -8.053 21.592 31.996 1.00 40.12 378 SER A C 1
ATOM 2999 O O . SER A 1 378 ? -7.380 22.526 31.544 1.00 40.12 378 SER A O 1
ATOM 3001 N N . LYS A 1 379 ? -7.551 20.362 32.136 1.00 40.34 379 LYS A N 1
ATOM 3002 C CA . LYS A 1 379 ? -6.371 19.963 31.379 1.00 40.34 379 LYS A CA 1
ATOM 3003 C C . LYS A 1 379 ? -6.812 20.036 29.928 1.00 40.34 379 LYS A C 1
ATOM 3005 O O . LYS A 1 379 ? -7.681 19.279 29.514 1.00 40.34 379 LYS A O 1
ATOM 3010 N N . SER A 1 380 ? -6.292 21.030 29.218 1.00 38.44 380 SER A N 1
ATOM 3011 C CA . SER A 1 380 ? -6.436 21.146 27.775 1.00 38.44 380 SER A CA 1
ATOM 3012 C C . SER A 1 380 ? -6.199 19.770 27.170 1.00 38.44 380 SER A C 1
ATOM 3014 O O . SER A 1 380 ? -5.162 19.159 27.453 1.00 38.44 380 SER A O 1
ATOM 3016 N N . SER A 1 381 ? -7.163 19.299 26.381 1.00 45.97 381 SER A N 1
ATOM 3017 C CA . SER A 1 381 ? -6.976 18.171 25.478 1.00 45.97 381 SER A CA 1
ATOM 3018 C C . SER A 1 381 ? -5.605 18.310 24.809 1.00 45.97 381 SER A C 1
ATOM 3020 O O . SER A 1 381 ? -5.257 19.431 24.411 1.00 45.97 381 SER A O 1
ATOM 3022 N N . PRO A 1 382 ? -4.798 17.239 24.719 1.00 44.25 382 PRO A N 1
ATOM 3023 C CA . PRO A 1 382 ? -3.577 17.307 23.936 1.00 44.25 382 PRO A CA 1
ATOM 3024 C C . PRO A 1 382 ? -3.988 17.771 22.538 1.00 44.25 382 PRO A C 1
ATOM 3026 O O . PRO A 1 382 ? -4.918 17.219 21.952 1.00 44.25 382 PRO A O 1
ATOM 3029 N N . SER A 1 383 ? -3.387 18.870 22.087 1.00 44.94 383 SER A N 1
ATOM 3030 C CA . SER A 1 383 ? -3.636 19.454 20.776 1.00 44.94 383 SER A CA 1
ATOM 3031 C C . SER A 1 383 ? -3.550 18.365 19.704 1.00 44.94 383 SER A C 1
ATOM 3033 O O . SER A 1 383 ? -2.710 17.463 19.803 1.00 44.94 383 SER A O 1
ATOM 3035 N N . ASP A 1 384 ? -4.406 18.456 18.682 1.00 49.81 384 ASP A N 1
ATOM 3036 C CA . ASP A 1 384 ? -4.420 17.557 17.512 1.00 49.81 384 ASP A CA 1
ATOM 3037 C C . ASP A 1 384 ? -3.022 17.346 16.899 1.00 49.81 384 ASP A C 1
ATOM 3039 O O . ASP A 1 384 ? -2.739 16.287 16.344 1.00 49.81 384 ASP A O 1
ATOM 3043 N N . GLU A 1 385 ? -2.101 18.297 17.109 1.00 50.16 385 GLU A N 1
ATOM 3044 C CA . GLU A 1 385 ? -0.681 18.191 16.754 1.00 50.16 385 GLU A CA 1
ATOM 3045 C C . GLU A 1 385 ? 0.027 16.933 17.304 1.00 50.16 385 GLU A C 1
ATOM 3047 O O . GLU A 1 385 ? 1.032 16.527 16.738 1.00 50.16 385 GLU A O 1
ATOM 3052 N N . SER A 1 386 ? -0.481 16.255 18.344 1.00 70.94 386 SER A N 1
ATOM 3053 C CA . SER A 1 386 ? 0.157 15.037 18.884 1.00 70.94 386 SER A CA 1
ATOM 3054 C C . SER A 1 386 ? -0.232 13.721 18.193 1.00 70.94 386 SER A C 1
ATOM 3056 O O . SER A 1 386 ? 0.502 12.741 18.318 1.00 70.94 386 SER A O 1
ATOM 3058 N N . ILE A 1 387 ? -1.368 13.663 17.486 1.00 79.62 387 ILE A N 1
ATOM 3059 C CA . ILE A 1 387 ? -1.870 12.419 16.870 1.00 79.62 387 ILE A CA 1
ATOM 3060 C C . ILE A 1 387 ? -1.401 12.303 15.428 1.00 79.62 387 ILE A C 1
ATOM 3062 O O . ILE A 1 387 ? -0.921 11.240 15.040 1.00 79.62 387 ILE A O 1
ATOM 3066 N N . ASP A 1 388 ? -1.471 13.390 14.660 1.00 84.12 388 ASP A N 1
ATOM 3067 C CA . ASP A 1 388 ? -0.950 13.407 13.291 1.00 84.12 388 ASP A CA 1
ATOM 3068 C C . ASP A 1 388 ? 0.555 13.089 13.259 1.00 84.12 388 ASP A C 1
ATOM 3070 O O . ASP A 1 388 ? 1.020 12.363 12.380 1.00 84.12 388 ASP A O 1
ATOM 3074 N N . GLU A 1 389 ? 1.311 13.512 14.281 1.00 87.50 389 GLU A N 1
ATOM 3075 C CA . GLU A 1 389 ? 2.719 13.134 14.452 1.00 87.50 389 GLU A CA 1
ATOM 3076 C C . GLU A 1 389 ? 2.934 11.612 14.547 1.00 87.50 389 GLU A C 1
ATOM 3078 O O . GLU A 1 389 ? 3.967 11.113 14.095 1.00 87.50 389 GLU A O 1
ATOM 3083 N N . LEU A 1 390 ? 1.978 10.840 15.078 1.00 90.19 390 LEU A N 1
ATOM 3084 C CA . LEU A 1 390 ? 2.100 9.378 15.173 1.00 90.19 390 LEU A CA 1
ATOM 3085 C C . LEU A 1 390 ? 2.024 8.704 13.803 1.00 90.19 390 LEU A C 1
ATOM 3087 O O . LEU A 1 390 ? 2.692 7.691 13.589 1.00 90.19 390 LEU A O 1
ATOM 3091 N N . PHE A 1 391 ? 1.239 9.263 12.881 1.00 92.50 391 PHE A N 1
ATOM 3092 C CA . PHE A 1 391 ? 1.037 8.703 11.544 1.00 92.50 391 PHE A CA 1
ATOM 3093 C C . PHE A 1 391 ? 2.201 8.976 10.591 1.00 92.50 391 PHE A C 1
ATOM 3095 O O . PHE A 1 391 ? 2.332 8.286 9.581 1.00 92.50 391 PHE A O 1
ATOM 3102 N N . THR A 1 392 ? 3.134 9.859 10.964 1.00 91.56 392 THR A N 1
ATOM 3103 C CA . THR A 1 392 ? 4.400 10.050 10.229 1.00 91.56 392 THR A CA 1
ATOM 3104 C C . THR A 1 392 ? 5.200 8.749 10.075 1.00 91.56 392 THR A C 1
ATOM 3106 O O . THR A 1 392 ? 5.997 8.611 9.149 1.00 91.56 392 THR A O 1
ATOM 3109 N N . ILE A 1 393 ? 4.948 7.736 10.915 1.00 91.38 393 ILE A N 1
ATOM 3110 C CA . ILE A 1 393 ? 5.537 6.398 10.770 1.00 91.38 393 ILE A CA 1
ATOM 3111 C C . ILE A 1 393 ? 5.171 5.719 9.435 1.00 91.38 393 ILE A C 1
ATOM 3113 O O . ILE A 1 393 ? 5.975 4.962 8.884 1.00 91.38 393 ILE A O 1
ATOM 3117 N N . PHE A 1 394 ? 3.998 6.015 8.865 1.00 94.81 394 PHE A N 1
ATOM 3118 C CA . PHE A 1 394 ? 3.597 5.510 7.550 1.00 94.81 394 PHE A CA 1
ATOM 3119 C C . PHE A 1 394 ? 4.361 6.182 6.407 1.00 94.81 394 PHE A C 1
ATOM 3121 O O . PHE A 1 394 ? 4.570 5.553 5.365 1.00 94.81 394 PHE A O 1
ATOM 3128 N N . ASP A 1 395 ? 4.871 7.401 6.599 1.00 93.56 395 ASP A N 1
ATOM 3129 C CA . ASP A 1 395 ? 5.633 8.111 5.567 1.00 93.56 395 ASP A CA 1
ATOM 3130 C C . ASP A 1 395 ? 6.930 7.387 5.212 1.00 93.56 395 ASP A C 1
ATOM 3132 O O . ASP A 1 395 ? 7.335 7.363 4.047 1.00 93.56 395 ASP A O 1
ATOM 3136 N N . ASP A 1 396 ? 7.552 6.708 6.177 1.00 93.00 396 ASP A N 1
ATOM 3137 C CA . ASP A 1 396 ? 8.722 5.868 5.925 1.00 93.00 396 ASP A CA 1
ATOM 3138 C C . ASP A 1 396 ? 8.395 4.673 5.020 1.00 93.00 396 ASP A C 1
ATOM 3140 O O . ASP A 1 396 ? 9.184 4.331 4.129 1.00 93.00 396 ASP A O 1
ATOM 3144 N N . VAL A 1 397 ? 7.218 4.065 5.192 1.00 96.50 397 VAL A N 1
ATOM 3145 C CA . VAL A 1 397 ? 6.731 2.974 4.333 1.00 96.50 397 VAL A CA 1
ATOM 3146 C C . VAL A 1 397 ? 6.428 3.507 2.935 1.00 96.50 397 VAL A C 1
ATOM 3148 O O . VAL A 1 397 ? 6.920 2.949 1.951 1.00 96.50 397 VAL A O 1
ATOM 3151 N N . ARG A 1 398 ? 5.707 4.634 2.834 1.00 96.38 398 ARG A N 1
ATOM 3152 C CA . ARG A 1 398 ? 5.403 5.309 1.559 1.00 96.38 398 ARG A CA 1
ATOM 3153 C C . ARG A 1 398 ? 6.679 5.649 0.794 1.00 96.38 398 ARG A C 1
ATOM 3155 O O . ARG A 1 398 ? 6.809 5.309 -0.383 1.00 96.38 398 ARG A O 1
ATOM 3162 N N . ARG A 1 399 ? 7.650 6.272 1.463 1.00 96.50 399 ARG A N 1
ATOM 3163 C CA . ARG A 1 399 ? 8.950 6.646 0.890 1.00 96.50 399 ARG A CA 1
ATOM 3164 C C . ARG A 1 399 ? 9.716 5.420 0.401 1.00 96.50 399 ARG A C 1
ATOM 3166 O O . ARG A 1 399 ? 10.272 5.443 -0.695 1.00 96.50 399 ARG A O 1
ATOM 3173 N N . THR A 1 400 ? 9.725 4.341 1.179 1.00 96.88 400 THR A N 1
ATOM 3174 C CA . THR A 1 400 ? 10.381 3.085 0.788 1.00 96.88 400 THR A CA 1
ATOM 3175 C C . THR A 1 400 ? 9.709 2.467 -0.440 1.00 96.88 400 THR A C 1
ATOM 3177 O O . THR A 1 400 ? 10.394 2.103 -1.395 1.00 96.88 400 THR A O 1
ATOM 3180 N N . ALA A 1 401 ? 8.375 2.433 -0.485 1.00 97.50 401 ALA A N 1
ATOM 3181 C CA . ALA A 1 401 ? 7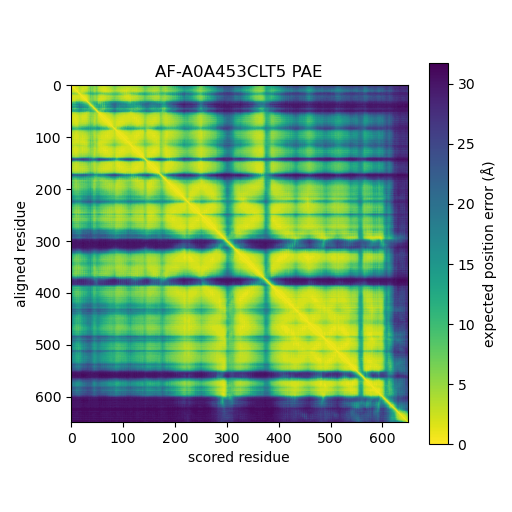.629 1.939 -1.640 1.00 97.50 401 ALA A CA 1
ATOM 3182 C C . ALA A 1 401 ? 7.905 2.763 -2.915 1.00 97.50 401 ALA A C 1
ATOM 3184 O O . ALA A 1 401 ? 8.085 2.190 -3.994 1.00 97.50 401 ALA A O 1
ATOM 3185 N N . VAL A 1 402 ? 8.008 4.094 -2.803 1.00 97.12 402 VAL A N 1
ATOM 3186 C CA . VAL A 1 402 ? 8.395 4.984 -3.916 1.00 97.12 402 VAL A CA 1
ATOM 3187 C C . VAL A 1 402 ? 9.821 4.691 -4.392 1.00 97.12 402 VAL A C 1
ATOM 3189 O O . VAL A 1 402 ? 10.04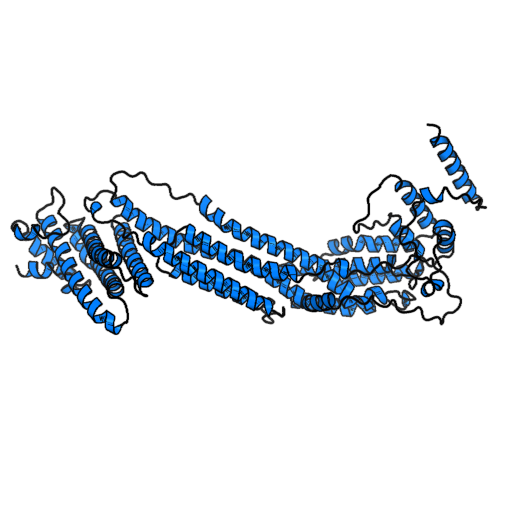3 4.519 -5.590 1.00 97.12 402 VAL A O 1
ATOM 3192 N N . ASN A 1 403 ? 10.779 4.540 -3.476 1.00 97.00 403 ASN A N 1
ATOM 3193 C CA . ASN A 1 403 ? 12.167 4.222 -3.826 1.00 97.00 403 ASN A CA 1
ATOM 3194 C C . ASN A 1 403 ? 12.297 2.875 -4.562 1.00 97.00 403 ASN A C 1
ATOM 3196 O O . ASN A 1 403 ? 13.041 2.756 -5.543 1.00 97.00 403 ASN A O 1
ATOM 3200 N N . ILE A 1 404 ? 11.553 1.854 -4.122 1.00 97.25 404 ILE A N 1
ATOM 3201 C CA . ILE A 1 404 ? 11.523 0.546 -4.791 1.00 97.25 404 ILE A CA 1
ATOM 3202 C C . ILE A 1 404 ? 10.839 0.668 -6.159 1.00 97.25 404 ILE A C 1
ATOM 3204 O O . ILE A 1 404 ? 11.333 0.113 -7.142 1.00 97.25 404 ILE A O 1
ATOM 3208 N N . THR A 1 405 ? 9.753 1.442 -6.254 1.00 97.44 405 THR A N 1
ATOM 3209 C CA . THR A 1 405 ? 9.067 1.738 -7.523 1.00 97.44 405 THR A CA 1
ATOM 3210 C C . THR A 1 405 ? 10.039 2.338 -8.537 1.00 97.44 405 THR A C 1
ATOM 3212 O O . THR A 1 405 ? 10.135 1.853 -9.664 1.00 97.44 405 THR A O 1
ATOM 3215 N N . ASP A 1 406 ? 10.818 3.343 -8.138 1.00 96.19 406 ASP A N 1
ATOM 3216 C CA . ASP A 1 406 ? 11.790 3.985 -9.022 1.00 96.19 406 ASP A CA 1
ATOM 3217 C C . ASP A 1 406 ? 12.929 3.037 -9.416 1.00 96.19 406 ASP A C 1
ATOM 3219 O O . ASP A 1 406 ? 13.352 3.022 -10.576 1.00 96.19 406 ASP A O 1
ATOM 3223 N N . THR A 1 407 ? 13.388 2.190 -8.491 1.00 95.62 407 THR A N 1
ATOM 3224 C CA . THR A 1 407 ? 14.355 1.120 -8.781 1.00 95.62 407 THR A CA 1
ATOM 3225 C C . THR A 1 407 ? 13.830 0.167 -9.856 1.00 95.62 407 THR A C 1
ATOM 3227 O O . THR A 1 407 ? 14.518 -0.068 -10.854 1.00 95.62 407 THR A O 1
ATOM 3230 N N . ILE A 1 408 ? 12.600 -0.333 -9.710 1.00 97.06 408 ILE A N 1
ATOM 3231 C CA . ILE A 1 408 ? 11.983 -1.247 -10.679 1.00 97.06 408 ILE A CA 1
ATOM 3232 C C . ILE A 1 408 ? 11.765 -0.549 -12.027 1.00 97.06 408 ILE A C 1
ATOM 3234 O O . ILE A 1 408 ? 12.097 -1.118 -13.068 1.00 97.06 408 ILE A O 1
ATOM 3238 N N . LEU A 1 409 ? 11.285 0.698 -12.034 1.00 96.12 409 LEU A N 1
ATOM 3239 C CA . LEU A 1 409 ? 11.110 1.486 -13.259 1.00 96.12 409 LEU A CA 1
ATOM 3240 C C . LEU A 1 409 ? 12.434 1.687 -14.008 1.00 96.12 409 LEU A C 1
ATOM 3242 O O . LEU A 1 409 ? 12.481 1.582 -15.231 1.00 96.12 409 LEU A O 1
ATOM 3246 N N . ASN A 1 410 ? 13.534 1.932 -13.297 1.00 93.00 410 ASN A N 1
ATOM 3247 C CA . ASN A 1 410 ? 14.859 2.054 -13.911 1.00 93.00 410 ASN A CA 1
ATOM 3248 C C . ASN A 1 410 ? 15.403 0.715 -14.447 1.00 93.00 410 ASN A C 1
ATOM 3250 O O . ASN A 1 410 ? 16.301 0.702 -15.297 1.00 93.00 410 ASN A O 1
ATOM 3254 N N . PHE A 1 411 ? 14.875 -0.411 -13.965 1.00 96.06 411 PHE A N 1
ATOM 3255 C CA . PHE A 1 411 ? 15.302 -1.753 -14.345 1.00 96.06 411 PHE A CA 1
ATOM 3256 C C . PHE A 1 411 ? 14.472 -2.350 -15.491 1.00 96.06 411 PHE A C 1
ATOM 3258 O O . PHE A 1 411 ? 15.059 -2.924 -16.408 1.00 96.06 411 PHE A O 1
ATOM 3265 N N . ILE A 1 412 ? 13.143 -2.183 -15.489 1.00 96.81 412 ILE A N 1
ATOM 3266 C CA . ILE A 1 412 ? 12.2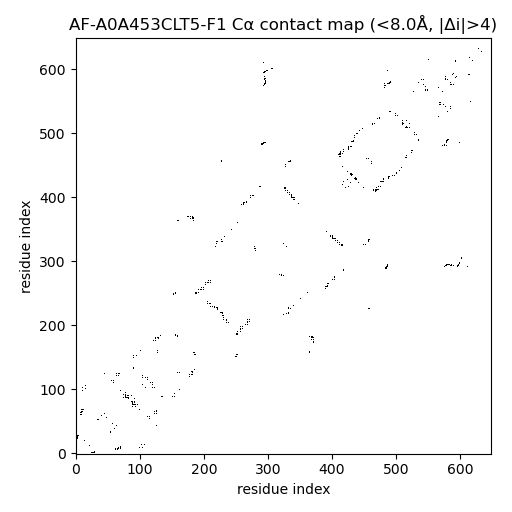00 -2.901 -16.370 1.00 96.81 412 ILE A CA 1
ATOM 3267 C C . ILE A 1 412 ? 12.511 -2.743 -17.863 1.00 96.81 412 ILE A C 1
ATOM 3269 O O . ILE A 1 412 ? 12.570 -3.736 -18.585 1.00 96.81 412 ILE A O 1
ATOM 3273 N N . GLY A 1 413 ? 12.825 -1.528 -18.322 1.00 96.19 413 GLY A N 1
ATOM 3274 C CA . GLY A 1 413 ? 13.219 -1.304 -19.715 1.00 96.19 413 GLY A CA 1
ATOM 3275 C C . GLY A 1 413 ? 14.551 -1.973 -20.059 1.00 96.19 413 GLY A C 1
ATOM 3276 O O . GLY A 1 413 ? 14.704 -2.576 -21.120 1.00 96.19 413 GLY A O 1
ATOM 3277 N N . THR A 1 414 ? 15.514 -1.937 -19.132 1.00 94.88 414 THR A N 1
ATOM 3278 C CA . THR A 1 414 ? 16.809 -2.608 -19.330 1.00 94.88 414 THR A CA 1
ATOM 3279 C C . THR A 1 414 ? 16.635 -4.123 -19.374 1.00 94.88 414 THR A C 1
ATOM 3281 O O . THR A 1 414 ? 17.266 -4.782 -20.194 1.00 94.88 414 THR A O 1
ATOM 3284 N N . ARG A 1 415 ? 15.757 -4.673 -18.532 1.00 95.00 415 ARG A N 1
ATOM 3285 C CA . ARG A 1 415 ? 15.372 -6.082 -18.566 1.00 95.00 415 ARG A CA 1
ATOM 3286 C C . ARG A 1 415 ? 14.784 -6.462 -19.924 1.00 95.00 415 ARG A C 1
ATOM 3288 O O . ARG A 1 415 ? 15.332 -7.350 -20.570 1.00 95.00 415 ARG A O 1
ATOM 3295 N N . ALA A 1 416 ? 13.766 -5.744 -20.386 1.00 95.69 416 ALA A N 1
ATOM 3296 C CA . ALA A 1 416 ? 13.121 -6.022 -21.665 1.00 95.69 416 ALA A CA 1
ATOM 3297 C C . ALA A 1 416 ? 14.126 -5.993 -22.834 1.00 95.69 416 ALA A C 1
ATOM 3299 O O . ALA A 1 416 ? 14.222 -6.933 -23.619 1.00 95.69 416 ALA A O 1
ATOM 3300 N N . VAL A 1 417 ? 14.933 -4.933 -22.934 1.00 95.31 417 VAL A N 1
ATOM 3301 C CA . VAL A 1 417 ? 15.765 -4.687 -24.123 1.00 95.31 417 VAL A CA 1
ATOM 3302 C C . VAL A 1 417 ? 17.122 -5.390 -24.067 1.00 95.31 417 VAL A C 1
ATOM 3304 O O . VAL A 1 417 ? 17.531 -6.039 -25.027 1.00 95.31 417 VAL A O 1
ATOM 3307 N N . PHE A 1 418 ? 17.849 -5.266 -22.954 1.00 92.69 418 PHE A N 1
ATOM 3308 C CA . PHE A 1 418 ? 19.223 -5.773 -22.835 1.00 92.69 418 PHE A CA 1
ATOM 3309 C C . PHE A 1 418 ? 19.298 -7.222 -22.351 1.00 92.69 418 PHE A C 1
ATOM 3311 O O . PHE A 1 418 ? 20.378 -7.825 -22.392 1.00 92.69 418 PHE A O 1
ATOM 3318 N N . TRP A 1 419 ? 18.177 -7.789 -21.900 1.00 91.62 419 TRP A N 1
ATOM 3319 C CA . TRP A 1 419 ? 18.085 -9.204 -21.574 1.00 91.62 419 TRP A CA 1
ATOM 3320 C C . TRP A 1 419 ? 17.137 -9.951 -22.506 1.00 91.62 419 TRP A C 1
ATOM 3322 O O . TRP A 1 419 ? 17.616 -10.790 -23.264 1.00 91.62 419 TRP A O 1
ATOM 3332 N N . ASP A 1 420 ? 15.837 -9.652 -22.466 1.00 91.69 420 ASP A N 1
ATOM 3333 C CA . ASP A 1 420 ? 14.830 -10.474 -23.153 1.00 91.69 420 ASP A CA 1
ATOM 3334 C C . ASP A 1 420 ? 14.969 -10.377 -24.685 1.00 91.69 420 ASP A C 1
ATOM 3336 O O . ASP A 1 420 ? 14.963 -11.392 -25.376 1.00 91.69 420 ASP A O 1
ATOM 3340 N N . MET A 1 421 ? 15.216 -9.176 -25.217 1.00 93.56 421 MET A N 1
ATOM 3341 C CA . MET A 1 421 ? 15.373 -8.926 -26.660 1.00 93.56 421 MET A CA 1
ATOM 3342 C C . MET A 1 421 ? 16.830 -8.725 -27.105 1.00 93.56 421 MET A C 1
ATOM 3344 O O . MET A 1 421 ? 17.098 -8.205 -28.194 1.00 93.56 421 MET A O 1
ATOM 3348 N N . ARG A 1 422 ? 17.795 -9.144 -26.277 1.00 90.44 422 ARG A N 1
ATOM 3349 C CA . ARG A 1 422 ? 19.228 -8.896 -26.495 1.00 90.44 422 ARG A CA 1
ATOM 3350 C C . ARG A 1 422 ? 19.711 -9.400 -27.853 1.00 90.44 422 ARG A C 1
ATOM 3352 O O . ARG A 1 422 ? 20.465 -8.711 -28.538 1.00 90.44 422 ARG A O 1
ATOM 3359 N N . ASP A 1 423 ? 19.296 -10.603 -28.228 1.00 88.56 423 ASP A N 1
ATOM 3360 C CA . ASP A 1 423 ? 19.803 -11.255 -29.430 1.00 88.56 423 ASP A CA 1
ATOM 3361 C C . ASP A 1 423 ? 19.228 -10.608 -30.706 1.00 88.56 423 ASP A C 1
ATOM 3363 O O . ASP A 1 423 ? 19.949 -10.460 -31.696 1.00 88.56 423 ASP A O 1
ATOM 3367 N N . LEU A 1 424 ? 17.981 -10.123 -30.662 1.00 91.44 424 LEU A N 1
ATOM 3368 C CA . LEU A 1 424 ? 17.340 -9.396 -31.763 1.00 91.44 424 LEU A CA 1
ATOM 3369 C C . LEU A 1 424 ? 17.954 -8.001 -31.942 1.00 91.44 424 LEU A C 1
ATOM 3371 O O . LEU A 1 424 ? 18.468 -7.679 -33.014 1.00 91.44 424 LEU A O 1
ATOM 3375 N N . LEU A 1 425 ? 17.973 -7.187 -30.882 1.00 92.31 425 LEU A N 1
ATOM 3376 C CA . LEU A 1 425 ? 18.442 -5.806 -30.993 1.00 92.31 425 LEU A CA 1
ATOM 3377 C C . LEU A 1 425 ? 19.973 -5.721 -31.028 1.00 92.31 425 LEU A C 1
ATOM 3379 O O . LEU A 1 425 ? 20.555 -5.206 -31.979 1.00 92.31 425 LEU A O 1
ATOM 3383 N N . LEU A 1 426 ? 20.664 -6.234 -30.008 1.00 89.56 426 LEU A N 1
ATOM 3384 C CA . LEU A 1 426 ? 22.099 -5.974 -29.835 1.00 89.56 426 LEU A CA 1
ATOM 3385 C C . LEU A 1 426 ? 22.979 -6.852 -30.722 1.00 89.56 426 LEU A C 1
ATOM 3387 O O . LEU A 1 426 ? 24.070 -6.421 -31.107 1.00 89.56 426 LEU A O 1
ATOM 3391 N N . PHE A 1 427 ? 22.541 -8.062 -31.075 1.00 86.75 427 PHE A N 1
ATOM 3392 C CA . PHE A 1 427 ? 23.366 -9.012 -31.835 1.00 86.75 427 PHE A CA 1
ATOM 3393 C C . PHE A 1 427 ? 22.923 -9.251 -33.279 1.00 86.75 427 PHE A C 1
ATOM 3395 O O . PHE A 1 427 ? 23.739 -9.760 -34.053 1.00 86.75 427 PHE A O 1
ATOM 3402 N N . SER A 1 428 ? 21.709 -8.847 -33.664 1.00 90.25 428 SER A N 1
ATOM 3403 C CA . SER A 1 428 ? 21.205 -9.048 -35.031 1.00 90.25 428 SER A CA 1
ATOM 3404 C C . SER A 1 428 ? 21.083 -7.748 -35.822 1.00 90.25 428 SER A C 1
ATOM 3406 O O . SER A 1 428 ? 21.553 -7.717 -36.958 1.00 90.25 428 SER A O 1
ATOM 3408 N N . LEU A 1 429 ? 20.565 -6.663 -35.230 1.00 94.19 429 LEU A N 1
ATOM 3409 C CA . LEU A 1 429 ? 20.366 -5.387 -35.935 1.00 94.19 429 LEU A CA 1
ATOM 3410 C C . LEU A 1 429 ? 21.650 -4.909 -36.635 1.00 94.19 429 LEU A C 1
ATOM 3412 O O . LEU A 1 429 ? 22.708 -4.816 -36.006 1.00 94.19 429 LEU A O 1
ATOM 3416 N N . TYR A 1 430 ? 21.563 -4.630 -37.935 1.00 94.94 430 TYR A N 1
ATOM 3417 C CA . TYR A 1 430 ? 22.643 -4.181 -38.829 1.00 94.94 430 TYR A CA 1
ATOM 3418 C C . TYR A 1 430 ? 23.884 -5.069 -38.906 1.00 94.94 430 TYR A C 1
ATOM 3420 O O . TYR A 1 430 ? 24.945 -4.640 -39.374 1.00 94.94 430 TYR A O 1
ATOM 3428 N N . ARG A 1 431 ? 23.806 -6.310 -38.427 1.00 88.62 431 ARG A N 1
ATOM 3429 C CA . ARG A 1 431 ? 24.933 -7.229 -38.528 1.00 88.62 431 ARG A CA 1
ATOM 3430 C C . ARG A 1 431 ? 25.202 -7.528 -40.002 1.00 88.62 431 ARG A C 1
ATOM 3432 O O . ARG A 1 431 ? 24.319 -7.978 -40.723 1.00 88.62 431 ARG A O 1
ATOM 3439 N N . THR A 1 432 ? 26.454 -7.381 -40.432 1.00 85.31 432 THR A N 1
ATOM 3440 C CA . THR A 1 432 ? 26.913 -7.605 -41.820 1.00 85.31 432 THR A CA 1
ATOM 3441 C C . THR A 1 432 ? 26.503 -6.512 -42.812 1.00 85.31 432 THR A C 1
ATOM 3443 O O . THR A 1 432 ? 27.382 -5.991 -43.497 1.00 85.31 432 THR A O 1
ATOM 3446 N N . SER A 1 433 ? 25.223 -6.134 -42.884 1.00 88.69 433 SER A N 1
ATOM 3447 C CA . SER A 1 433 ? 24.759 -4.957 -43.634 1.00 88.69 433 SER A CA 1
ATOM 3448 C C . SER A 1 433 ? 23.467 -4.384 -43.047 1.00 88.69 433 SER A C 1
ATOM 3450 O O . SER A 1 433 ? 22.711 -5.098 -42.390 1.00 88.69 433 SER A O 1
ATOM 3452 N N . VAL A 1 434 ? 23.203 -3.098 -43.301 1.00 94.25 434 VAL A N 1
ATOM 3453 C CA . VAL A 1 434 ? 21.964 -2.436 -42.861 1.00 94.25 434 VAL A CA 1
ATOM 3454 C C . VAL A 1 434 ? 20.760 -2.977 -43.627 1.00 94.25 434 VAL A C 1
ATOM 3456 O O . VAL A 1 434 ? 19.779 -3.375 -43.012 1.00 94.25 434 VAL A O 1
ATOM 3459 N N . GLU A 1 435 ? 20.865 -3.096 -44.952 1.00 92.12 435 GLU A N 1
ATOM 3460 C CA . GLU A 1 435 ? 19.786 -3.586 -45.825 1.00 92.12 435 GLU A CA 1
ATOM 3461 C C . GLU A 1 435 ? 19.253 -4.978 -45.449 1.00 92.12 435 GLU A C 1
ATOM 3463 O O . GLU A 1 435 ? 18.067 -5.238 -45.621 1.00 92.12 435 GLU A O 1
ATOM 3468 N N . SER A 1 436 ? 20.108 -5.877 -44.942 1.00 88.00 436 SER A N 1
ATOM 3469 C CA . SER A 1 436 ? 19.721 -7.270 -44.656 1.00 88.00 436 SER A CA 1
ATOM 3470 C C . SER A 1 436 ? 19.243 -7.514 -43.223 1.00 88.00 436 SER A C 1
ATOM 3472 O O . SER A 1 436 ? 18.655 -8.558 -42.951 1.00 88.00 436 SER A O 1
ATOM 3474 N N . ALA A 1 437 ? 19.487 -6.576 -42.305 1.00 92.62 437 ALA A N 1
ATOM 3475 C CA . ALA A 1 437 ? 19.214 -6.738 -40.880 1.00 92.62 437 ALA A CA 1
ATOM 3476 C C . ALA A 1 437 ? 18.581 -5.463 -40.305 1.00 92.62 437 ALA A C 1
ATOM 3478 O O . ALA A 1 437 ? 19.199 -4.757 -39.507 1.00 92.62 437 ALA A O 1
ATOM 3479 N N . ARG A 1 438 ? 17.361 -5.167 -40.760 1.00 95.19 438 ARG A N 1
ATOM 3480 C CA . ARG A 1 438 ? 16.579 -3.963 -40.435 1.00 95.19 438 ARG A CA 1
ATOM 3481 C C . ARG A 1 438 ? 15.872 -4.052 -39.085 1.00 95.19 438 ARG A C 1
ATOM 3483 O O . ARG A 1 438 ? 15.712 -5.142 -38.538 1.00 95.19 438 ARG A O 1
ATOM 3490 N N . MET A 1 439 ? 15.406 -2.910 -38.577 1.00 94.19 439 MET A N 1
ATOM 3491 C CA . MET A 1 439 ? 14.636 -2.817 -37.325 1.00 94.19 439 MET A CA 1
ATOM 3492 C C . MET A 1 439 ? 13.328 -3.622 -37.342 1.00 94.19 439 MET A C 1
ATOM 3494 O O . MET A 1 439 ? 12.877 -4.069 -36.292 1.00 94.19 439 MET A O 1
ATOM 3498 N N . GLU A 1 440 ? 12.758 -3.883 -38.518 1.00 92.19 440 GLU A N 1
ATOM 3499 C CA . GLU A 1 440 ? 11.521 -4.659 -38.711 1.00 92.19 440 GLU A CA 1
ATOM 3500 C C . GLU A 1 440 ? 11.522 -6.021 -37.994 1.00 92.19 440 GLU A C 1
ATOM 3502 O O . GLU A 1 440 ? 10.482 -6.468 -37.522 1.00 92.19 440 GLU A O 1
ATOM 3507 N N . ILE A 1 441 ? 12.685 -6.672 -37.840 1.00 88.75 441 ILE A N 1
ATOM 3508 C CA . ILE A 1 441 ? 12.793 -7.963 -37.130 1.00 88.75 441 ILE A CA 1
ATOM 3509 C C . ILE A 1 441 ? 12.569 -7.840 -35.614 1.00 88.75 441 ILE A C 1
ATOM 3511 O O . ILE A 1 441 ? 12.292 -8.834 -34.947 1.00 88.75 441 ILE A O 1
ATOM 3515 N N . PHE A 1 442 ? 12.753 -6.640 -35.061 1.00 92.00 442 PHE A N 1
ATOM 3516 C CA . PHE A 1 442 ? 12.629 -6.340 -33.637 1.00 92.00 442 PHE A CA 1
ATOM 3517 C C . PHE A 1 442 ? 11.208 -5.885 -33.274 1.00 92.00 442 PHE A C 1
ATOM 3519 O O . PHE A 1 442 ? 10.733 -6.231 -32.191 1.00 92.00 442 PHE A O 1
ATOM 3526 N N . ILE A 1 443 ? 10.516 -5.181 -34.183 1.00 93.88 443 ILE A N 1
ATOM 3527 C CA . ILE A 1 443 ? 9.204 -4.551 -33.940 1.00 93.88 443 ILE A CA 1
ATOM 3528 C C . ILE A 1 443 ? 8.148 -5.512 -33.358 1.00 93.88 443 ILE A C 1
ATOM 3530 O O . ILE A 1 443 ? 7.633 -5.202 -32.285 1.00 93.88 443 ILE A O 1
ATOM 3534 N N . PRO A 1 444 ? 7.891 -6.710 -33.923 1.00 94.50 444 PRO A N 1
ATOM 3535 C CA . PRO A 1 444 ? 6.846 -7.589 -33.389 1.00 94.50 444 PRO A CA 1
ATOM 3536 C C . PRO A 1 444 ? 7.099 -8.042 -31.945 1.00 94.50 444 PRO A C 1
ATOM 3538 O O . PRO A 1 444 ? 6.173 -8.301 -31.183 1.00 94.50 444 PRO A O 1
ATOM 3541 N N . THR A 1 445 ? 8.373 -8.157 -31.549 1.00 94.75 445 THR A N 1
ATOM 3542 C CA . THR A 1 445 ? 8.722 -8.596 -30.190 1.00 94.75 445 THR A CA 1
ATOM 3543 C C . THR A 1 445 ? 8.540 -7.468 -29.181 1.00 94.75 445 THR A C 1
ATOM 3545 O O . THR A 1 445 ? 8.063 -7.714 -28.074 1.00 94.75 445 THR A O 1
ATOM 3548 N N . ILE A 1 446 ? 8.889 -6.229 -29.544 1.00 95.38 446 ILE A N 1
ATOM 3549 C CA . ILE A 1 446 ? 8.648 -5.081 -28.665 1.00 95.38 446 ILE A CA 1
ATOM 3550 C C . ILE A 1 446 ? 7.151 -4.764 -28.558 1.00 95.38 446 ILE A C 1
ATOM 3552 O O . ILE A 1 446 ? 6.706 -4.458 -27.458 1.00 95.38 446 ILE A O 1
ATOM 3556 N N . GLU A 1 447 ? 6.370 -4.921 -29.632 1.00 95.00 447 GLU A N 1
ATOM 3557 C CA . GLU A 1 447 ? 4.900 -4.843 -29.592 1.00 95.00 447 GLU A CA 1
ATOM 3558 C C . GLU A 1 447 ? 4.324 -5.817 -28.563 1.00 95.00 447 GLU A C 1
ATOM 3560 O O . GLU A 1 447 ? 3.633 -5.394 -27.643 1.00 95.00 447 GLU A O 1
ATOM 3565 N N . GLN A 1 448 ? 4.725 -7.092 -28.615 1.00 95.19 448 GLN A N 1
ATOM 3566 C CA . GLN A 1 448 ? 4.278 -8.093 -27.643 1.00 95.19 448 GLN A CA 1
ATOM 3567 C C . GLN A 1 448 ? 4.628 -7.716 -26.192 1.00 95.19 448 GLN A C 1
ATOM 3569 O O . GLN A 1 448 ? 3.853 -7.978 -25.271 1.00 95.19 448 GLN A O 1
ATOM 3574 N N . VAL A 1 449 ? 5.801 -7.118 -25.959 1.00 95.31 449 VAL A N 1
ATOM 3575 C CA . VAL A 1 449 ? 6.195 -6.640 -24.625 1.00 95.31 449 VAL A CA 1
ATOM 3576 C C . VAL A 1 449 ? 5.331 -5.456 -24.187 1.00 95.31 449 VAL A C 1
ATOM 3578 O O . VAL A 1 449 ? 4.936 -5.399 -23.023 1.00 95.31 449 VAL A O 1
ATOM 3581 N N . LEU A 1 450 ? 5.037 -4.516 -25.086 1.00 96.00 450 LEU A N 1
ATOM 3582 C CA . LEU A 1 450 ? 4.175 -3.370 -24.796 1.00 96.00 450 LEU A CA 1
ATOM 3583 C C . LEU A 1 450 ? 2.734 -3.811 -24.515 1.00 96.00 450 LEU A C 1
ATOM 3585 O O . LEU A 1 450 ? 2.157 -3.329 -23.544 1.00 96.00 450 LEU A O 1
ATOM 3589 N N . ASP A 1 451 ? 2.205 -4.775 -25.268 1.00 94.25 451 ASP A N 1
ATOM 3590 C CA . ASP A 1 451 ? 0.888 -5.374 -25.024 1.00 94.25 451 ASP A CA 1
ATOM 3591 C C . ASP A 1 451 ? 0.826 -6.004 -23.629 1.00 94.25 451 ASP A C 1
ATOM 3593 O O . ASP A 1 451 ? -0.055 -5.675 -22.839 1.00 94.25 451 ASP A O 1
ATOM 3597 N N . GLN A 1 452 ? 1.825 -6.816 -23.258 1.00 93.50 452 GLN A N 1
ATOM 3598 C CA . GLN A 1 452 ? 1.913 -7.396 -21.911 1.00 93.50 452 GLN A CA 1
ATOM 3599 C C . GLN A 1 452 ? 1.971 -6.329 -20.812 1.00 93.50 452 GLN A C 1
ATOM 3601 O O . GLN A 1 452 ? 1.358 -6.489 -19.755 1.00 93.50 452 GLN A O 1
ATOM 3606 N N . VAL A 1 453 ? 2.724 -5.247 -21.034 1.00 94.94 453 VAL A N 1
ATOM 3607 C CA . VAL A 1 453 ? 2.795 -4.129 -20.087 1.00 94.94 453 VAL A CA 1
ATOM 3608 C C . VAL A 1 453 ? 1.428 -3.468 -19.950 1.00 94.94 453 VAL A C 1
ATOM 3610 O O . VAL A 1 453 ? 0.987 -3.273 -18.822 1.00 94.94 453 VAL A O 1
ATOM 3613 N N . CYS A 1 454 ? 0.750 -3.147 -21.051 1.00 92.12 454 CYS A N 1
ATOM 3614 C CA . CYS A 1 454 ? -0.572 -2.518 -21.048 1.00 92.12 454 CYS A CA 1
ATOM 3615 C C . CYS A 1 454 ? -1.643 -3.417 -20.407 1.00 92.12 454 CYS A C 1
ATOM 3617 O O . CYS A 1 454 ? -2.470 -2.941 -19.626 1.00 92.12 454 CYS A O 1
ATOM 3619 N N . ASP A 1 455 ? -1.582 -4.724 -20.654 1.00 92.19 455 ASP A N 1
ATOM 3620 C CA . ASP A 1 455 ? -2.490 -5.705 -20.065 1.00 92.19 455 ASP A CA 1
ATOM 3621 C C . ASP A 1 455 ? -2.302 -5.837 -18.555 1.00 92.19 455 ASP A C 1
ATOM 3623 O O . ASP A 1 455 ? -3.274 -6.089 -17.842 1.00 92.19 455 ASP A O 1
ATOM 3627 N N . LEU A 1 456 ? -1.088 -5.627 -18.036 1.00 95.19 456 LEU A N 1
ATOM 3628 C CA . LEU A 1 456 ? -0.768 -5.861 -16.627 1.00 95.19 456 LEU A CA 1
ATOM 3629 C C . LEU A 1 456 ? -0.669 -4.598 -15.779 1.00 95.19 456 LEU A C 1
ATOM 3631 O O . LEU A 1 456 ? -1.028 -4.647 -14.612 1.00 95.19 456 LEU A O 1
ATOM 3635 N N . ILE A 1 457 ? -0.188 -3.474 -16.295 1.00 95.69 457 ILE A N 1
ATOM 3636 C CA . ILE A 1 457 ? 0.057 -2.277 -15.484 1.00 95.69 457 ILE A CA 1
ATOM 3637 C C . ILE A 1 457 ? -1.245 -1.508 -15.195 1.00 95.69 457 ILE A C 1
ATOM 3639 O O . ILE A 1 457 ? -2.211 -1.577 -15.957 1.00 95.69 457 ILE A O 1
ATOM 3643 N N . VAL A 1 458 ? -1.281 -0.783 -14.075 1.00 93.94 458 VAL A N 1
ATOM 3644 C CA . VAL A 1 458 ? -2.327 0.213 -13.787 1.00 93.94 458 VAL A CA 1
ATOM 3645 C C . VAL A 1 458 ? -2.078 1.523 -14.542 1.00 93.94 458 VAL A C 1
ATOM 3647 O O . VAL A 1 458 ? -0.928 1.920 -14.752 1.00 93.94 458 VAL A O 1
ATOM 3650 N N . ASP A 1 459 ? -3.153 2.232 -14.891 1.00 92.00 459 ASP A N 1
ATOM 3651 C CA . ASP A 1 459 ? -3.116 3.418 -15.761 1.00 92.00 459 ASP A CA 1
ATOM 3652 C C . ASP A 1 459 ? -2.148 4.506 -15.274 1.00 92.00 459 ASP A C 1
ATOM 3654 O O . ASP A 1 459 ? -1.381 5.060 -16.058 1.00 92.00 459 ASP A O 1
ATOM 3658 N N . VAL A 1 460 ? -2.102 4.747 -13.958 1.00 93.69 460 VAL A N 1
ATOM 3659 C CA . VAL A 1 460 ? -1.243 5.770 -13.325 1.00 93.69 460 VAL A CA 1
ATOM 3660 C C . VAL A 1 460 ? 0.256 5.517 -13.565 1.00 93.69 460 VAL A C 1
ATOM 3662 O O . VAL A 1 460 ? 1.069 6.442 -13.514 1.00 93.69 460 VAL A O 1
ATOM 3665 N N . LEU A 1 461 ? 0.650 4.269 -13.838 1.00 95.88 461 LEU A N 1
ATOM 3666 C CA . LEU A 1 461 ? 2.043 3.881 -14.072 1.00 95.88 461 LEU A CA 1
ATOM 3667 C C . LEU A 1 461 ? 2.356 3.578 -15.542 1.00 95.88 461 LEU A C 1
ATOM 3669 O O . LEU A 1 461 ? 3.540 3.494 -15.882 1.00 95.88 461 LEU A O 1
ATOM 3673 N N . ARG A 1 462 ? 1.341 3.451 -16.408 1.00 95.50 462 ARG A N 1
ATOM 3674 C CA . ARG A 1 462 ? 1.478 3.016 -17.808 1.00 95.50 462 ARG A CA 1
ATOM 3675 C C . ARG A 1 462 ? 2.565 3.788 -18.548 1.00 95.50 462 ARG A C 1
ATOM 3677 O O . ARG A 1 462 ? 3.564 3.208 -18.969 1.00 95.50 462 ARG A O 1
ATOM 3684 N N . ASP A 1 463 ? 2.423 5.107 -18.626 1.00 95.94 463 ASP A N 1
ATOM 3685 C CA . ASP A 1 463 ? 3.342 5.954 -19.393 1.00 95.94 463 ASP A CA 1
ATOM 3686 C C . ASP A 1 463 ? 4.752 5.961 -18.805 1.00 95.94 463 ASP A C 1
ATOM 3688 O O . ASP A 1 463 ? 5.736 5.991 -19.544 1.00 95.94 463 ASP A O 1
ATOM 3692 N N . ARG A 1 464 ? 4.879 5.859 -17.475 1.00 97.31 464 ARG A N 1
ATOM 3693 C CA . ARG A 1 464 ? 6.188 5.765 -16.814 1.00 97.31 464 ARG A CA 1
ATOM 3694 C C . ARG A 1 464 ? 6.909 4.482 -17.218 1.00 97.31 464 ARG A C 1
ATOM 3696 O O . ARG A 1 464 ? 8.109 4.529 -17.473 1.00 97.31 464 ARG A O 1
ATOM 3703 N N . VAL A 1 465 ? 6.206 3.350 -17.286 1.00 97.88 465 VAL A N 1
ATOM 3704 C CA . VAL A 1 465 ? 6.795 2.070 -17.704 1.00 97.88 465 VAL A CA 1
ATOM 3705 C C . VAL A 1 465 ? 7.143 2.094 -19.191 1.00 97.88 465 VAL A C 1
ATOM 3707 O O . VAL A 1 465 ? 8.284 1.798 -19.547 1.00 97.88 465 VAL A O 1
ATOM 3710 N N . VAL A 1 466 ? 6.205 2.505 -20.048 1.00 97.81 466 VAL A N 1
ATOM 3711 C CA . VAL A 1 466 ? 6.406 2.569 -21.506 1.00 97.81 466 VAL A CA 1
ATOM 3712 C C . VAL A 1 466 ? 7.579 3.491 -21.853 1.00 97.81 466 VAL A C 1
ATOM 3714 O O . VAL A 1 466 ? 8.442 3.119 -22.648 1.00 97.81 466 VAL A O 1
ATOM 3717 N N . LEU A 1 467 ? 7.705 4.640 -21.179 1.00 98.00 467 LEU A N 1
ATOM 3718 C CA . LEU A 1 467 ? 8.847 5.543 -21.343 1.00 98.00 467 LEU A CA 1
ATOM 3719 C C . LEU A 1 467 ? 10.177 4.873 -20.988 1.00 98.00 467 LEU A C 1
ATOM 3721 O O . LEU A 1 467 ? 11.164 5.049 -21.699 1.00 98.00 467 LEU A O 1
ATOM 3725 N N . ARG A 1 468 ? 10.230 4.076 -19.916 1.00 97.94 468 ARG A N 1
ATOM 3726 C CA . ARG A 1 468 ? 11.456 3.361 -19.523 1.00 97.94 468 ARG A CA 1
ATOM 3727 C C . ARG A 1 468 ? 11.852 2.297 -20.538 1.00 97.94 468 ARG A C 1
ATOM 3729 O O . ARG A 1 468 ? 13.045 2.107 -20.781 1.00 97.94 468 ARG A O 1
ATOM 3736 N N . VAL A 1 469 ? 10.875 1.633 -21.153 1.00 97.75 469 VAL A N 1
ATOM 3737 C CA . VAL A 1 469 ? 11.115 0.701 -22.260 1.00 97.75 469 VAL A CA 1
ATOM 3738 C C . VAL A 1 469 ? 11.629 1.454 -23.493 1.00 97.75 469 VAL A C 1
ATOM 3740 O O . VAL A 1 469 ? 12.641 1.045 -24.064 1.00 97.75 469 VAL A O 1
ATOM 3743 N N . PHE A 1 470 ? 11.030 2.597 -23.847 1.00 98.06 470 PHE A N 1
ATOM 3744 C CA . PHE A 1 470 ? 11.491 3.436 -24.960 1.00 98.06 470 PHE A CA 1
ATOM 3745 C C . PHE A 1 470 ? 12.929 3.929 -24.762 1.00 98.06 470 PHE A C 1
ATOM 3747 O O . PHE A 1 470 ? 13.778 3.777 -25.641 1.00 98.06 470 PHE A O 1
ATOM 3754 N N . GLN A 1 471 ? 13.239 4.451 -23.572 1.00 97.69 471 GLN A N 1
ATOM 3755 C CA . GLN A 1 471 ? 14.587 4.887 -23.202 1.00 97.69 471 GLN A CA 1
ATOM 3756 C C . GLN A 1 471 ? 15.605 3.752 -23.335 1.00 97.69 471 GLN A C 1
ATOM 3758 O O . GLN A 1 471 ? 16.700 3.954 -23.859 1.00 97.69 471 GLN A O 1
ATOM 3763 N N . ALA A 1 472 ? 15.246 2.538 -22.912 1.00 97.19 472 ALA A N 1
ATOM 3764 C CA . ALA A 1 472 ? 16.108 1.377 -23.083 1.00 97.19 472 ALA A CA 1
ATOM 3765 C C . ALA A 1 472 ? 16.293 0.999 -24.562 1.00 97.19 472 ALA A C 1
ATOM 3767 O O . ALA A 1 472 ? 17.404 0.628 -24.943 1.00 97.19 472 ALA A O 1
ATOM 3768 N N . CYS A 1 473 ? 15.263 1.148 -25.402 1.00 97.50 473 CYS A N 1
ATOM 3769 C CA . CYS A 1 473 ? 15.378 0.956 -26.849 1.00 97.50 473 CYS A CA 1
ATOM 3770 C C . CYS A 1 473 ? 16.332 1.985 -27.472 1.00 97.50 473 CYS A C 1
ATOM 3772 O O . CYS A 1 473 ? 17.200 1.603 -28.253 1.00 97.50 473 CYS A O 1
ATOM 3774 N N . MET A 1 474 ? 16.250 3.262 -27.079 1.00 97.25 474 MET A N 1
ATOM 3775 C CA . MET A 1 474 ? 17.188 4.304 -27.523 1.00 97.25 474 MET A CA 1
ATOM 3776 C C . MET A 1 474 ? 18.623 4.007 -27.081 1.00 97.25 474 MET A C 1
ATOM 3778 O O . MET A 1 474 ? 19.552 4.097 -27.884 1.00 97.25 474 MET A O 1
ATOM 3782 N N . GLU A 1 475 ? 18.825 3.595 -25.827 1.00 95.19 475 GLU A N 1
ATOM 3783 C CA . GLU A 1 475 ? 20.143 3.176 -25.346 1.00 95.19 475 GLU A CA 1
ATOM 3784 C C . GLU A 1 475 ? 20.682 1.964 -26.117 1.00 95.19 475 GLU A C 1
ATOM 3786 O O . GLU A 1 475 ? 21.865 1.937 -26.460 1.00 95.19 475 GLU A O 1
ATOM 3791 N N . GLY A 1 476 ? 19.832 0.973 -26.395 1.00 95.12 476 GLY A N 1
ATOM 3792 C CA . GLY A 1 476 ? 20.185 -0.214 -27.170 1.00 95.12 476 GLY A CA 1
ATOM 3793 C C . GLY A 1 476 ? 20.532 0.127 -28.618 1.00 95.12 476 GLY A C 1
ATOM 3794 O O . GLY A 1 476 ? 21.552 -0.331 -29.128 1.00 95.12 476 GLY A O 1
ATOM 3795 N N . PHE A 1 477 ? 19.753 1.003 -29.252 1.00 96.81 477 PHE A N 1
ATOM 3796 C CA . PHE A 1 477 ? 20.011 1.487 -30.604 1.00 96.81 477 PHE A CA 1
ATOM 3797 C C . PHE A 1 477 ? 21.344 2.239 -30.679 1.00 96.81 477 PHE A C 1
ATOM 3799 O O . PHE A 1 477 ? 22.205 1.896 -31.483 1.00 96.81 477 PHE A O 1
ATOM 3806 N N . ILE A 1 478 ? 21.588 3.185 -29.766 1.00 95.62 478 ILE A N 1
ATOM 3807 C CA . ILE A 1 478 ? 22.870 3.900 -29.666 1.00 95.62 478 ILE A CA 1
ATOM 3808 C C . ILE A 1 478 ? 24.033 2.930 -29.417 1.00 95.62 478 ILE A C 1
ATOM 3810 O O . ILE A 1 478 ? 25.122 3.119 -29.962 1.00 95.62 478 ILE A O 1
ATOM 3814 N N . TRP A 1 479 ? 23.826 1.888 -28.607 1.00 94.31 479 TRP A N 1
ATOM 3815 C CA . TRP A 1 479 ? 24.832 0.850 -28.396 1.00 94.31 479 TRP A CA 1
ATOM 3816 C C . TRP A 1 479 ? 25.145 0.099 -29.693 1.00 94.31 479 TRP A C 1
ATOM 3818 O O . TRP A 1 479 ? 26.314 -0.099 -29.994 1.00 94.31 479 TRP A O 1
ATOM 3828 N N . VAL A 1 480 ? 24.147 -0.249 -30.509 1.00 94.69 480 VAL A N 1
ATOM 3829 C CA . VAL A 1 480 ? 24.365 -0.883 -31.822 1.00 94.69 480 VAL A CA 1
ATOM 3830 C C . VAL A 1 480 ? 25.167 0.021 -32.764 1.00 94.69 480 VAL A C 1
ATOM 3832 O O . VAL A 1 480 ? 26.049 -0.473 -33.469 1.00 94.69 480 VAL A O 1
ATOM 3835 N N . LEU A 1 481 ? 24.900 1.330 -32.754 1.00 95.00 481 LEU A N 1
ATOM 3836 C CA . LEU A 1 481 ? 25.606 2.302 -33.595 1.00 95.00 481 LEU A CA 1
ATOM 3837 C C . LEU A 1 481 ? 27.074 2.476 -33.187 1.00 95.00 481 LEU A C 1
ATOM 3839 O O . LEU A 1 481 ? 27.950 2.537 -34.043 1.00 95.00 481 LEU A O 1
ATOM 3843 N N . LEU A 1 482 ? 27.348 2.566 -31.884 1.00 93.19 482 LEU A N 1
ATOM 3844 C CA . LEU A 1 482 ? 28.654 2.995 -31.372 1.00 93.19 482 LEU A CA 1
ATOM 3845 C C . LEU A 1 482 ? 29.518 1.863 -30.804 1.00 93.19 482 LEU A C 1
ATOM 3847 O O . LEU A 1 482 ? 30.742 1.941 -30.842 1.00 93.19 482 LEU A O 1
ATOM 3851 N N . ASP A 1 483 ? 28.893 0.849 -30.220 1.00 89.88 483 ASP A N 1
ATOM 3852 C CA . ASP A 1 483 ? 29.531 -0.274 -29.529 1.00 89.88 483 ASP A CA 1
ATOM 3853 C C . ASP A 1 483 ? 29.099 -1.619 -30.146 1.00 89.88 483 ASP A C 1
ATOM 3855 O O . ASP A 1 483 ? 29.226 -2.670 -29.526 1.00 89.88 483 ASP A O 1
ATOM 3859 N N . GLY A 1 484 ? 28.601 -1.616 -31.386 1.00 85.50 484 GLY A N 1
ATOM 3860 C CA . GLY A 1 484 ? 28.069 -2.804 -32.053 1.00 85.50 484 GLY A CA 1
ATOM 3861 C C . GLY A 1 484 ? 29.131 -3.803 -32.536 1.00 85.50 484 GLY A C 1
ATOM 3862 O O . GLY A 1 484 ? 28.796 -4.861 -33.077 1.00 85.50 484 GLY A O 1
ATOM 3863 N N . GLY A 1 485 ? 30.413 -3.495 -32.348 1.00 84.88 485 GLY A N 1
ATOM 3864 C CA . GLY A 1 485 ? 31.532 -4.379 -32.669 1.00 84.88 485 GLY A CA 1
ATOM 3865 C C . GLY A 1 485 ? 31.858 -4.508 -34.167 1.00 84.88 485 GLY A C 1
ATOM 3866 O O . GLY A 1 485 ? 31.165 -3.975 -35.034 1.00 84.88 485 GLY A O 1
ATOM 3867 N N . PRO A 1 486 ? 32.917 -5.260 -34.509 1.00 84.38 486 PRO A N 1
ATOM 3868 C CA . PRO A 1 486 ? 33.527 -5.294 -35.851 1.00 84.38 486 PRO A CA 1
ATOM 3869 C C . PRO A 1 486 ? 32.620 -5.864 -36.949 1.00 84.38 486 PRO A C 1
ATOM 3871 O O . PRO A 1 486 ? 32.936 -5.786 -38.137 1.00 84.38 486 PRO A O 1
ATOM 3874 N N . SER A 1 487 ? 31.498 -6.475 -36.564 1.00 84.56 487 SER A N 1
ATOM 3875 C CA . SER A 1 487 ? 30.525 -7.029 -37.501 1.00 84.56 487 SER A CA 1
ATOM 3876 C C . SER A 1 487 ? 29.692 -5.965 -38.226 1.00 84.56 487 SER A C 1
ATOM 3878 O O . SER A 1 487 ? 29.002 -6.308 -39.186 1.00 84.56 487 SER A O 1
ATOM 3880 N N . ARG A 1 488 ? 29.786 -4.698 -37.796 1.00 89.81 488 ARG A N 1
ATOM 3881 C CA . ARG A 1 488 ? 28.995 -3.566 -38.284 1.00 89.81 488 ARG A CA 1
ATOM 3882 C C . ARG A 1 488 ? 29.899 -2.472 -38.835 1.00 89.81 488 ARG A C 1
ATOM 3884 O O . ARG A 1 488 ? 30.771 -1.968 -38.124 1.00 89.81 488 ARG A O 1
ATOM 3891 N N . ALA A 1 489 ? 29.676 -2.115 -40.094 1.00 91.12 489 ALA A N 1
ATOM 3892 C CA . ALA A 1 489 ? 30.305 -0.979 -40.749 1.00 91.12 489 ALA A CA 1
ATOM 3893 C C . ALA A 1 489 ? 29.281 -0.304 -41.669 1.00 91.12 489 ALA A C 1
ATOM 3895 O O . ALA A 1 489 ? 28.632 -0.996 -42.450 1.00 91.12 489 ALA A O 1
ATOM 3896 N N . PHE A 1 490 ? 29.159 1.018 -41.575 1.00 95.25 490 PHE A N 1
ATOM 3897 C CA . PHE A 1 490 ? 28.083 1.801 -42.182 1.00 95.25 490 PHE A CA 1
ATOM 3898 C C . PHE A 1 490 ? 28.599 2.698 -43.310 1.00 95.25 490 PHE A C 1
ATOM 3900 O O . PHE A 1 490 ? 29.611 3.393 -43.155 1.00 95.25 490 PHE A O 1
ATOM 3907 N N . LEU A 1 491 ? 27.892 2.691 -44.438 1.00 93.25 491 LEU A N 1
ATOM 3908 C CA . LEU A 1 491 ? 28.047 3.638 -45.541 1.00 93.25 491 LEU A CA 1
ATOM 3909 C C . LEU A 1 491 ? 27.182 4.880 -45.312 1.00 93.25 491 LEU A C 1
ATOM 3911 O O . LEU A 1 491 ? 26.213 4.858 -44.562 1.00 93.25 491 LEU A O 1
ATOM 3915 N N . GLU A 1 492 ? 27.495 5.960 -46.024 1.00 93.44 492 GLU A N 1
ATOM 3916 C CA . GLU A 1 492 ? 26.648 7.162 -46.044 1.00 93.44 492 GLU A CA 1
ATOM 3917 C C . GLU A 1 492 ? 25.241 6.860 -46.592 1.00 93.44 492 GLU A C 1
ATOM 3919 O O . GLU A 1 492 ? 24.252 7.377 -46.082 1.00 93.44 492 GLU A O 1
ATOM 3924 N N . THR A 1 493 ? 25.138 5.958 -47.574 1.00 93.31 493 THR A N 1
ATOM 3925 C CA . THR A 1 493 ? 23.864 5.517 -48.164 1.00 93.31 493 THR A CA 1
ATOM 3926 C C . THR A 1 493 ? 22.986 4.733 -47.192 1.00 93.31 493 THR A C 1
ATOM 3928 O O . THR A 1 493 ? 21.764 4.784 -47.311 1.00 93.31 493 THR A O 1
ATOM 3931 N N . ASP A 1 494 ? 23.588 4.051 -46.212 1.00 95.75 494 ASP A N 1
ATOM 3932 C CA . ASP A 1 494 ? 22.853 3.252 -45.226 1.00 95.75 494 ASP A CA 1
ATOM 3933 C C . ASP A 1 494 ? 22.069 4.138 -44.247 1.00 95.75 494 ASP A C 1
ATOM 3935 O O . ASP A 1 494 ? 21.055 3.716 -43.693 1.00 95.75 494 ASP A O 1
ATOM 3939 N N . VAL A 1 495 ? 22.512 5.385 -44.040 1.00 96.12 495 VAL A N 1
ATOM 3940 C CA . VAL A 1 495 ? 21.965 6.276 -43.006 1.00 96.12 495 VAL A CA 1
ATOM 3941 C C . VAL A 1 495 ? 20.482 6.574 -43.223 1.00 96.12 495 VAL A C 1
ATOM 3943 O O . VAL A 1 495 ? 19.752 6.696 -42.244 1.00 96.12 495 VAL A O 1
ATOM 3946 N N . ASN A 1 496 ? 20.011 6.655 -44.472 1.00 96.50 496 ASN A N 1
ATOM 3947 C CA . ASN A 1 496 ? 18.587 6.872 -44.750 1.00 96.50 496 ASN A CA 1
ATOM 3948 C C . ASN A 1 496 ? 17.738 5.703 -44.234 1.00 96.50 496 ASN A C 1
ATOM 3950 O O . ASN A 1 496 ? 16.782 5.932 -43.503 1.00 96.50 496 ASN A O 1
ATOM 3954 N N . LEU A 1 497 ? 18.164 4.462 -44.491 1.00 97.38 497 LEU A N 1
ATOM 3955 C CA . LEU A 1 497 ? 17.489 3.266 -43.975 1.00 97.38 497 LEU A CA 1
ATOM 3956 C C . LEU A 1 497 ? 17.503 3.228 -42.441 1.00 97.38 497 LEU A C 1
ATOM 3958 O O . LEU A 1 497 ? 16.527 2.834 -41.813 1.00 97.38 497 LEU A O 1
ATOM 3962 N N . MET A 1 498 ? 18.597 3.680 -41.823 1.00 97.81 498 MET A N 1
ATOM 3963 C CA . MET A 1 498 ? 18.711 3.749 -40.363 1.00 97.81 498 MET A CA 1
ATOM 3964 C C . MET A 1 498 ? 17.830 4.847 -39.748 1.00 97.81 498 MET A C 1
ATOM 3966 O O . MET A 1 498 ? 17.384 4.705 -38.610 1.00 97.81 498 MET A O 1
ATOM 3970 N N . LYS A 1 499 ? 17.591 5.947 -40.477 1.00 97.94 499 LYS A N 1
ATOM 3971 C CA . LYS A 1 499 ? 16.645 7.003 -40.089 1.00 97.94 499 LYS A CA 1
ATOM 3972 C C . LYS A 1 499 ? 15.201 6.522 -40.215 1.00 97.94 499 LYS A C 1
ATOM 3974 O O . LYS A 1 499 ? 14.425 6.783 -39.301 1.00 97.94 499 LYS A O 1
ATOM 3979 N N . ASP A 1 500 ? 14.875 5.779 -41.271 1.00 97.69 500 ASP A N 1
ATOM 3980 C CA . ASP A 1 500 ? 13.563 5.137 -41.429 1.00 97.69 500 ASP A CA 1
ATOM 3981 C C . ASP A 1 500 ? 13.302 4.140 -40.286 1.00 97.69 500 ASP A C 1
ATOM 3983 O O . ASP A 1 500 ? 12.230 4.139 -39.687 1.00 97.69 500 ASP A O 1
ATOM 3987 N N . ASP A 1 501 ? 14.315 3.357 -39.904 1.00 97.88 501 ASP A N 1
ATOM 3988 C CA . ASP A 1 501 ? 14.248 2.421 -38.774 1.00 97.88 501 ASP A CA 1
ATOM 3989 C C . ASP A 1 501 ? 14.039 3.133 -37.423 1.00 97.88 501 ASP A C 1
ATOM 3991 O O . ASP A 1 501 ? 13.292 2.651 -36.568 1.00 97.88 501 ASP A O 1
ATOM 3995 N N . LEU A 1 502 ? 14.668 4.298 -37.218 1.00 97.88 502 LEU A N 1
ATOM 3996 C CA . LEU A 1 502 ? 14.428 5.128 -36.034 1.00 97.88 502 LEU A CA 1
ATOM 3997 C C . LEU A 1 502 ? 13.014 5.728 -36.042 1.00 97.88 502 LEU A C 1
ATOM 3999 O O . LEU A 1 502 ? 12.384 5.790 -34.988 1.00 97.88 502 LEU A O 1
ATOM 4003 N N . ALA A 1 503 ? 12.513 6.161 -37.202 1.00 97.69 503 ALA A N 1
ATOM 4004 C CA . ALA A 1 503 ? 11.153 6.676 -37.349 1.00 97.69 503 ALA A CA 1
ATOM 4005 C C . ALA A 1 503 ? 10.111 5.596 -37.030 1.00 97.69 503 ALA A C 1
ATOM 4007 O O . ALA A 1 503 ? 9.240 5.834 -36.203 1.00 97.69 503 ALA A O 1
ATOM 4008 N N . MET A 1 504 ? 10.286 4.381 -37.558 1.00 96.44 504 MET A N 1
ATOM 4009 C CA . MET A 1 504 ? 9.437 3.224 -37.253 1.00 96.44 504 MET A CA 1
ATOM 4010 C C . MET A 1 504 ? 9.348 2.954 -35.745 1.00 96.44 504 MET A C 1
ATOM 4012 O O . MET A 1 504 ? 8.264 2.758 -35.201 1.00 96.44 504 MET A O 1
ATOM 4016 N N . LEU A 1 505 ? 10.486 2.995 -35.045 1.00 96.19 505 LEU A N 1
ATOM 4017 C CA . LEU A 1 505 ? 10.519 2.808 -33.596 1.00 96.19 505 LEU A CA 1
ATOM 4018 C C . LEU A 1 505 ? 9.860 3.971 -32.836 1.00 96.19 505 LEU A C 1
ATOM 4020 O O . LEU A 1 505 ? 9.271 3.748 -31.785 1.00 96.19 505 LEU A O 1
ATOM 4024 N N . LYS A 1 506 ? 9.939 5.209 -33.332 1.00 97.94 506 LYS A N 1
ATOM 4025 C CA . LYS A 1 506 ? 9.236 6.354 -32.730 1.00 97.94 506 LYS A CA 1
ATOM 4026 C C . LYS A 1 506 ? 7.725 6.239 -32.919 1.00 97.94 506 LYS A C 1
ATOM 4028 O O . LYS A 1 506 ? 6.990 6.401 -31.948 1.00 97.94 506 LYS A O 1
ATOM 4033 N N . ASP A 1 507 ? 7.282 5.919 -34.130 1.00 96.88 507 ASP A N 1
ATOM 4034 C CA . ASP A 1 507 ? 5.867 5.793 -34.482 1.00 96.88 507 ASP A CA 1
ATOM 4035 C C . ASP A 1 507 ? 5.182 4.699 -33.654 1.00 96.88 507 ASP A C 1
ATOM 4037 O O . ASP A 1 507 ? 4.088 4.924 -33.136 1.00 96.88 507 ASP A O 1
ATOM 4041 N N . LEU A 1 508 ? 5.873 3.575 -33.419 1.00 96.44 508 LEU A N 1
ATOM 4042 C CA . LEU A 1 508 ? 5.407 2.505 -32.532 1.00 96.44 508 LEU A CA 1
ATOM 4043 C C . LEU A 1 508 ? 5.044 3.023 -31.129 1.00 96.44 508 LEU A C 1
ATOM 4045 O O . LEU A 1 508 ? 3.994 2.685 -30.594 1.00 96.44 508 LEU A O 1
ATOM 4049 N N . PHE A 1 509 ? 5.900 3.847 -30.521 1.00 97.19 509 PHE A N 1
ATOM 4050 C CA . PHE A 1 509 ? 5.675 4.342 -29.158 1.00 97.19 509 PHE A CA 1
ATOM 4051 C C . PHE A 1 509 ? 4.737 5.555 -29.097 1.00 97.19 509 PHE A C 1
ATOM 4053 O O . PHE A 1 509 ? 4.193 5.840 -28.030 1.00 97.19 509 PHE A O 1
ATOM 4060 N N . ILE A 1 510 ? 4.529 6.257 -30.215 1.00 96.75 510 ILE A N 1
ATOM 4061 C CA . ILE A 1 510 ? 3.474 7.272 -30.356 1.00 96.75 510 ILE A CA 1
ATOM 4062 C C . ILE A 1 510 ? 2.102 6.590 -30.474 1.00 96.75 510 ILE A C 1
ATOM 4064 O O . ILE A 1 510 ? 1.118 7.108 -29.940 1.00 96.75 510 ILE A O 1
ATOM 4068 N N . ALA A 1 511 ? 2.041 5.431 -31.141 1.00 93.94 511 ALA A N 1
ATOM 4069 C CA . ALA A 1 511 ? 0.853 4.589 -31.295 1.00 93.94 511 ALA A CA 1
ATOM 4070 C C . ALA A 1 511 ? -0.392 5.387 -31.726 1.00 93.94 511 ALA A C 1
ATOM 4072 O O . ALA A 1 511 ? -1.414 5.387 -31.042 1.00 93.94 511 ALA A O 1
ATOM 4073 N N . GLU A 1 512 ? -0.275 6.157 -32.813 1.00 90.25 512 GLU A N 1
ATOM 4074 C CA . GLU A 1 512 ? -1.355 7.014 -33.343 1.00 90.25 512 GLU A CA 1
ATOM 4075 C C . GLU A 1 512 ? -1.958 7.988 -32.302 1.00 90.25 512 GLU A C 1
ATOM 4077 O O . GLU A 1 512 ? -3.122 8.381 -32.378 1.00 90.25 512 GLU A O 1
ATOM 4082 N N . GLY A 1 513 ? -1.162 8.393 -31.307 1.00 87.44 513 GLY A N 1
ATOM 4083 C CA . GLY A 1 513 ? -1.572 9.293 -30.228 1.00 87.44 513 GLY A CA 1
ATOM 4084 C C . GLY A 1 513 ? -2.161 8.596 -28.998 1.00 87.44 513 GLY A C 1
ATOM 4085 O O . GLY A 1 513 ? -2.509 9.281 -28.040 1.00 87.44 513 GLY A O 1
ATOM 4086 N N . GLN A 1 514 ? -2.254 7.262 -28.990 1.00 88.19 514 GLN A N 1
ATOM 4087 C CA . GLN A 1 514 ? -2.645 6.476 -27.810 1.00 88.19 514 GLN A CA 1
ATOM 4088 C C . GLN A 1 514 ? -1.460 6.160 -26.880 1.00 88.19 514 GLN A C 1
ATOM 4090 O O . GLN A 1 514 ? -1.665 5.773 -25.724 1.00 88.19 514 GLN A O 1
ATOM 4095 N N . GLY A 1 515 ? -0.229 6.309 -27.380 1.00 92.69 515 GLY A N 1
ATOM 4096 C CA . GLY A 1 515 ? 1.017 6.017 -26.678 1.00 92.69 515 GLY A CA 1
ATOM 4097 C C . GLY A 1 515 ? 1.588 7.219 -25.924 1.00 92.69 515 GLY A C 1
ATOM 4098 O O . GLY A 1 515 ? 0.869 7.944 -25.237 1.00 92.69 515 GLY A O 1
ATOM 4099 N N . LEU A 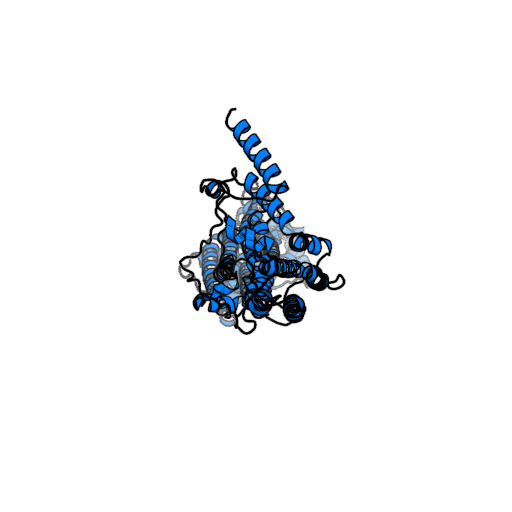1 516 ? 2.903 7.409 -26.022 1.00 96.50 516 LEU A N 1
ATOM 4100 C CA . LEU A 1 516 ? 3.617 8.508 -25.374 1.00 96.50 516 LEU A CA 1
ATOM 4101 C C . LEU A 1 516 ? 3.492 9.825 -26.165 1.00 96.50 516 LEU A C 1
ATOM 4103 O O . LEU A 1 516 ? 3.419 9.804 -27.397 1.00 96.50 516 LEU A O 1
ATOM 4107 N N . PRO A 1 517 ? 3.560 10.989 -25.488 1.00 97.19 517 PRO A N 1
ATOM 4108 C CA . PRO A 1 517 ? 3.583 12.287 -26.156 1.00 97.19 517 PRO A CA 1
ATOM 4109 C C . PRO A 1 517 ? 4.756 12.430 -27.137 1.00 97.19 517 PRO A C 1
ATOM 4111 O O . PRO A 1 517 ? 5.900 12.085 -26.823 1.00 97.19 517 PRO A O 1
ATOM 4114 N N . SER A 1 518 ? 4.484 12.982 -28.323 1.00 95.94 518 SER A N 1
ATOM 4115 C CA . SER A 1 518 ? 5.483 13.112 -29.395 1.00 95.94 518 SER A CA 1
ATOM 4116 C C . SER A 1 518 ? 6.704 13.942 -28.976 1.00 95.94 518 SER A C 1
ATOM 4118 O O . SER A 1 518 ? 7.830 13.590 -29.313 1.00 95.94 518 SER A O 1
ATOM 4120 N N . ASP A 1 519 ? 6.521 14.996 -28.180 1.00 96.69 519 ASP A N 1
ATOM 4121 C CA . ASP A 1 519 ? 7.610 15.843 -27.683 1.00 96.69 519 ASP A CA 1
ATOM 4122 C C . ASP A 1 519 ? 8.577 15.083 -26.760 1.00 96.69 519 ASP A C 1
ATOM 4124 O O . ASP A 1 519 ? 9.795 15.279 -26.832 1.00 96.69 519 ASP A O 1
ATOM 4128 N N . VAL A 1 520 ? 8.051 14.171 -25.936 1.00 97.50 520 VAL A N 1
ATOM 4129 C CA . VAL A 1 520 ? 8.856 13.277 -25.093 1.00 97.50 520 VAL A CA 1
ATOM 4130 C C . VAL A 1 520 ? 9.646 12.304 -25.968 1.00 97.50 520 VAL A C 1
ATOM 4132 O O . VAL A 1 520 ? 10.852 12.151 -25.772 1.00 97.50 520 VAL A O 1
ATOM 4135 N N . ILE A 1 521 ? 9.001 11.703 -26.971 1.00 98.00 521 ILE A N 1
ATOM 4136 C CA . ILE A 1 521 ? 9.646 10.783 -27.919 1.00 98.00 521 ILE A CA 1
ATOM 4137 C C . ILE A 1 521 ? 10.789 11.469 -28.678 1.00 98.00 521 ILE A C 1
ATOM 4139 O O . ILE A 1 521 ? 11.907 10.949 -28.710 1.00 98.00 521 ILE A O 1
ATOM 4143 N N . GLU A 1 522 ? 10.556 12.660 -29.235 1.00 97.56 522 GLU A N 1
ATOM 4144 C CA . GLU A 1 522 ? 11.584 13.427 -29.950 1.00 97.56 522 GLU A CA 1
ATOM 4145 C C . GLU A 1 522 ? 12.764 13.794 -29.048 1.00 97.56 522 GLU A C 1
ATOM 4147 O O . GLU A 1 522 ? 13.929 13.711 -29.450 1.00 97.56 522 GLU A O 1
ATOM 4152 N N . LYS A 1 523 ? 12.478 14.184 -27.802 1.00 97.12 523 LYS A N 1
ATOM 4153 C CA . LYS A 1 523 ? 13.508 14.543 -26.829 1.00 97.12 523 LYS A CA 1
ATOM 4154 C C . LYS A 1 523 ? 14.426 13.363 -26.518 1.00 97.12 523 LYS A C 1
ATOM 4156 O O . LYS A 1 523 ? 15.646 13.538 -26.530 1.00 97.12 523 LYS A O 1
ATOM 4161 N N . GLU A 1 524 ? 13.866 12.188 -26.244 1.00 96.69 524 GLU A N 1
ATOM 4162 C CA . GLU A 1 524 ? 14.647 10.995 -25.897 1.00 96.69 524 GLU A CA 1
ATOM 4163 C C . GLU A 1 524 ? 15.379 10.409 -27.124 1.00 96.69 524 GLU A C 1
ATOM 4165 O O . GLU A 1 524 ? 16.505 9.926 -26.996 1.00 96.69 524 GLU A O 1
ATOM 4170 N N . ALA A 1 525 ? 14.814 10.532 -28.333 1.00 97.31 525 ALA A N 1
ATOM 4171 C CA . ALA A 1 525 ? 15.441 10.080 -29.582 1.00 97.31 525 ALA A CA 1
ATOM 4172 C C . ALA A 1 525 ? 16.542 11.019 -30.115 1.00 97.31 525 ALA A C 1
ATOM 4174 O O . ALA A 1 525 ? 17.339 10.631 -30.976 1.00 97.31 525 ALA A O 1
ATOM 4175 N N . LYS A 1 526 ? 16.633 12.251 -29.597 1.00 96.38 526 LYS A N 1
ATOM 4176 C CA . LYS A 1 526 ? 17.526 13.304 -30.106 1.00 96.38 526 LYS A CA 1
ATOM 4177 C C . LYS A 1 526 ? 18.985 12.867 -30.244 1.00 96.38 526 LYS A C 1
ATOM 4179 O O . LYS A 1 526 ? 19.612 13.151 -31.261 1.00 96.38 526 LYS A O 1
ATOM 4184 N N . LEU A 1 527 ? 19.536 12.181 -29.241 1.00 95.12 527 LEU A N 1
ATOM 4185 C CA . LEU A 1 527 ? 20.937 11.748 -29.277 1.00 95.12 527 LEU A CA 1
ATOM 4186 C C . LEU A 1 527 ? 21.181 10.713 -30.385 1.00 95.12 527 LEU A C 1
ATOM 4188 O O . LEU A 1 527 ? 22.191 10.792 -31.080 1.00 95.12 527 LEU A O 1
ATOM 4192 N N . ALA A 1 528 ? 20.251 9.774 -30.577 1.00 96.25 528 ALA A N 1
ATOM 4193 C CA . ALA A 1 528 ? 20.334 8.792 -31.653 1.00 96.25 528 ALA A CA 1
ATOM 4194 C C . ALA A 1 528 ? 20.301 9.477 -33.026 1.00 96.25 528 ALA A C 1
ATOM 4196 O O . ALA A 1 528 ? 21.160 9.204 -33.862 1.00 96.25 528 ALA A O 1
ATOM 4197 N N . GLN A 1 529 ? 19.383 10.430 -33.219 1.00 96.62 529 GLN A N 1
ATOM 4198 C CA . GLN A 1 529 ? 19.284 11.214 -34.452 1.00 96.62 529 GLN A CA 1
ATOM 4199 C C . GLN A 1 529 ? 20.591 11.955 -34.764 1.00 96.62 529 GLN A C 1
ATOM 4201 O O . GLN A 1 529 ? 21.108 11.870 -35.875 1.00 96.62 529 GLN A O 1
ATOM 4206 N N . GLN A 1 530 ? 21.168 12.622 -33.763 1.00 96.12 530 GLN A N 1
ATOM 4207 C CA . GLN A 1 530 ? 22.424 13.350 -33.927 1.00 96.12 530 GLN A CA 1
ATOM 4208 C C . GLN A 1 530 ? 23.612 12.425 -34.240 1.00 96.12 530 GLN A C 1
ATOM 4210 O O . GLN A 1 530 ? 24.499 12.808 -34.998 1.00 96.12 530 GLN A O 1
ATOM 4215 N N . ILE A 1 531 ? 23.643 11.206 -33.687 1.00 96.31 531 ILE A N 1
ATOM 4216 C CA . ILE A 1 531 ? 24.663 10.202 -34.032 1.00 96.31 531 ILE A CA 1
ATOM 4217 C C . ILE A 1 531 ? 24.494 9.736 -35.482 1.00 96.31 531 ILE A C 1
ATOM 4219 O O . ILE A 1 531 ? 25.490 9.622 -36.194 1.00 96.31 531 ILE A O 1
ATOM 4223 N N . LEU A 1 532 ? 23.262 9.506 -35.947 1.00 96.81 532 LEU A N 1
ATOM 4224 C CA . LEU A 1 532 ? 23.004 9.174 -37.353 1.00 96.81 532 LEU A CA 1
ATOM 4225 C C . LEU A 1 532 ? 23.481 10.292 -38.289 1.00 96.81 532 LEU A C 1
ATOM 4227 O O . LEU A 1 532 ? 24.098 10.011 -39.314 1.00 96.81 532 LEU A O 1
ATOM 4231 N N . ASP A 1 533 ? 23.279 11.556 -37.912 1.00 95.81 533 ASP A N 1
ATOM 4232 C CA . ASP A 1 533 ? 23.751 12.702 -38.695 1.00 95.81 533 ASP A CA 1
ATOM 4233 C C . ASP A 1 533 ? 25.289 12.758 -38.794 1.00 95.81 533 ASP A C 1
ATOM 4235 O O . ASP A 1 533 ? 25.818 13.179 -39.823 1.00 95.81 533 ASP A O 1
ATOM 4239 N N . LEU A 1 534 ? 26.030 12.261 -37.791 1.00 95.75 534 LEU A N 1
ATOM 4240 C CA . LEU A 1 534 ? 27.490 12.128 -37.889 1.00 95.75 534 LEU A CA 1
ATOM 4241 C C . LEU A 1 534 ? 27.912 11.131 -38.975 1.00 95.75 534 LEU A C 1
ATOM 4243 O O . LEU A 1 534 ? 28.915 11.366 -39.646 1.00 95.75 534 LEU A O 1
ATOM 4247 N N . TYR A 1 535 ? 27.166 10.043 -39.187 1.00 95.19 535 TYR A N 1
ATOM 4248 C CA . TYR A 1 535 ? 27.495 9.068 -40.233 1.00 95.19 535 TYR A CA 1
ATOM 4249 C C . TYR A 1 535 ? 27.315 9.622 -41.654 1.00 95.19 535 TYR A C 1
ATOM 4251 O O . TYR A 1 535 ? 27.972 9.117 -42.569 1.00 95.19 535 TYR A O 1
ATOM 4259 N N . VAL A 1 536 ? 26.522 10.689 -41.829 1.00 94.69 536 VAL A N 1
ATOM 4260 C CA . VAL A 1 536 ? 26.391 11.426 -43.101 1.00 94.69 536 VAL A CA 1
ATOM 4261 C C . VAL A 1 536 ? 27.661 12.221 -43.422 1.00 94.69 536 VAL A C 1
ATOM 4263 O O . VAL A 1 536 ? 28.022 12.394 -44.581 1.00 94.69 536 VAL A O 1
ATOM 4266 N N . LEU A 1 537 ? 28.383 12.697 -42.405 1.00 94.38 537 LEU A N 1
ATOM 4267 C CA . LEU A 1 537 ? 29.571 13.522 -42.612 1.00 94.38 537 LEU A CA 1
ATOM 4268 C C . LEU A 1 537 ? 30.722 12.722 -43.234 1.00 94.38 537 LEU A C 1
ATOM 4270 O O . LEU A 1 537 ? 30.914 11.532 -42.961 1.00 94.38 537 LEU A O 1
ATOM 4274 N N . LYS A 1 538 ? 31.556 13.402 -44.029 1.00 93.81 538 LYS A N 1
ATOM 4275 C CA . LYS A 1 538 ? 32.806 12.831 -44.552 1.00 93.81 538 LYS A CA 1
ATOM 4276 C C . LYS A 1 538 ? 33.772 12.509 -43.410 1.00 93.81 538 LYS A C 1
ATOM 4278 O O . LYS A 1 538 ? 33.809 13.220 -42.405 1.00 93.81 538 LYS A O 1
ATOM 4283 N N . ALA A 1 539 ? 34.586 11.467 -43.590 1.00 93.31 539 ALA A N 1
ATOM 4284 C CA . ALA A 1 539 ? 35.544 11.019 -42.577 1.00 93.31 539 ALA A CA 1
ATOM 4285 C C . ALA A 1 539 ? 36.481 12.147 -42.111 1.00 93.31 539 ALA A C 1
ATOM 4287 O O . ALA A 1 539 ? 36.642 12.328 -40.907 1.00 93.31 539 ALA A O 1
ATOM 4288 N N . ASP A 1 540 ? 37.007 12.955 -43.038 1.00 93.25 540 ASP A N 1
ATOM 4289 C CA . ASP A 1 540 ? 37.894 14.087 -42.726 1.00 93.25 540 ASP A CA 1
ATOM 4290 C C . ASP A 1 540 ? 37.237 15.107 -41.784 1.00 93.25 540 ASP A C 1
ATOM 4292 O O . ASP A 1 540 ? 37.862 15.584 -40.841 1.00 93.25 540 ASP A O 1
ATOM 4296 N N . THR A 1 541 ? 35.944 15.389 -41.968 1.00 95.19 541 THR A N 1
ATOM 4297 C CA . THR A 1 541 ? 35.198 16.314 -41.103 1.00 95.19 541 THR A CA 1
ATOM 4298 C C . THR A 1 541 ? 35.048 15.765 -39.685 1.00 95.19 541 THR A C 1
ATOM 4300 O O . THR A 1 541 ? 35.189 16.507 -38.716 1.00 95.19 541 THR A O 1
ATOM 4303 N N . ILE A 1 542 ? 34.781 14.464 -39.546 1.00 94.06 542 ILE A N 1
ATOM 4304 C CA . ILE A 1 542 ? 34.666 13.807 -38.235 1.00 94.06 542 ILE A CA 1
ATOM 4305 C C . ILE A 1 542 ? 36.037 13.755 -37.547 1.00 94.06 542 ILE A C 1
ATOM 4307 O O . ILE A 1 542 ? 36.117 13.966 -36.339 1.00 94.06 542 ILE A O 1
ATOM 4311 N N . ILE A 1 543 ? 37.116 13.530 -38.306 1.00 93.56 543 ILE A N 1
ATOM 4312 C CA . ILE A 1 543 ? 38.495 13.592 -37.805 1.00 93.56 543 ILE A CA 1
ATOM 4313 C C . ILE A 1 543 ? 38.806 15.000 -37.288 1.00 93.56 543 ILE A C 1
ATOM 4315 O O . ILE A 1 543 ? 39.265 15.133 -36.159 1.00 93.56 543 ILE A O 1
ATOM 4319 N N . ASP A 1 544 ? 38.494 16.055 -38.041 1.00 92.25 544 ASP A N 1
ATOM 4320 C CA . ASP A 1 544 ? 38.702 17.436 -37.587 1.00 92.25 544 ASP A CA 1
ATOM 4321 C C . ASP A 1 544 ? 37.917 17.752 -36.305 1.00 92.25 544 ASP A C 1
ATOM 4323 O O . ASP A 1 544 ? 38.432 18.414 -35.400 1.00 92.25 544 ASP A O 1
ATOM 4327 N N . LEU A 1 545 ? 36.672 17.271 -36.204 1.00 92.94 545 LEU A N 1
ATOM 4328 C CA . LEU A 1 545 ? 35.861 17.397 -34.989 1.00 92.94 545 LEU A CA 1
ATOM 4329 C C . LEU A 1 545 ? 36.494 16.650 -33.809 1.00 92.94 545 LEU A C 1
ATOM 4331 O O . LEU A 1 545 ? 36.548 17.197 -32.709 1.00 92.94 545 LEU A O 1
ATOM 4335 N N . LEU A 1 546 ? 37.001 15.436 -34.035 1.00 91.62 546 LEU A N 1
ATOM 4336 C CA . LEU A 1 546 ? 37.680 14.629 -33.021 1.00 91.62 546 LEU A CA 1
ATOM 4337 C C . LEU A 1 546 ? 38.947 15.325 -32.517 1.00 91.62 546 LEU A C 1
ATOM 4339 O O . LEU A 1 546 ? 39.163 15.399 -31.309 1.00 91.62 546 LEU A O 1
ATOM 4343 N N . MET A 1 547 ? 39.758 15.864 -33.429 1.00 87.88 547 MET A N 1
ATOM 4344 C CA . MET A 1 547 ? 40.985 16.587 -33.096 1.00 87.88 547 MET A CA 1
ATOM 4345 C C . MET A 1 547 ? 40.669 17.812 -32.235 1.00 87.88 547 MET A C 1
ATOM 4347 O O . MET A 1 547 ? 41.210 17.936 -31.137 1.00 87.88 547 MET A O 1
ATOM 4351 N N . LYS A 1 548 ? 39.699 18.637 -32.653 1.00 88.06 548 LYS A N 1
ATOM 4352 C CA . LYS A 1 548 ? 39.224 19.781 -31.860 1.00 88.06 548 LYS A CA 1
ATOM 4353 C C . LYS A 1 548 ? 38.718 19.348 -30.486 1.00 88.06 548 LYS A C 1
ATOM 4355 O O . LYS A 1 548 ? 39.090 19.953 -29.491 1.00 88.06 548 LYS A O 1
ATOM 4360 N N . ALA A 1 549 ? 37.904 18.297 -30.398 1.00 86.06 549 ALA A N 1
ATOM 4361 C CA . ALA A 1 549 ? 37.392 17.807 -29.117 1.00 86.06 549 ALA A CA 1
ATOM 4362 C C . ALA A 1 549 ? 38.520 17.299 -28.196 1.00 86.06 549 ALA A C 1
ATOM 4364 O O . ALA A 1 549 ? 38.489 17.532 -26.988 1.00 86.06 549 ALA A O 1
ATOM 4365 N N . SER A 1 550 ? 39.552 16.666 -28.760 1.00 80.56 550 SER A N 1
ATOM 4366 C CA . SER A 1 550 ? 40.704 16.164 -28.004 1.00 80.56 550 SER A CA 1
ATOM 4367 C C . SER A 1 550 ? 41.594 17.272 -27.432 1.00 80.56 550 SER A C 1
ATOM 4369 O O . SER A 1 550 ? 42.104 17.119 -26.324 1.00 80.56 550 SER A O 1
ATOM 4371 N N . GLU A 1 551 ? 41.711 18.409 -28.127 1.00 75.50 551 GLU A N 1
ATOM 4372 C CA . GLU A 1 551 ? 42.431 19.599 -27.648 1.00 75.50 551 GLU A CA 1
ATOM 4373 C C . GLU A 1 551 ? 41.769 20.216 -26.405 1.00 75.50 551 GLU A C 1
ATOM 4375 O O . GLU A 1 551 ? 42.450 20.797 -25.567 1.00 75.50 551 GLU A O 1
ATOM 4380 N N . HIS A 1 552 ? 40.452 20.053 -26.246 1.00 65.19 552 HIS A N 1
ATOM 4381 C CA . HIS A 1 552 ? 39.703 20.590 -25.106 1.00 65.19 552 HIS A CA 1
ATOM 4382 C C . HIS A 1 552 ? 39.658 19.623 -23.902 1.00 65.19 552 HIS A C 1
ATOM 4384 O O . HIS A 1 552 ? 39.321 20.047 -22.797 1.00 65.19 552 HIS A O 1
ATOM 4390 N N . MET A 1 553 ? 40.023 18.341 -24.069 1.00 57.78 553 MET A N 1
ATOM 4391 C CA . MET A 1 553 ? 40.047 17.349 -22.976 1.00 57.78 553 MET A CA 1
ATOM 4392 C C . MET A 1 553 ? 41.298 17.415 -22.087 1.00 57.78 553 MET A C 1
ATOM 4394 O O . MET A 1 553 ? 41.293 16.827 -21.007 1.00 57.78 553 MET A O 1
ATOM 4398 N N . SER A 1 554 ? 42.354 18.146 -22.467 1.00 46.75 554 SER A N 1
ATOM 4399 C CA . SER A 1 554 ? 43.585 18.251 -21.661 1.00 46.75 554 SER A CA 1
ATOM 4400 C C . SER A 1 554 ? 43.404 18.970 -20.313 1.00 46.75 554 SER A C 1
ATOM 4402 O O . SER A 1 554 ? 44.340 18.999 -19.518 1.00 46.75 554 SER A O 1
ATOM 4404 N N . HIS A 1 555 ? 42.216 19.523 -20.030 1.00 40.78 555 HIS A N 1
ATOM 4405 C CA . HIS A 1 555 ? 41.926 20.290 -18.813 1.00 40.78 555 HIS A CA 1
ATOM 4406 C C . HIS A 1 555 ? 40.874 19.682 -17.868 1.00 40.78 555 HIS A C 1
ATOM 4408 O O . HIS A 1 555 ? 40.654 20.252 -16.802 1.00 40.78 555 HIS A O 1
ATOM 4414 N N . HIS A 1 556 ? 40.262 18.532 -18.180 1.00 37.25 556 HIS A N 1
ATOM 4415 C CA . HIS A 1 556 ? 39.272 17.906 -17.290 1.00 37.25 556 HIS A CA 1
ATOM 4416 C C . HIS A 1 556 ? 39.671 16.484 -16.891 1.00 37.25 556 HIS A C 1
ATOM 4418 O O . HIS A 1 556 ? 39.455 15.514 -17.612 1.00 37.25 556 HIS A O 1
ATOM 4424 N N . LEU A 1 557 ? 40.251 16.376 -15.697 1.00 37.03 557 LEU A N 1
ATOM 4425 C CA . LEU A 1 557 ? 40.543 15.116 -15.031 1.00 37.03 557 LEU A CA 1
ATOM 4426 C C . LEU A 1 557 ? 39.322 14.714 -14.185 1.00 37.03 557 LEU A C 1
ATOM 4428 O O . LEU A 1 557 ? 39.250 15.084 -13.019 1.00 37.03 557 LEU A O 1
ATOM 4432 N N . GLU A 1 558 ? 38.364 13.969 -14.741 1.00 30.58 558 GLU A N 1
ATOM 4433 C CA . GLU A 1 558 ? 37.409 13.221 -13.910 1.00 30.58 558 GLU A CA 1
ATOM 4434 C C . GLU A 1 558 ? 37.358 11.733 -14.295 1.00 30.58 558 GLU A C 1
ATOM 4436 O O . GLU A 1 558 ? 37.308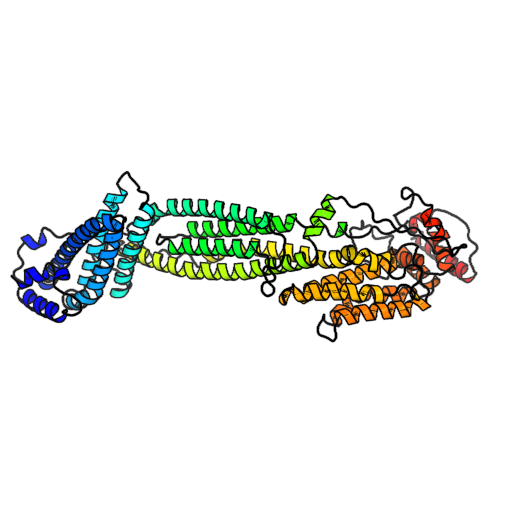 11.390 -15.481 1.00 30.58 558 GLU A O 1
ATOM 4441 N N . PRO A 1 559 ? 37.388 10.821 -13.305 1.00 34.69 559 PRO A N 1
ATOM 4442 C CA . PRO A 1 559 ? 37.320 9.388 -13.537 1.00 34.69 559 PRO A CA 1
ATOM 4443 C C . PRO A 1 559 ? 35.876 8.984 -13.870 1.00 34.69 559 PRO A C 1
ATOM 4445 O O . PRO A 1 559 ? 34.970 9.077 -13.044 1.00 34.69 559 PRO A O 1
ATOM 4448 N N . ALA A 1 560 ? 35.667 8.512 -15.098 1.00 35.12 560 ALA A N 1
ATOM 4449 C CA . ALA A 1 560 ? 34.359 8.159 -15.635 1.00 35.12 560 ALA A CA 1
ATOM 4450 C C . ALA A 1 560 ? 33.695 6.990 -14.882 1.00 35.12 560 ALA A C 1
ATOM 4452 O O . ALA A 1 560 ? 33.933 5.815 -15.171 1.00 35.12 560 ALA A O 1
ATOM 4453 N N . THR A 1 561 ? 32.779 7.320 -13.976 1.00 30.41 561 THR A N 1
ATOM 4454 C CA . THR A 1 561 ? 31.648 6.455 -13.637 1.00 30.41 561 THR A CA 1
ATOM 4455 C C . THR A 1 561 ? 30.455 6.879 -14.501 1.00 30.41 561 THR A C 1
ATOM 4457 O O . THR A 1 561 ? 30.045 8.028 -14.509 1.00 30.41 561 THR A O 1
ATOM 4460 N N . ALA A 1 562 ? 29.961 5.940 -15.311 1.00 35.84 562 ALA A N 1
ATOM 4461 C CA . ALA A 1 562 ? 28.674 5.945 -16.013 1.00 35.84 562 ALA A CA 1
ATOM 4462 C C . ALA A 1 562 ? 28.167 7.251 -16.696 1.00 35.84 562 ALA A C 1
ATOM 4464 O O . ALA A 1 562 ? 27.473 8.073 -16.113 1.00 35.84 562 ALA A O 1
ATOM 4465 N N . ARG A 1 563 ? 28.286 7.263 -18.033 1.00 49.84 563 ARG A N 1
ATOM 4466 C CA . ARG A 1 563 ? 27.196 7.605 -18.979 1.00 49.84 563 ARG A CA 1
ATOM 4467 C C . ARG A 1 563 ? 26.591 9.027 -18.927 1.00 49.84 563 ARG A C 1
ATOM 4469 O O . ARG A 1 563 ? 25.420 9.200 -18.601 1.00 49.84 563 ARG A O 1
ATOM 4476 N N . ARG A 1 564 ? 27.278 9.996 -19.538 1.00 49.91 564 ARG A N 1
ATOM 4477 C CA . ARG A 1 564 ? 26.615 10.969 -20.434 1.00 49.91 564 ARG A CA 1
ATOM 4478 C C . ARG A 1 564 ? 27.396 11.066 -21.739 1.00 49.91 564 ARG A C 1
ATOM 4480 O O . ARG A 1 564 ? 28.398 11.761 -21.818 1.00 49.91 564 ARG A O 1
ATOM 4487 N N . ARG A 1 565 ? 26.955 10.314 -22.751 1.00 66.38 565 ARG A N 1
ATOM 4488 C CA . ARG A 1 565 ? 27.522 10.377 -24.105 1.00 66.38 565 ARG A CA 1
ATOM 4489 C C . ARG A 1 565 ? 27.034 11.660 -24.771 1.00 66.38 565 ARG A C 1
ATOM 4491 O O . ARG A 1 565 ? 25.833 11.912 -24.792 1.00 66.38 565 ARG A O 1
ATOM 4498 N N . ASN A 1 566 ? 27.957 12.454 -25.297 1.00 76.56 566 ASN A N 1
ATOM 4499 C CA . ASN A 1 566 ? 27.657 13.636 -26.101 1.00 76.56 566 ASN A CA 1
ATOM 4500 C C . ASN A 1 566 ? 28.084 13.369 -27.553 1.00 76.56 566 ASN A C 1
ATOM 4502 O O . ASN A 1 566 ? 29.044 12.642 -27.802 1.00 76.56 566 ASN A O 1
ATOM 4506 N N . VAL A 1 567 ? 27.373 13.952 -28.513 1.00 80.69 567 VAL A N 1
ATOM 4507 C CA . VAL A 1 567 ? 27.657 13.875 -29.955 1.00 80.69 567 VAL A CA 1
ATOM 4508 C C . VAL A 1 567 ? 29.058 14.395 -30.282 1.00 80.69 567 VAL A C 1
ATOM 4510 O O . VAL A 1 567 ? 29.727 13.855 -31.155 1.00 80.69 567 VAL A O 1
ATOM 4513 N N . HIS A 1 568 ? 29.525 15.413 -29.556 1.00 82.19 568 HIS A N 1
ATOM 4514 C CA . HIS A 1 568 ? 30.848 16.016 -29.752 1.00 82.19 568 HIS A CA 1
ATOM 4515 C C . HIS A 1 568 ? 31.931 15.446 -28.824 1.00 82.19 568 HIS A C 1
ATOM 4517 O O . HIS A 1 568 ? 33.048 15.955 -28.805 1.00 82.19 568 HIS A O 1
ATOM 4523 N N . ASP A 1 569 ? 31.613 14.406 -28.049 1.00 86.38 569 ASP A N 1
ATOM 4524 C CA . ASP A 1 569 ? 32.591 13.729 -27.199 1.00 86.38 569 ASP A CA 1
ATOM 4525 C C . ASP A 1 569 ? 33.567 12.900 -28.050 1.00 86.38 569 ASP A C 1
ATOM 4527 O O . ASP A 1 569 ? 33.175 12.216 -29.003 1.00 86.38 569 ASP A O 1
ATOM 4531 N N . VAL A 1 570 ? 34.842 12.916 -27.660 1.00 86.69 570 VAL A N 1
ATOM 4532 C CA . VAL A 1 570 ? 35.935 12.161 -28.284 1.00 86.69 570 VAL A CA 1
ATOM 4533 C C . VAL A 1 570 ? 35.587 10.679 -28.374 1.00 86.69 570 VAL A C 1
ATOM 4535 O O . VAL A 1 570 ? 35.823 10.045 -29.402 1.00 86.69 570 VAL A O 1
ATOM 4538 N N . HIS A 1 571 ? 34.962 10.122 -27.336 1.00 87.31 571 HIS A N 1
ATOM 4539 C CA . HIS A 1 571 ? 34.558 8.719 -27.324 1.00 87.31 571 HIS A CA 1
ATOM 4540 C C . HIS A 1 571 ? 33.467 8.373 -28.341 1.00 87.31 571 HIS A C 1
ATOM 4542 O O . HIS A 1 571 ? 33.481 7.252 -28.857 1.00 87.31 571 HIS A O 1
ATOM 4548 N N . THR A 1 572 ? 32.539 9.292 -28.615 1.00 91.50 572 THR A N 1
ATOM 4549 C CA . THR A 1 572 ? 31.482 9.113 -29.619 1.00 91.50 572 THR A CA 1
ATOM 4550 C C . THR A 1 572 ? 32.072 9.227 -31.019 1.00 91.50 572 THR A C 1
ATOM 4552 O O . THR A 1 572 ? 31.917 8.310 -31.820 1.00 91.50 572 THR A O 1
ATOM 4555 N N . LEU A 1 573 ? 32.822 10.299 -31.293 1.00 94.06 573 LEU A N 1
ATOM 4556 C CA . LEU A 1 573 ? 33.436 10.555 -32.601 1.00 94.06 573 LEU A CA 1
ATOM 4557 C C . LEU A 1 573 ? 34.411 9.437 -33.007 1.00 94.06 573 LEU A C 1
ATOM 4559 O O . LEU A 1 573 ? 34.383 8.971 -34.146 1.00 94.06 573 LEU A O 1
ATOM 4563 N N . LEU A 1 574 ? 35.219 8.943 -32.061 1.00 93.25 574 LEU A N 1
ATOM 4564 C CA . LEU A 1 574 ? 36.121 7.813 -32.289 1.00 93.25 574 LEU A CA 1
ATOM 4565 C C . LEU A 1 574 ? 35.356 6.536 -32.667 1.00 93.25 574 LEU A C 1
ATOM 4567 O O . LEU A 1 574 ? 35.744 5.843 -33.607 1.00 93.25 574 LEU A O 1
ATOM 4571 N N . ARG A 1 575 ? 34.260 6.229 -31.962 1.00 93.81 575 ARG A N 1
ATOM 4572 C CA . ARG A 1 575 ? 33.408 5.061 -32.246 1.00 93.81 575 ARG A CA 1
ATOM 4573 C C . ARG A 1 575 ? 32.702 5.174 -33.594 1.00 93.81 575 ARG A C 1
ATOM 4575 O O . ARG A 1 575 ? 32.670 4.199 -34.340 1.00 93.81 575 ARG A O 1
ATOM 4582 N N . VAL A 1 576 ? 32.227 6.370 -33.949 1.00 95.50 576 VAL A N 1
ATOM 4583 C CA . VAL A 1 576 ? 31.660 6.641 -35.278 1.00 95.50 576 VAL A CA 1
ATOM 4584 C C . VAL A 1 576 ? 32.691 6.350 -36.370 1.00 95.50 576 VAL A C 1
ATOM 4586 O O . VAL A 1 576 ? 32.380 5.622 -37.309 1.00 95.50 576 VAL A O 1
ATOM 4589 N N . LEU A 1 577 ? 33.936 6.823 -36.227 1.00 94.75 577 LEU A N 1
ATOM 4590 C CA . LEU A 1 577 ? 35.014 6.519 -37.180 1.00 94.75 577 LEU A CA 1
ATOM 4591 C C . LEU A 1 577 ? 35.333 5.020 -37.260 1.00 94.75 577 LEU A C 1
ATOM 4593 O O . LEU A 1 577 ? 35.607 4.525 -38.350 1.00 94.75 577 LEU A O 1
ATOM 4597 N N . CYS A 1 578 ? 35.287 4.292 -36.137 1.00 93.56 578 CYS A N 1
ATOM 4598 C CA . CYS A 1 578 ? 35.529 2.843 -36.112 1.00 93.56 578 CYS A CA 1
ATOM 4599 C C . CYS A 1 578 ? 34.505 2.075 -36.959 1.00 93.56 578 CYS A C 1
ATOM 4601 O O . CYS A 1 578 ? 34.866 1.138 -37.672 1.00 93.56 578 CYS A O 1
ATOM 4603 N N . HIS A 1 579 ? 33.243 2.505 -36.906 1.00 93.62 579 HIS A N 1
ATOM 4604 C CA . HIS A 1 579 ? 32.136 1.892 -37.634 1.00 93.62 579 HIS A CA 1
ATOM 4605 C C . HIS A 1 579 ? 31.868 2.518 -39.009 1.00 93.62 579 HIS A C 1
ATOM 4607 O O . HIS A 1 579 ? 31.018 2.015 -39.738 1.00 93.62 579 HIS A O 1
ATOM 4613 N N . LYS A 1 580 ? 32.558 3.590 -39.413 1.00 93.69 580 LYS A N 1
ATOM 4614 C CA . LYS A 1 580 ? 32.381 4.170 -40.750 1.00 93.69 580 LYS A CA 1
ATOM 4615 C C . LYS A 1 580 ? 33.118 3.320 -41.787 1.00 93.69 580 LYS A C 1
ATOM 4617 O O . LYS A 1 580 ? 34.318 3.070 -41.663 1.00 93.69 580 LYS A O 1
ATOM 4622 N N . LYS A 1 581 ? 32.413 2.890 -42.836 1.00 91.81 581 LYS A N 1
ATOM 4623 C CA . LYS A 1 581 ? 32.968 2.105 -43.950 1.00 91.81 581 LYS A CA 1
ATOM 4624 C C . LYS A 1 581 ? 33.770 3.006 -44.902 1.00 91.81 581 LYS A C 1
ATOM 4626 O O . LYS A 1 581 ? 33.364 3.248 -46.033 1.00 91.81 581 LYS A O 1
ATOM 4631 N N . ASP A 1 582 ? 34.894 3.534 -44.417 1.00 93.56 582 ASP A N 1
ATOM 4632 C CA . ASP A 1 582 ? 35.727 4.519 -45.115 1.00 93.56 582 ASP A CA 1
ATOM 4633 C C . ASP A 1 582 ? 37.236 4.231 -44.949 1.00 93.56 582 ASP A C 1
ATOM 4635 O O . ASP A 1 582 ? 37.735 3.957 -43.852 1.00 93.56 582 ASP A O 1
ATOM 4639 N N . ASN A 1 583 ? 37.987 4.293 -46.055 1.00 90.50 583 ASN A N 1
ATOM 4640 C CA . ASN A 1 583 ? 39.423 3.986 -46.067 1.00 90.50 583 ASN A CA 1
ATOM 4641 C C . ASN A 1 583 ? 40.282 5.080 -45.407 1.00 90.50 583 ASN A C 1
ATOM 4643 O O . ASN A 1 583 ? 41.319 4.764 -44.812 1.00 90.50 583 ASN A O 1
ATOM 4647 N N . GLY A 1 584 ? 39.865 6.346 -45.491 1.00 91.75 584 GLY A N 1
ATOM 4648 C CA . GLY A 1 584 ? 40.512 7.474 -44.821 1.00 91.75 584 GLY A CA 1
ATOM 4649 C C . GLY A 1 584 ? 40.387 7.354 -43.304 1.00 91.75 584 GLY A C 1
ATOM 4650 O O . GLY A 1 584 ? 41.400 7.384 -42.601 1.00 91.75 584 GLY A O 1
ATOM 4651 N N . ALA A 1 585 ? 39.176 7.071 -42.814 1.00 92.69 585 ALA A N 1
ATOM 4652 C CA . ALA A 1 585 ? 38.912 6.787 -41.403 1.00 92.69 585 ALA A CA 1
ATOM 4653 C C . ALA A 1 585 ? 39.755 5.603 -40.894 1.00 92.69 585 ALA A C 1
ATOM 4655 O O . ALA A 1 585 ? 40.441 5.717 -39.878 1.00 92.69 585 ALA A O 1
ATOM 4656 N N . SER A 1 586 ? 39.788 4.484 -41.630 1.00 92.88 586 SER A N 1
ATOM 4657 C CA . SER A 1 586 ? 40.600 3.314 -41.256 1.00 92.88 586 SER A CA 1
ATOM 4658 C C . SER A 1 586 ? 42.099 3.632 -41.202 1.00 92.88 586 SER A C 1
ATOM 4660 O O . SER A 1 586 ? 42.796 3.209 -40.277 1.00 92.88 586 SER A O 1
ATOM 4662 N N . THR A 1 587 ? 42.612 4.406 -42.161 1.00 92.62 587 THR A N 1
ATOM 4663 C CA . THR A 1 587 ? 44.028 4.802 -42.201 1.00 92.62 587 THR A CA 1
ATOM 4664 C C . THR A 1 587 ? 44.388 5.699 -41.020 1.00 92.62 587 THR A C 1
ATOM 4666 O O . THR A 1 587 ? 45.393 5.453 -40.351 1.00 92.62 587 THR A O 1
ATOM 4669 N N . PHE A 1 588 ? 43.538 6.677 -40.705 1.00 93.62 588 PHE A N 1
ATOM 4670 C CA . PHE A 1 588 ? 43.691 7.531 -39.530 1.00 93.62 588 PHE A CA 1
ATOM 4671 C C . PHE A 1 588 ? 43.718 6.713 -38.229 1.00 93.62 588 PHE A C 1
ATOM 4673 O O . PHE A 1 588 ? 44.664 6.829 -37.450 1.00 93.62 588 PHE A O 1
ATOM 4680 N N . LEU A 1 589 ? 42.746 5.816 -38.026 1.00 93.94 589 LEU A N 1
ATOM 4681 C CA . LEU A 1 589 ? 42.666 4.958 -36.836 1.00 93.94 589 LEU A CA 1
ATOM 4682 C C . LEU A 1 589 ? 43.856 3.998 -36.707 1.00 93.94 589 LEU A C 1
ATOM 4684 O O . LEU A 1 589 ? 44.293 3.699 -35.597 1.00 93.94 589 LEU A O 1
ATOM 4688 N N . LYS A 1 590 ? 44.405 3.528 -37.833 1.00 92.12 590 LYS A N 1
ATOM 4689 C CA . LYS A 1 590 ? 45.620 2.705 -37.856 1.00 92.12 590 LYS A CA 1
ATOM 4690 C C . LYS A 1 590 ? 46.836 3.486 -37.359 1.00 92.12 590 LYS A C 1
ATOM 4692 O O . LYS A 1 590 ? 47.619 2.942 -36.591 1.00 92.12 590 LYS A O 1
ATOM 4697 N N . ILE A 1 591 ? 47.020 4.714 -37.842 1.00 89.94 591 ILE A N 1
ATOM 4698 C CA . ILE A 1 591 ? 48.227 5.511 -37.582 1.00 89.94 591 ILE A CA 1
ATOM 4699 C C . ILE A 1 591 ? 48.172 6.142 -36.192 1.00 89.94 591 ILE A C 1
ATOM 4701 O O . ILE A 1 591 ? 49.144 6.064 -35.449 1.00 89.94 591 ILE A O 1
ATOM 4705 N N . GLN A 1 592 ? 47.041 6.754 -35.840 1.00 88.00 592 GLN A N 1
ATOM 4706 C CA . GLN A 1 592 ? 46.898 7.465 -34.574 1.00 88.00 592 GLN A CA 1
ATOM 4707 C C . GLN A 1 592 ? 46.587 6.491 -33.437 1.00 88.00 592 GLN A C 1
ATOM 4709 O O . GLN A 1 592 ? 47.318 6.419 -32.464 1.00 88.00 592 GLN A O 1
ATOM 4714 N N . TYR A 1 593 ? 45.574 5.639 -33.569 1.00 87.50 593 TYR A N 1
ATOM 4715 C CA . TYR A 1 593 ? 45.114 4.808 -32.447 1.00 87.50 593 TYR A CA 1
ATOM 4716 C C . TYR A 1 593 ? 45.647 3.371 -32.456 1.00 87.50 593 TYR A C 1
ATOM 4718 O O . TYR A 1 593 ? 45.382 2.626 -31.518 1.00 87.50 593 TYR A O 1
ATOM 4726 N N . HIS A 1 594 ? 46.413 2.977 -33.480 1.00 89.88 594 HIS A N 1
ATOM 4727 C CA . HIS A 1 594 ? 46.998 1.636 -33.609 1.00 89.88 594 HIS A CA 1
ATOM 4728 C C . HIS A 1 594 ? 45.951 0.507 -33.541 1.00 89.88 594 HIS A C 1
ATOM 4730 O O . HIS A 1 594 ? 46.244 -0.601 -33.093 1.00 89.88 594 HIS A O 1
ATOM 4736 N N . LEU A 1 595 ? 44.720 0.778 -33.999 1.00 88.62 595 LEU A N 1
ATOM 4737 C CA . LEU A 1 595 ? 43.620 -0.179 -33.882 1.00 88.62 595 LEU A CA 1
ATOM 4738 C C . LEU A 1 595 ? 43.777 -1.371 -34.850 1.00 88.62 595 LEU A C 1
ATOM 4740 O O . LEU A 1 595 ? 44.142 -1.179 -36.025 1.00 88.62 595 LEU A O 1
ATOM 4744 N N . PRO A 1 596 ? 43.455 -2.601 -34.398 1.00 88.62 596 PRO A N 1
ATOM 4745 C CA . PRO A 1 596 ? 43.456 -3.792 -35.243 1.00 88.62 596 PRO A CA 1
ATOM 4746 C C . PRO A 1 596 ? 42.329 -3.739 -36.281 1.00 88.62 596 PRO A C 1
ATOM 4748 O O . PRO A 1 596 ? 41.337 -3.021 -36.119 1.00 88.62 596 PRO A O 1
ATOM 4751 N N . ARG A 1 597 ? 42.477 -4.493 -37.377 1.00 85.69 597 ARG A N 1
ATOM 4752 C CA . ARG A 1 597 ? 41.421 -4.598 -38.393 1.00 85.69 597 ARG A CA 1
ATOM 4753 C C . ARG A 1 597 ? 40.228 -5.362 -37.837 1.00 85.69 597 ARG A C 1
ATOM 4755 O O . ARG A 1 597 ? 40.395 -6.330 -37.104 1.00 85.69 597 ARG A O 1
ATOM 4762 N N . SER A 1 598 ? 39.034 -5.012 -38.300 1.00 83.00 598 SER A N 1
ATOM 4763 C CA . SER A 1 598 ? 37.812 -5.773 -38.026 1.00 83.00 598 SER A CA 1
ATOM 4764 C C . SER A 1 598 ? 37.869 -7.228 -38.523 1.00 83.00 598 SER A C 1
ATOM 4766 O O . SER A 1 598 ? 37.150 -8.070 -37.999 1.00 83.00 598 SER A O 1
ATOM 4768 N N . SER A 1 599 ? 38.707 -7.536 -39.525 1.00 74.38 599 SER A N 1
ATOM 4769 C CA . SER A 1 599 ? 38.964 -8.905 -40.009 1.00 74.38 599 SER A CA 1
ATOM 4770 C C . SER A 1 599 ? 39.793 -9.757 -39.051 1.00 74.38 599 SER A C 1
ATOM 4772 O O . SER A 1 599 ? 39.658 -10.973 -39.072 1.00 74.38 599 SER A O 1
ATOM 4774 N N . ASP A 1 600 ? 40.630 -9.120 -38.234 1.00 67.12 600 ASP A N 1
ATOM 4775 C CA . ASP A 1 600 ? 41.631 -9.783 -37.388 1.00 67.12 600 ASP A CA 1
ATOM 4776 C C . ASP A 1 600 ? 41.084 -9.990 -35.961 1.00 67.12 600 ASP A C 1
ATOM 4778 O O . ASP A 1 600 ? 41.790 -10.441 -35.066 1.00 67.12 600 ASP A O 1
ATOM 4782 N N . TYR A 1 601 ? 39.819 -9.622 -35.727 1.00 61.59 601 TYR A N 1
ATOM 4783 C CA . TYR A 1 601 ? 39.192 -9.608 -34.406 1.00 61.59 601 TYR A CA 1
ATOM 4784 C C . TYR A 1 601 ? 39.099 -10.995 -33.760 1.00 61.59 601 TYR A C 1
ATOM 4786 O O . TYR A 1 601 ? 39.189 -11.100 -32.541 1.00 61.59 601 TYR A O 1
ATOM 4794 N N . ASP A 1 602 ? 38.965 -12.050 -34.564 1.00 54.09 602 ASP A N 1
ATOM 4795 C CA . ASP A 1 602 ? 38.895 -13.425 -34.062 1.00 54.09 602 ASP A CA 1
ATOM 4796 C C . ASP A 1 602 ? 40.273 -13.958 -33.583 1.00 54.09 602 ASP A C 1
ATOM 4798 O O . ASP A 1 602 ? 40.312 -14.976 -32.890 1.00 54.09 602 ASP A O 1
ATOM 4802 N N . ASP A 1 603 ? 41.383 -13.258 -33.880 1.00 45.16 603 ASP A N 1
ATOM 4803 C CA . ASP A 1 603 ? 42.767 -13.675 -33.579 1.00 45.16 603 ASP A CA 1
ATOM 4804 C C . ASP A 1 603 ? 43.417 -12.925 -32.393 1.00 45.16 603 ASP A C 1
ATOM 4806 O O . ASP A 1 603 ? 44.559 -13.215 -32.027 1.00 45.16 603 ASP A O 1
ATOM 4810 N N . VAL A 1 604 ? 42.727 -11.960 -31.764 1.00 41.84 604 VAL A N 1
ATOM 4811 C CA . VAL A 1 604 ? 43.292 -11.152 -30.663 1.00 41.84 604 VAL A CA 1
ATOM 4812 C C . VAL A 1 604 ? 42.913 -11.744 -29.293 1.00 41.84 604 VAL A C 1
ATOM 4814 O O . VAL A 1 604 ? 41.733 -11.746 -28.935 1.00 41.84 604 VAL A O 1
ATOM 4817 N N . PRO A 1 605 ? 43.876 -12.196 -28.461 1.00 37.09 605 PRO A N 1
ATOM 4818 C CA . PRO A 1 605 ? 43.590 -12.618 -27.093 1.00 37.09 605 PRO A CA 1
ATOM 4819 C C . PRO A 1 605 ? 43.061 -11.438 -26.265 1.00 37.09 605 PRO A C 1
ATOM 4821 O O . PRO A 1 605 ? 43.712 -10.401 -26.151 1.00 37.09 605 PRO A O 1
ATOM 4824 N N . VAL A 1 606 ? 41.906 -11.618 -25.615 1.00 40.62 606 VAL A N 1
ATOM 4825 C CA . VAL A 1 606 ? 41.197 -10.598 -24.805 1.00 40.62 606 VAL A CA 1
ATOM 4826 C C . VAL A 1 606 ? 42.067 -9.974 -23.690 1.00 40.62 606 VAL A C 1
ATOM 4828 O O . VAL A 1 606 ? 41.734 -8.913 -23.171 1.00 40.62 606 VAL A O 1
ATOM 4831 N N . LYS A 1 607 ? 43.204 -10.589 -23.332 1.00 32.84 607 LYS A N 1
ATOM 4832 C CA . LYS A 1 607 ? 44.126 -10.098 -22.293 1.00 32.84 607 LYS A CA 1
ATOM 4833 C C . LYS A 1 607 ? 45.039 -8.936 -22.713 1.00 32.84 607 LYS A C 1
ATOM 4835 O O . LYS A 1 607 ? 45.485 -8.229 -21.816 1.00 32.84 607 LYS A O 1
ATOM 4840 N N . ASP A 1 608 ? 45.261 -8.695 -24.008 1.00 30.70 608 ASP A N 1
ATOM 4841 C CA . ASP A 1 608 ? 46.281 -7.732 -24.478 1.00 30.70 608 ASP A CA 1
ATOM 4842 C C . ASP A 1 608 ? 45.715 -6.505 -25.226 1.00 30.70 608 ASP A C 1
ATOM 4844 O O . ASP A 1 608 ? 46.467 -5.692 -25.766 1.00 30.70 608 ASP A O 1
ATOM 4848 N N . ALA A 1 609 ? 44.389 -6.324 -25.261 1.00 35.06 609 ALA A N 1
ATOM 4849 C CA . ALA A 1 609 ? 43.761 -5.202 -25.962 1.00 35.06 609 ALA A CA 1
ATOM 4850 C C . ALA A 1 609 ? 43.635 -3.951 -25.061 1.00 35.06 609 ALA A C 1
ATOM 4852 O O . ALA A 1 609 ? 43.067 -4.039 -23.967 1.00 35.06 609 ALA A O 1
ATOM 4853 N N . PRO A 1 610 ? 44.091 -2.759 -25.496 1.00 37.50 610 PRO A N 1
ATOM 4854 C CA . PRO A 1 610 ? 43.914 -1.538 -24.721 1.00 37.50 610 PRO A CA 1
ATOM 4855 C C . PRO A 1 610 ? 42.430 -1.144 -24.712 1.00 37.50 610 PRO A C 1
ATOM 4857 O O . PRO A 1 610 ? 41.886 -0.659 -25.699 1.00 37.50 610 PRO A O 1
ATOM 4860 N N . SER A 1 611 ? 41.767 -1.330 -23.571 1.00 37.44 611 SER A N 1
ATOM 4861 C CA . SER A 1 611 ? 40.398 -0.849 -23.325 1.00 37.44 611 SER A CA 1
ATOM 4862 C C . SER A 1 611 ? 40.332 0.659 -23.038 1.00 37.44 611 SER A C 1
ATOM 4864 O O . SER A 1 611 ? 39.245 1.237 -22.993 1.00 37.44 611 SER A O 1
ATOM 4866 N N . LYS A 1 612 ? 41.489 1.309 -22.845 1.00 39.22 612 LYS A N 1
ATOM 4867 C CA . LYS A 1 612 ? 41.619 2.747 -22.583 1.00 39.22 612 LYS A CA 1
ATOM 4868 C C . LYS A 1 612 ? 42.071 3.490 -23.838 1.00 39.22 612 LYS A C 1
ATOM 4870 O O . LYS A 1 612 ? 43.070 3.126 -24.451 1.00 39.22 612 LYS A O 1
ATOM 4875 N N . VAL A 1 613 ? 41.343 4.555 -24.175 1.00 43.50 613 VAL A N 1
ATOM 4876 C CA . VAL A 1 613 ? 41.699 5.495 -25.246 1.00 43.50 613 VAL A CA 1
ATOM 4877 C C . VAL A 1 613 ? 42.882 6.348 -24.762 1.00 43.50 613 VAL A C 1
ATOM 4879 O O . VAL A 1 613 ? 42.735 7.015 -23.738 1.00 43.50 613 VAL A O 1
ATOM 4882 N N . PRO A 1 614 ? 44.047 6.331 -25.434 1.00 40.72 614 PRO A N 1
ATOM 4883 C CA . PRO A 1 614 ? 45.147 7.219 -25.077 1.00 40.72 614 PRO A CA 1
ATOM 4884 C C . PRO A 1 614 ? 44.790 8.678 -25.398 1.00 40.72 614 PRO A C 1
ATOM 4886 O O . PRO A 1 614 ? 44.147 8.962 -26.411 1.00 40.72 614 PRO A O 1
ATOM 4889 N N . ILE A 1 615 ? 45.195 9.600 -24.520 1.00 49.22 615 ILE A N 1
ATOM 4890 C CA . ILE A 1 615 ? 44.965 11.044 -24.668 1.00 49.22 615 ILE A CA 1
ATOM 4891 C C . ILE A 1 615 ? 45.987 11.600 -25.670 1.00 49.22 615 ILE A C 1
ATOM 4893 O O . ILE A 1 615 ? 47.148 11.196 -25.680 1.00 49.22 615 ILE A O 1
ATOM 4897 N N . PHE A 1 616 ? 45.568 12.539 -26.523 1.00 42.12 616 PHE A N 1
ATOM 4898 C CA . PHE A 1 616 ? 46.383 13.079 -27.621 1.00 42.12 616 PHE A CA 1
ATOM 4899 C C . PHE A 1 616 ? 47.725 13.694 -27.156 1.00 42.12 616 PHE A C 1
ATOM 4901 O O . PHE A 1 616 ? 48.727 13.620 -27.871 1.00 42.12 616 PHE A O 1
ATOM 4908 N N . SER A 1 617 ? 47.791 14.214 -25.923 1.00 41.72 617 SER A N 1
ATOM 4909 C CA . SER A 1 617 ? 49.027 14.703 -25.290 1.00 41.72 617 SER A CA 1
ATOM 4910 C C . SER A 1 617 ? 50.104 13.622 -25.130 1.00 41.72 617 SER A C 1
ATOM 4912 O O . SER A 1 617 ? 51.288 13.919 -25.270 1.00 41.72 617 SER A O 1
ATOM 4914 N N . ASP A 1 618 ? 49.714 12.364 -24.907 1.00 39.72 618 ASP A N 1
ATOM 4915 C CA . ASP A 1 618 ? 50.649 11.240 -24.757 1.00 39.72 618 ASP A CA 1
ATOM 4916 C C . ASP A 1 618 ? 51.234 10.794 -26.106 1.00 39.72 618 ASP A C 1
ATOM 4918 O O . ASP A 1 618 ? 52.301 10.175 -26.168 1.00 39.72 618 ASP A O 1
ATOM 4922 N N . MET A 1 619 ? 50.548 11.130 -27.202 1.00 44.31 619 MET A N 1
ATOM 4923 C CA . MET A 1 619 ? 50.907 10.731 -28.563 1.00 44.31 619 MET A CA 1
ATOM 4924 C C . MET A 1 619 ? 51.881 11.705 -29.234 1.00 44.31 619 MET A C 1
ATOM 4926 O O . MET A 1 619 ? 52.758 11.269 -29.981 1.00 44.31 619 MET A O 1
ATOM 4930 N N . LEU A 1 620 ? 51.801 13.001 -28.909 1.00 42.06 620 LEU A N 1
ATOM 4931 C CA . LEU A 1 620 ? 52.713 14.043 -29.408 1.00 42.06 620 LEU A CA 1
ATOM 4932 C C . LEU A 1 620 ? 54.186 13.825 -29.003 1.00 42.06 620 LEU A C 1
ATOM 4934 O O . LEU A 1 620 ? 55.085 14.328 -29.676 1.00 42.06 620 LEU A O 1
ATOM 4938 N N . ASN A 1 621 ? 54.450 13.032 -27.960 1.00 39.19 621 ASN A N 1
ATOM 4939 C CA . ASN A 1 621 ? 55.805 12.723 -27.489 1.00 39.19 621 ASN A CA 1
ATOM 4940 C C . ASN A 1 621 ? 56.521 11.621 -28.294 1.00 39.19 621 ASN A C 1
ATOM 4942 O O . ASN A 1 621 ? 57.719 11.402 -28.102 1.00 39.19 621 ASN A O 1
ATOM 4946 N N . ARG A 1 622 ? 55.832 10.915 -29.202 1.00 39.84 622 ARG A N 1
ATOM 4947 C CA . ARG A 1 622 ? 56.433 9.855 -30.028 1.00 39.84 622 ARG A CA 1
ATOM 4948 C C . ARG A 1 622 ? 56.691 10.380 -31.437 1.00 39.84 622 ARG A C 1
ATOM 4950 O O . ARG A 1 622 ? 55.845 10.310 -32.320 1.00 39.84 622 ARG A O 1
ATOM 4957 N N . GLY A 1 623 ? 57.881 10.946 -31.626 1.00 39.47 623 GLY A N 1
ATOM 4958 C CA . GLY A 1 623 ? 58.310 11.525 -32.895 1.00 39.47 623 GLY A CA 1
ATOM 4959 C C . GLY A 1 623 ? 58.396 10.497 -34.027 1.00 39.47 623 GLY A C 1
ATOM 4960 O O . GLY A 1 623 ? 59.220 9.589 -33.989 1.00 39.47 623 GLY A O 1
ATOM 4961 N N . ALA A 1 624 ? 57.599 10.700 -35.073 1.00 31.61 624 ALA A N 1
ATOM 4962 C CA . ALA A 1 624 ? 57.856 10.172 -36.408 1.00 31.61 624 ALA A CA 1
ATOM 4963 C C . ALA A 1 624 ? 57.500 11.250 -37.443 1.00 31.61 624 ALA A C 1
ATOM 4965 O O . ALA A 1 624 ? 56.477 11.926 -37.336 1.00 31.61 624 ALA A O 1
ATOM 4966 N N . SER A 1 625 ? 58.392 11.466 -38.409 1.00 34.62 625 SER A N 1
ATOM 4967 C CA . SER A 1 625 ? 58.266 12.452 -39.482 1.00 34.62 625 SER A CA 1
ATOM 4968 C C . SER A 1 625 ? 57.298 11.964 -40.565 1.00 34.62 625 SER A C 1
ATOM 4970 O O . SER A 1 625 ? 57.392 10.831 -41.029 1.00 34.62 625 SER A O 1
ATOM 4972 N N . PHE A 1 626 ? 56.380 12.834 -40.995 1.00 40.12 626 PHE A N 1
ATOM 4973 C CA . PHE A 1 626 ? 55.338 12.508 -41.974 1.00 40.12 626 PHE A CA 1
ATOM 4974 C C . PHE A 1 626 ? 55.373 13.437 -43.194 1.00 40.12 626 PHE A C 1
ATOM 4976 O O . PHE A 1 626 ? 55.522 14.653 -43.058 1.00 40.12 626 PHE A O 1
ATOM 4983 N N . ASN A 1 627 ? 55.157 12.852 -44.377 1.00 36.97 627 ASN A N 1
ATOM 4984 C CA . ASN A 1 627 ? 54.851 13.552 -45.625 1.00 36.97 627 ASN A CA 1
ATOM 4985 C C . ASN A 1 627 ? 53.331 13.735 -45.742 1.00 36.97 627 ASN A C 1
ATOM 4987 O O . ASN A 1 627 ? 52.608 12.784 -46.028 1.00 36.97 627 ASN A O 1
ATOM 4991 N N . TRP A 1 628 ? 52.860 14.958 -45.516 1.00 42.31 628 TRP A N 1
ATOM 4992 C CA . TRP A 1 628 ? 51.456 15.354 -45.680 1.00 42.31 628 TRP A CA 1
ATOM 4993 C C . TRP A 1 628 ? 51.189 15.885 -47.099 1.00 42.31 628 TRP A C 1
ATOM 4995 O O . TRP A 1 628 ? 52.127 16.302 -47.782 1.00 42.31 628 TRP A O 1
ATOM 5005 N N . SER A 1 629 ? 49.919 15.943 -47.517 1.00 47.44 629 SER A N 1
ATOM 5006 C CA . SER A 1 629 ? 49.474 16.739 -48.675 1.00 47.44 629 SER A CA 1
ATOM 5007 C C . SER A 1 629 ? 49.701 18.242 -48.431 1.00 47.44 629 SER A C 1
ATOM 5009 O O . SER A 1 629 ? 49.742 18.674 -47.277 1.00 47.44 629 SER A O 1
ATOM 5011 N N . GLU A 1 630 ? 49.858 19.058 -49.484 1.00 37.97 630 GLU A N 1
ATOM 5012 C CA . GLU A 1 630 ? 50.222 20.489 -49.366 1.00 37.97 630 GLU A CA 1
ATOM 5013 C C . GLU A 1 630 ? 49.298 21.281 -48.425 1.00 37.97 630 GLU A C 1
ATOM 5015 O O . GLU A 1 630 ? 49.775 22.088 -47.625 1.00 37.97 630 GLU A O 1
ATOM 5020 N N . THR A 1 631 ? 47.996 20.983 -48.431 1.00 43.53 631 THR A N 1
ATOM 5021 C CA . THR A 1 631 ? 47.005 21.605 -47.539 1.00 43.53 631 THR A CA 1
ATOM 5022 C C . THR A 1 631 ? 47.198 21.183 -46.076 1.00 43.53 631 THR A C 1
ATOM 5024 O O . THR A 1 631 ? 47.122 22.013 -45.172 1.00 43.53 631 THR A O 1
ATOM 5027 N N . GLY A 1 632 ? 47.537 19.911 -45.830 1.00 36.69 632 GLY A N 1
ATOM 5028 C CA . GLY A 1 632 ? 47.855 19.390 -44.496 1.00 36.69 632 GLY A CA 1
ATOM 5029 C C . GLY A 1 632 ? 49.187 19.913 -43.947 1.00 36.69 632 GLY A C 1
ATOM 5030 O O . GLY A 1 632 ? 49.299 20.204 -42.756 1.00 36.69 632 GLY A O 1
ATOM 5031 N N . GLN A 1 633 ? 50.183 20.131 -44.814 1.00 40.84 633 GLN A N 1
ATOM 5032 C CA . GLN A 1 633 ? 51.457 20.752 -44.431 1.00 40.84 633 GLN A CA 1
ATOM 5033 C C . GLN A 1 633 ? 51.282 22.213 -44.004 1.00 40.84 633 GLN A C 1
ATOM 5035 O O . GLN A 1 633 ? 51.970 22.670 -43.088 1.00 40.84 633 GLN A O 1
ATOM 5040 N N . GLN A 1 634 ? 50.369 22.948 -44.644 1.00 41.31 634 GLN A N 1
ATOM 5041 C CA . GLN A 1 634 ? 50.086 24.346 -44.316 1.00 41.31 634 GLN A CA 1
ATOM 5042 C C . GLN A 1 634 ? 49.415 24.472 -42.942 1.00 41.31 634 GLN A C 1
ATOM 5044 O O . GLN A 1 634 ? 49.889 25.239 -42.102 1.00 41.31 634 GLN A O 1
ATOM 5049 N N . SER A 1 635 ? 48.400 23.648 -42.670 1.00 39.72 635 SER A N 1
ATOM 5050 C CA . SER A 1 635 ? 47.711 23.595 -41.373 1.00 39.72 635 SER A CA 1
ATOM 5051 C C . SER A 1 635 ? 48.643 23.158 -40.237 1.00 39.72 635 SER A C 1
ATOM 5053 O O . SER A 1 635 ? 48.666 23.789 -39.179 1.00 39.72 635 SER A O 1
ATOM 5055 N N . PHE A 1 636 ? 49.499 22.158 -40.474 1.00 40.66 636 PHE A N 1
ATOM 5056 C CA . PHE A 1 636 ? 50.485 21.690 -39.495 1.00 40.66 636 PHE A CA 1
ATOM 5057 C C . PHE A 1 636 ? 51.581 22.735 -39.208 1.00 40.66 636 PHE A C 1
ATOM 5059 O O . PHE A 1 636 ? 51.984 22.917 -38.058 1.00 40.66 636 PHE A O 1
ATOM 5066 N N . ARG A 1 637 ? 52.043 23.485 -40.223 1.00 45.06 637 ARG A N 1
ATOM 5067 C CA . ARG A 1 637 ? 53.007 24.590 -40.034 1.00 45.06 637 ARG A CA 1
ATOM 5068 C C . ARG A 1 637 ? 52.411 25.753 -39.240 1.00 45.06 637 ARG A C 1
ATOM 5070 O O . ARG A 1 637 ? 53.104 26.310 -38.392 1.00 45.06 637 ARG A O 1
ATOM 5077 N N . ILE A 1 638 ? 51.146 26.102 -39.484 1.00 45.22 638 ILE A N 1
ATOM 5078 C CA . ILE A 1 638 ? 50.436 27.156 -38.742 1.00 45.22 638 ILE A CA 1
ATOM 5079 C C . ILE A 1 638 ? 50.241 26.741 -37.275 1.00 45.22 638 ILE A C 1
ATOM 5081 O O . ILE A 1 638 ? 50.488 27.539 -36.372 1.00 45.22 638 ILE A O 1
ATOM 5085 N N . MET A 1 639 ? 49.879 25.480 -37.030 1.00 40.47 639 MET A N 1
ATOM 5086 C CA . MET A 1 639 ? 49.690 24.917 -35.690 1.00 40.47 639 MET A CA 1
ATOM 5087 C C . MET A 1 639 ? 51.008 24.836 -34.900 1.00 40.47 639 MET A C 1
ATOM 5089 O O . MET A 1 639 ? 51.067 25.269 -33.751 1.00 40.47 639 MET A O 1
ATOM 5093 N N . LYS A 1 640 ? 52.103 24.391 -35.534 1.00 39.44 640 LYS A N 1
ATOM 5094 C CA . LYS A 1 640 ? 53.440 24.359 -34.917 1.00 39.44 640 LYS A CA 1
ATOM 5095 C C . LYS A 1 640 ? 53.946 25.758 -34.543 1.00 39.44 640 LYS A C 1
ATOM 5097 O O . LYS A 1 640 ? 54.577 25.915 -33.502 1.00 39.44 640 LYS A O 1
ATOM 5102 N N . LYS A 1 641 ? 53.649 26.772 -35.365 1.00 43.88 641 LYS A N 1
ATOM 5103 C CA . LYS A 1 641 ? 54.027 28.167 -35.101 1.00 43.88 641 LYS A CA 1
ATOM 5104 C C . LYS A 1 641 ? 53.244 28.759 -33.921 1.00 43.88 641 LYS A C 1
ATOM 5106 O O . LYS A 1 641 ? 53.853 29.366 -33.050 1.00 43.88 641 LYS A O 1
ATOM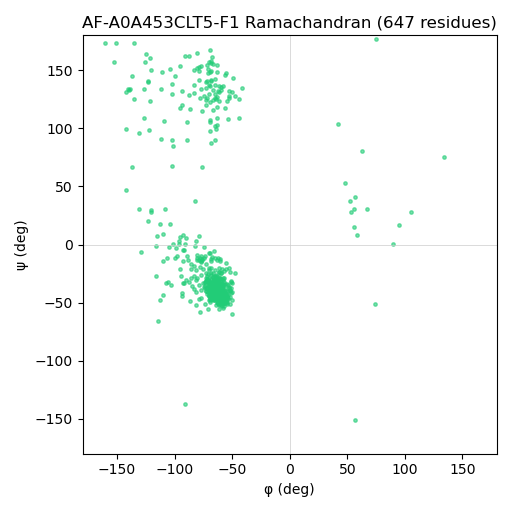 5111 N N . LYS A 1 642 ? 51.937 28.481 -33.828 1.00 46.59 642 LYS A N 1
ATOM 5112 C CA . LYS A 1 642 ? 51.107 28.888 -32.678 1.00 46.59 642 LYS A CA 1
ATOM 5113 C C . LYS A 1 642 ? 51.516 28.211 -31.366 1.00 46.59 642 LYS A C 1
ATOM 5115 O O . LYS A 1 642 ? 51.494 28.854 -30.325 1.00 46.59 642 LYS A O 1
ATOM 5120 N N . LEU A 1 643 ? 51.932 26.944 -31.412 1.00 38.25 643 LEU A N 1
ATOM 5121 C CA . LEU A 1 643 ? 52.430 26.218 -30.235 1.00 38.25 643 LEU A CA 1
ATOM 5122 C C . LEU A 1 643 ? 53.802 26.723 -29.757 1.00 38.25 643 LEU A C 1
ATOM 5124 O O . LEU A 1 643 ? 54.049 26.748 -28.557 1.00 38.25 643 LEU A O 1
ATOM 5128 N N . GLN A 1 644 ? 54.678 27.160 -30.669 1.00 39.06 644 GLN A N 1
ATOM 5129 C CA . GLN A 1 644 ? 55.950 27.801 -30.303 1.00 39.06 644 GLN A CA 1
ATOM 5130 C C . GLN A 1 644 ? 55.764 29.232 -29.782 1.00 39.06 644 GLN A C 1
ATOM 5132 O O . GLN A 1 644 ? 56.521 29.660 -28.920 1.00 39.06 644 GLN A O 1
ATOM 5137 N N . GLU A 1 645 ? 54.763 29.968 -30.267 1.00 40.75 645 GLU A N 1
ATOM 5138 C CA . GLU A 1 645 ? 54.416 31.296 -29.741 1.00 40.75 645 GLU A CA 1
ATOM 5139 C C . GLU A 1 645 ? 53.763 31.208 -28.346 1.00 40.75 645 GLU A C 1
ATOM 5141 O O . GLU A 1 645 ? 53.986 32.084 -27.517 1.00 40.75 645 GLU A O 1
ATOM 5146 N N . ALA A 1 646 ? 53.046 30.117 -28.044 1.00 38.75 646 ALA A N 1
ATOM 5147 C CA . ALA A 1 646 ? 52.431 29.868 -26.735 1.00 38.75 646 ALA A CA 1
ATOM 5148 C C . ALA A 1 646 ? 53.395 29.319 -25.661 1.00 38.75 646 ALA A C 1
ATOM 5150 O O . ALA A 1 646 ? 53.048 29.317 -24.487 1.00 38.75 646 ALA A O 1
ATOM 5151 N N . SER A 1 647 ? 54.599 28.861 -26.028 1.00 36.50 647 SER A N 1
ATOM 5152 C CA . SER A 1 647 ? 55.617 28.401 -25.066 1.00 36.50 647 SER A CA 1
ATOM 5153 C C . SER A 1 647 ? 56.576 29.507 -24.595 1.00 36.50 647 SER A C 1
ATOM 5155 O O . SER A 1 647 ? 57.496 29.222 -23.834 1.00 36.50 647 SER A O 1
ATOM 5157 N N . TRP A 1 648 ? 56.404 30.746 -25.078 1.00 38.22 648 TRP A N 1
ATOM 5158 C CA . TRP A 1 648 ? 57.209 31.927 -24.722 1.00 38.22 648 TRP A CA 1
ATOM 5159 C C . TRP A 1 648 ? 56.370 33.062 -24.098 1.00 38.22 648 TRP A C 1
ATOM 5161 O O . TRP A 1 648 ? 56.734 34.235 -24.222 1.00 38.22 648 TRP A O 1
ATOM 5171 N N . GLN A 1 649 ? 55.273 32.726 -23.410 1.00 33.97 649 GLN A N 1
ATOM 5172 C CA . GLN A 1 649 ? 54.555 33.630 -22.501 1.00 33.97 649 GLN A CA 1
ATOM 5173 C C . GLN A 1 649 ? 54.260 32.954 -21.169 1.00 33.97 649 GLN A C 1
ATOM 5175 O O . GLN A 1 649 ? 53.785 31.798 -21.195 1.00 33.97 649 GLN A O 1
#

Foldseek 3Di:
DVLLVCLLAVLVVDFQVCLVVNLVSLVVVLVVLVPDDPVLQPPAPDHDDDPDDSSQRSLLSSLLSNLVVQLVVQLVVLVVCCVVVVHDSLLSSLVSLLVSLVRCLNRPLVSSCVRHVCSNVSNLLSSLLVSLVVVVVVVPDPDCDPCVLVSLLSNLVSLLSSLVSCCVSPNLPFDDPSLQSLADSPSCVVCVVVLLVVLVVLLVVLQVLLVVLLVPWLLQAPDLVGLATPSLVVSLVSLVVVLVCSLPSSHQDDPVSVLSSLCSSLNSLVVNLVVLVVLDDDLVLLADDFAFQFAADDDPDPPPPPDAPPPPPDPPVVVVSVSCLALSSLQNLLSHLVVLLVVLVVVVVVSVVSVVVSVVSVVSNVSSVVSSDPDDDPPPDDPPVVNVVSSCSVVVSNVSSVVSSVSSLLRSLSCLPSPVCVCLQLVQCQFQHNVVRALVSVVVSVVVSLVSSVSNHDPVCNQSNLLSNLLSSLVSLLCCQQRSALRAADALVSLVRVVVRLVVSLCSQCVVVPHDDSVSSCVSNVQVVLLSVLLNDDLVVLVVLLVVQLVVCPPDDDDDDDDDDDSSHNSSSLSNLRRYNDPVSSVCCCVQVVRHYSNCSVVDDPVPGPPDGDRVVVRVPDDDDDDDDPVVVVVVVVVVVVVVVVVPD

Sequence (649 aa):
MWCHRQLKNYHLYFSQANCSIFESMLNLVLLTAANLTDDDEEAMLIGTSLGSTPESTLIHILVVRSIQAAYKNALISADGQSKAEFKHPLILLASELKLLVEKECSAFSPVLHKYYPEAGRVALTVFHLLYGQQLELFLEGSDHSESLKEILGASNSFELCIAQKLYSMYGEAAGSSLSNFLKPYMIDRFSSPIILQWLHAQHENVLEWTKRTIEIEDWEPLSVHRKLATSMVEVFRIVEETIDQFFNSSLPLDIVHLRSLLIGITSSLQVYLLHMENQQVSRATLLPVAPVLTRYAESVNPFAKRKLIEPAVREEKVANKLNNLTVPKLCVKLNTLQYIRDQLDTIEEGIKQSWVDVQSAVGLLDYLSCMTSEGATSKSSPSDESIDELFTIFDDVRRTAVNITDTILNFIGTRAVFWDMRDLLLFSLYRTSVESARMEIFIPTIEQVLDQVCDLIVDVLRDRVVLRVFQACMEGFIWVLLDGGPSRAFLETDVNLMKDDLAMLKDLFIAEGQGLPSDVIEKEAKLAQQILDLYVLKADTIIDLLMKASEHMSHHLEPATARRRNVHDVHTLLRVLCHKKDNGASTFLKIQYHLPRSSDYDDVPVKDAPSKVPIFSDMLNRGASFNWSETGQQSFRIMKKKLQEASWQ

Organism: Aegilops tauschii subsp. strangulata (NCBI:txid200361)

Solvent-accessible surface area (backbone atoms only — not comparable to full-atom values): 36725 Å² total; per-residue (Å²): 110,70,61,55,58,50,45,36,34,34,72,80,81,47,49,66,92,45,33,70,57,52,52,54,47,48,56,63,47,50,80,54,29,90,70,75,57,75,83,71,63,82,76,57,96,68,83,79,65,93,86,60,49,52,51,34,48,50,50,50,48,30,49,55,43,13,48,56,50,48,49,53,54,39,51,55,49,18,56,65,43,20,76,77,70,77,43,61,38,68,37,46,32,34,54,52,49,50,56,48,50,52,48,39,62,73,40,43,27,72,64,43,33,79,71,27,73,57,47,47,57,53,45,50,41,51,54,51,42,60,52,46,55,54,52,50,62,54,68,74,42,90,75,81,53,97,57,47,68,56,40,52,15,32,49,45,54,38,51,50,50,48,33,49,51,50,41,73,75,54,56,87,73,75,83,59,91,65,22,78,62,39,68,73,87,59,56,48,78,68,44,46,63,55,52,53,52,51,49,53,55,48,35,53,51,52,37,52,50,43,52,58,41,57,73,70,58,80,43,56,53,64,38,95,88,44,36,26,37,58,48,60,56,52,48,48,51,52,50,51,52,51,52,53,54,60,74,67,51,48,55,76,80,52,72,68,57,53,52,50,53,51,50,38,55,45,51,37,53,46,54,53,5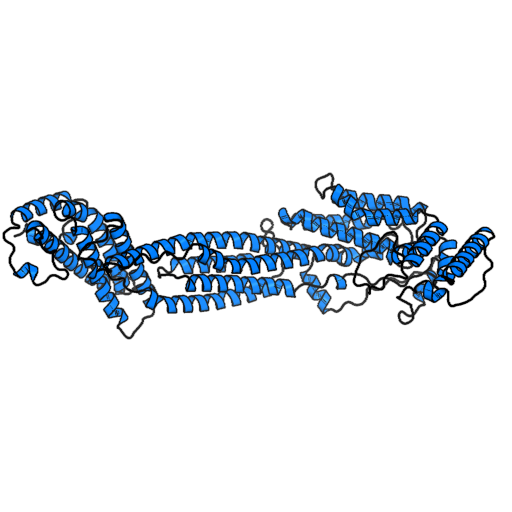2,52,53,59,56,72,59,61,76,67,63,72,76,49,54,79,79,74,54,76,76,30,18,49,50,87,64,95,56,94,79,68,78,76,75,77,84,74,76,76,88,70,59,66,71,59,55,59,46,45,70,70,53,38,67,66,28,45,29,14,51,47,36,36,42,52,48,54,48,58,46,49,56,53,49,51,54,50,51,52,58,57,44,52,57,52,52,53,53,50,52,37,52,49,49,38,46,52,49,49,44,96,80,74,75,80,76,73,72,81,56,73,75,66,57,63,61,61,56,53,61,52,50,59,50,47,52,49,38,50,54,50,45,54,52,48,47,68,31,47,11,43,43,50,38,47,54,76,37,23,63,51,53,59,66,38,47,31,46,75,33,53,91,84,21,50,54,75,81,42,48,69,59,53,50,54,51,51,49,51,46,64,74,38,39,50,78,94,48,41,65,63,49,54,49,30,36,50,53,26,47,46,53,46,51,44,36,40,65,51,47,43,38,62,57,34,59,46,48,57,79,46,45,58,61,54,48,53,40,51,48,55,58,50,50,62,49,22,44,96,74,76,49,48,60,65,70,60,52,52,62,68,43,42,64,53,54,54,50,50,55,54,56,64,50,56,55,69,60,50,49,54,50,32,52,56,34,48,70,66,52,82,79,65,93,71,87,88,74,82,88,84,89,44,80,74,33,49,72,46,40,52,25,46,42,30,25,29,66,42,72,67,34,22,50,50,37,40,70,75,68,62,38,51,43,32,70,51,57,91,75,59,65,85,88,77,64,81,89,66,83,81,59,68,78,73,54,74,75,63,86,75,91,80,92,64,58,74,71,54,45,51,54,51,52,53,50,53,51,53,54,59,61,60,72,74,110

pLDDT: mean 82.51, std 18.45, range [30.41, 98.06]

Radius of gyration: 43.38 Å; Cα contacts (8 Å, |Δi|>4): 655; chains: 1; bounding box: 109×55×110 Å